Protein AF-A0AAN7PMF0-F1 (afdb_monomer_lite)

Structure (mmCIF, N/CA/C/O backbone):
data_AF-A0AAN7PMF0-F1
#
_entry.id   AF-A0AAN7PMF0-F1
#
loop_
_atom_site.group_PDB
_atom_site.id
_atom_site.type_symbol
_atom_site.label_atom_id
_atom_site.label_alt_id
_atom_site.label_comp_id
_atom_site.label_asym_id
_atom_site.label_entity_id
_atom_site.label_seq_id
_atom_site.pdbx_PDB_ins_code
_atom_site.Cartn_x
_atom_site.Cartn_y
_atom_site.Cartn_z
_atom_site.occupancy
_atom_site.B_iso_or_equiv
_atom_site.auth_seq_id
_atom_site.auth_comp_id
_atom_site.auth_asym_id
_atom_site.auth_atom_id
_atom_site.pdbx_PDB_model_num
ATOM 1 N N . MET A 1 1 ? 3.578 -17.063 -8.893 1.00 78.25 1 MET A N 1
ATOM 2 C CA . MET A 1 1 ? 2.977 -16.288 -10.008 1.00 78.25 1 MET A CA 1
ATOM 3 C C . MET A 1 1 ? 1.799 -17.071 -10.567 1.00 78.25 1 MET A C 1
ATOM 5 O O . MET A 1 1 ? 1.892 -18.291 -10.587 1.00 78.25 1 MET A O 1
ATOM 9 N N . ARG A 1 2 ? 0.732 -16.406 -11.037 1.00 83.25 2 ARG A N 1
ATOM 10 C CA . ARG A 1 2 ? -0.335 -17.070 -11.814 1.00 83.25 2 ARG A CA 1
ATOM 11 C C . ARG A 1 2 ? 0.273 -17.751 -13.046 1.00 83.25 2 ARG A C 1
ATOM 13 O O . ARG A 1 2 ? 1.178 -17.164 -13.641 1.00 83.25 2 ARG A O 1
ATOM 20 N N . ALA A 1 3 ? -0.187 -18.954 -13.379 1.00 88.19 3 ALA A N 1
ATOM 21 C CA . ALA A 1 3 ? 0.237 -19.671 -14.575 1.00 88.19 3 ALA A CA 1
ATOM 22 C C . ALA A 1 3 ? -0.409 -19.025 -15.810 1.00 88.19 3 ALA A C 1
ATOM 24 O O . ALA A 1 3 ? -1.623 -19.075 -15.971 1.00 88.19 3 ALA A O 1
ATOM 25 N N . ASP A 1 4 ? 0.403 -18.346 -16.614 1.00 92.81 4 ASP A N 1
ATOM 26 C CA . ASP A 1 4 ? 0.056 -17.787 -17.922 1.00 92.81 4 ASP A CA 1
ATOM 27 C C . ASP A 1 4 ? 1.338 -17.643 -18.764 1.00 92.81 4 ASP A C 1
ATOM 29 O O . ASP A 1 4 ? 2.450 -17.892 -18.277 1.00 92.81 4 ASP A O 1
ATOM 33 N N . ASP A 1 5 ? 1.197 -17.193 -20.010 1.00 91.69 5 ASP A N 1
ATOM 34 C CA . ASP A 1 5 ? 2.324 -16.985 -20.929 1.00 91.69 5 ASP A CA 1
ATOM 35 C C . ASP A 1 5 ? 3.388 -16.036 -20.371 1.00 91.69 5 ASP A C 1
ATOM 37 O O . ASP A 1 5 ? 4.584 -16.235 -20.578 1.00 91.69 5 ASP A O 1
ATOM 41 N N . ILE A 1 6 ? 2.976 -15.003 -19.631 1.00 93.31 6 ILE A N 1
ATOM 42 C CA . ILE A 1 6 ? 3.898 -14.035 -19.024 1.00 93.31 6 ILE A CA 1
ATOM 43 C C . ILE A 1 6 ? 4.768 -14.730 -17.976 1.00 93.31 6 ILE A C 1
ATOM 45 O O . ILE A 1 6 ? 5.973 -14.488 -17.903 1.00 93.31 6 ILE A O 1
ATOM 49 N N . ALA A 1 7 ? 4.179 -15.621 -17.177 1.00 92.31 7 ALA A N 1
ATOM 50 C CA . ALA A 1 7 ? 4.931 -16.427 -16.231 1.00 92.31 7 ALA A CA 1
ATOM 51 C C . ALA A 1 7 ? 5.876 -17.409 -16.928 1.00 92.31 7 ALA A C 1
ATOM 53 O O . ALA A 1 7 ? 6.972 -17.637 -16.419 1.00 92.31 7 ALA A O 1
ATOM 54 N N . LEU A 1 8 ? 5.498 -17.958 -18.085 1.00 92.81 8 LEU A N 1
ATOM 55 C CA . LEU A 1 8 ? 6.382 -18.820 -18.868 1.00 92.81 8 LEU A CA 1
ATOM 56 C C . LEU A 1 8 ? 7.591 -18.047 -19.413 1.00 92.81 8 LEU A C 1
ATOM 58 O O . LEU A 1 8 ? 8.718 -18.518 -19.278 1.00 92.81 8 LEU A O 1
ATOM 62 N N . ILE A 1 9 ? 7.373 -16.848 -19.964 1.00 92.94 9 ILE A N 1
ATOM 63 C CA . ILE A 1 9 ? 8.447 -15.963 -20.443 1.00 92.94 9 ILE A CA 1
ATOM 64 C C . ILE A 1 9 ? 9.403 -15.627 -19.296 1.00 92.94 9 ILE A C 1
ATOM 66 O O . ILE A 1 9 ? 10.607 -15.829 -19.424 1.00 92.94 9 ILE A O 1
ATOM 70 N N . ALA A 1 10 ? 8.867 -15.205 -18.149 1.00 93.00 10 ALA A N 1
ATOM 71 C CA . ALA A 1 10 ? 9.670 -14.895 -16.970 1.00 93.00 10 ALA A CA 1
ATOM 72 C C . ALA A 1 10 ? 10.483 -16.094 -16.455 1.00 93.00 10 ALA A C 1
ATOM 74 O O . ALA A 1 10 ? 11.604 -15.921 -15.995 1.00 93.00 10 ALA A O 1
ATOM 75 N N . LYS A 1 11 ? 9.919 -17.310 -16.498 1.00 91.50 11 LYS A N 1
ATOM 76 C CA . LYS A 1 11 ? 10.592 -18.537 -16.037 1.00 91.50 11 LYS A CA 1
ATOM 77 C C . LYS A 1 11 ? 11.713 -18.995 -16.968 1.00 91.50 11 LYS A C 1
ATOM 79 O O . LYS A 1 11 ? 12.652 -19.629 -16.490 1.00 91.50 11 LYS A O 1
ATOM 84 N N . LYS A 1 12 ? 11.585 -18.738 -18.271 1.00 92.31 12 LYS A N 1
ATOM 85 C CA . LYS A 1 12 ? 12.595 -19.101 -19.275 1.00 92.31 12 LYS A CA 1
ATOM 86 C C . LYS A 1 12 ? 13.777 -18.130 -19.288 1.00 92.31 12 LYS A C 1
ATOM 88 O O . LYS A 1 12 ? 14.864 -18.527 -19.681 1.00 92.31 12 LYS A O 1
ATOM 93 N N . ASP A 1 13 ? 13.570 -16.889 -18.858 1.00 94.25 13 ASP A N 1
ATOM 94 C CA . ASP A 1 13 ? 14.593 -15.847 -18.887 1.00 94.25 13 ASP A CA 1
ATOM 95 C C . ASP A 1 13 ? 15.477 -15.834 -17.628 1.00 94.25 13 ASP A C 1
ATOM 97 O O . ASP A 1 13 ? 14.989 -15.594 -16.520 1.00 94.25 13 ASP A O 1
ATOM 101 N N . ASP A 1 14 ? 16.783 -16.089 -17.783 1.00 92.00 14 ASP A N 1
ATOM 102 C CA . ASP A 1 14 ? 17.703 -16.159 -16.639 1.00 92.00 14 ASP A CA 1
ATOM 103 C C . ASP A 1 14 ? 17.874 -14.800 -15.947 1.00 92.00 14 ASP A C 1
ATOM 105 O O . ASP A 1 14 ? 17.824 -14.715 -14.721 1.00 92.00 14 ASP A O 1
ATOM 109 N N . LEU A 1 15 ? 17.981 -13.704 -16.701 1.00 93.25 15 LEU A N 1
ATOM 110 C CA . LEU A 1 15 ? 18.220 -12.386 -16.116 1.00 93.25 15 LEU A CA 1
ATOM 111 C C . LEU A 1 15 ? 17.001 -11.881 -15.327 1.00 93.25 15 LEU A C 1
ATOM 113 O O . LEU A 1 15 ? 17.156 -11.346 -14.225 1.00 93.25 15 LEU A O 1
ATOM 117 N N . ILE A 1 16 ? 15.784 -12.121 -15.824 1.00 94.50 16 ILE A N 1
ATOM 118 C CA . ILE A 1 16 ? 14.542 -11.843 -15.086 1.00 94.50 16 ILE A CA 1
ATOM 119 C C . ILE A 1 16 ? 14.478 -12.669 -13.790 1.00 94.50 16 ILE A C 1
ATOM 121 O O . ILE A 1 16 ? 14.082 -12.148 -12.740 1.00 94.50 16 ILE A O 1
ATOM 125 N N . ARG A 1 17 ? 14.888 -13.944 -13.823 1.00 94.00 17 ARG A N 1
ATOM 126 C CA . ARG A 1 17 ? 14.947 -14.790 -12.619 1.00 94.00 17 ARG A CA 1
ATOM 127 C C . ARG A 1 17 ? 15.945 -14.253 -11.601 1.00 94.00 17 ARG A C 1
ATOM 129 O O . ARG A 1 17 ? 15.586 -14.090 -10.434 1.00 94.00 17 ARG A O 1
ATOM 136 N N . ARG A 1 18 ? 17.159 -13.909 -12.038 1.00 92.75 18 ARG A N 1
ATOM 137 C CA . ARG A 1 18 ? 18.205 -13.316 -11.189 1.00 92.75 18 ARG A CA 1
ATOM 138 C C . ARG A 1 18 ? 17.769 -11.983 -10.588 1.00 92.75 18 ARG A C 1
ATOM 140 O O . ARG A 1 18 ? 18.067 -11.714 -9.423 1.00 92.75 18 ARG A O 1
ATOM 147 N N . TYR A 1 19 ? 17.018 -11.176 -11.337 1.00 93.94 19 TYR A N 1
ATOM 148 C CA . TYR A 1 19 ? 16.386 -9.967 -10.814 1.00 93.94 19 TYR A CA 1
ATOM 149 C C . TYR A 1 19 ? 15.425 -10.279 -9.663 1.00 93.94 19 TYR A C 1
ATOM 151 O O . TYR A 1 19 ? 15.526 -9.673 -8.593 1.00 93.94 19 TYR A O 1
ATOM 159 N N . GLY A 1 20 ? 14.550 -11.269 -9.848 1.00 92.81 20 GLY A N 1
ATOM 160 C CA . GLY A 1 20 ? 13.655 -11.762 -8.806 1.00 92.81 20 GLY A CA 1
ATOM 161 C C . GLY A 1 20 ? 14.390 -12.252 -7.557 1.00 92.81 20 GLY A C 1
ATOM 162 O O . GLY A 1 20 ? 14.065 -11.839 -6.444 1.00 92.81 20 GLY A O 1
ATOM 163 N N . GLU A 1 21 ? 15.418 -13.086 -7.734 1.00 91.75 21 GLU A N 1
ATOM 164 C CA . GLU A 1 21 ? 16.264 -13.595 -6.647 1.00 91.75 21 GLU A CA 1
ATOM 165 C C . GLU A 1 21 ? 16.932 -12.459 -5.866 1.00 91.75 21 GLU A C 1
ATOM 167 O O . GLU A 1 21 ? 16.880 -12.437 -4.635 1.00 91.75 21 GLU A O 1
ATOM 172 N N . ASN A 1 22 ? 17.534 -11.488 -6.561 1.00 91.12 22 ASN A N 1
ATOM 173 C CA . ASN A 1 22 ? 18.185 -10.354 -5.911 1.00 91.12 22 ASN A CA 1
ATOM 174 C C . ASN A 1 22 ? 17.171 -9.469 -5.170 1.00 91.12 22 ASN A C 1
ATOM 176 O O . ASN A 1 22 ? 17.424 -9.022 -4.052 1.00 91.12 22 ASN A O 1
ATOM 180 N N . TYR A 1 23 ? 15.988 -9.262 -5.752 1.00 90.81 23 TYR A N 1
ATOM 181 C CA . TYR A 1 23 ? 14.917 -8.523 -5.093 1.00 90.81 23 TYR A CA 1
ATOM 182 C C . TYR A 1 23 ? 14.488 -9.205 -3.786 1.00 90.81 23 TYR A C 1
ATOM 184 O O . TYR A 1 23 ? 14.364 -8.535 -2.763 1.00 90.81 23 TYR A O 1
ATOM 192 N N . LEU A 1 24 ? 14.340 -10.534 -3.773 1.00 90.94 24 LEU A N 1
ATOM 193 C CA . LEU A 1 24 ? 14.019 -11.281 -2.552 1.00 90.94 24 LEU A CA 1
ATOM 194 C C . LEU A 1 24 ? 15.146 -11.218 -1.511 1.00 90.94 24 LEU A C 1
ATOM 196 O O . LEU A 1 24 ? 14.860 -11.006 -0.338 1.00 90.94 24 LEU A O 1
ATOM 200 N N . LYS A 1 25 ? 16.419 -11.312 -1.920 1.00 89.31 25 LYS A N 1
ATOM 201 C CA . LYS A 1 25 ? 17.574 -11.213 -1.003 1.00 89.31 25 LYS A CA 1
ATOM 202 C C . LYS A 1 25 ? 17.629 -9.884 -0.246 1.00 89.31 25 LYS A C 1
ATOM 204 O O . LYS A 1 25 ? 18.036 -9.849 0.910 1.00 89.31 25 LYS A O 1
ATOM 209 N N . ARG A 1 26 ? 17.183 -8.791 -0.871 1.00 85.31 26 ARG A N 1
ATOM 210 C CA . ARG A 1 26 ? 17.144 -7.453 -0.252 1.00 85.31 26 ARG A CA 1
ATOM 211 C C . ARG A 1 26 ? 16.055 -7.298 0.811 1.00 85.31 26 ARG A C 1
ATOM 213 O O . ARG A 1 26 ? 16.032 -6.289 1.516 1.00 85.31 26 ARG A O 1
ATOM 220 N N . HIS A 1 27 ? 15.128 -8.248 0.920 1.00 84.31 27 HIS A N 1
ATOM 221 C CA . HIS A 1 27 ? 13.933 -8.102 1.736 1.00 84.31 27 HIS A CA 1
ATOM 222 C C . HIS A 1 27 ? 13.735 -9.290 2.685 1.00 84.31 27 HIS A C 1
ATOM 224 O O . HIS A 1 27 ? 13.486 -10.411 2.271 1.00 84.31 27 HIS A O 1
ATOM 230 N N . LYS A 1 28 ? 13.731 -9.013 3.996 1.00 78.75 28 LYS A N 1
ATOM 231 C CA . LYS A 1 28 ? 13.556 -10.032 5.051 1.00 78.75 28 LYS A CA 1
ATOM 232 C C . LYS A 1 28 ? 12.144 -10.644 5.121 1.00 78.75 28 LYS A C 1
ATOM 234 O O . LYS A 1 28 ? 11.953 -11.685 5.737 1.00 78.75 28 LYS A O 1
ATOM 239 N N . ARG A 1 29 ? 11.123 -9.972 4.580 1.00 80.56 29 ARG A N 1
ATOM 240 C CA . ARG A 1 29 ? 9.712 -10.265 4.893 1.00 80.56 29 ARG A CA 1
ATOM 241 C C . ARG A 1 29 ? 9.028 -11.108 3.816 1.00 80.56 29 ARG A C 1
ATOM 243 O O . ARG A 1 29 ? 9.040 -10.713 2.655 1.00 80.56 29 ARG A O 1
ATOM 250 N N . ALA A 1 30 ? 8.338 -12.181 4.207 1.00 79.06 30 ALA A N 1
ATOM 251 C CA . ALA A 1 30 ? 7.699 -13.134 3.288 1.00 79.06 30 ALA A CA 1
ATOM 252 C C . ALA A 1 30 ? 6.675 -12.498 2.323 1.00 79.06 30 ALA A C 1
ATOM 254 O O . ALA A 1 30 ? 6.580 -12.884 1.160 1.00 79.06 30 ALA A O 1
ATOM 255 N N . GLN A 1 31 ? 5.950 -11.465 2.755 1.00 81.06 31 GLN A N 1
ATOM 256 C CA . GLN A 1 31 ? 4.945 -10.777 1.936 1.00 81.06 31 GLN A CA 1
ATOM 257 C C . GLN A 1 31 ? 5.512 -10.073 0.693 1.00 81.06 31 GLN A C 1
ATOM 259 O O . GLN A 1 31 ? 4.757 -9.730 -0.218 1.00 81.06 31 GLN A O 1
ATOM 264 N N . ILE A 1 32 ? 6.831 -9.858 0.622 1.00 85.94 32 ILE A N 1
ATOM 265 C CA . ILE A 1 32 ? 7.466 -9.206 -0.527 1.00 85.94 32 ILE A CA 1
ATOM 266 C C . ILE A 1 32 ? 7.353 -10.032 -1.815 1.00 85.94 32 ILE A C 1
ATOM 268 O O . ILE A 1 32 ? 7.456 -9.483 -2.911 1.00 85.94 32 ILE A O 1
ATOM 272 N N . VAL A 1 33 ? 7.091 -11.338 -1.695 1.00 87.50 33 VAL A N 1
ATOM 273 C CA . VAL A 1 33 ? 6.965 -12.270 -2.823 1.00 87.50 33 VAL A CA 1
ATOM 274 C C . VAL A 1 33 ? 5.894 -11.816 -3.820 1.00 87.50 33 VAL A C 1
ATOM 276 O O . VAL A 1 33 ? 6.093 -11.952 -5.026 1.00 87.50 33 VAL A O 1
ATOM 279 N N . VAL A 1 34 ? 4.794 -11.212 -3.355 1.00 87.12 34 VAL A N 1
ATOM 280 C CA . VAL A 1 34 ? 3.733 -10.696 -4.239 1.00 87.12 34 VAL A CA 1
ATOM 281 C C . VAL A 1 34 ? 4.241 -9.519 -5.074 1.00 87.12 34 VAL A C 1
ATOM 283 O O . VAL A 1 34 ? 4.079 -9.506 -6.294 1.00 87.12 34 VAL A O 1
ATOM 286 N N . THR A 1 35 ? 4.916 -8.560 -4.440 1.00 88.12 35 THR A N 1
ATOM 287 C CA . THR A 1 35 ? 5.521 -7.413 -5.132 1.00 88.12 35 THR A CA 1
ATOM 288 C C . THR A 1 35 ? 6.611 -7.863 -6.100 1.00 88.12 35 THR A C 1
ATOM 290 O O . THR A 1 35 ? 6.648 -7.400 -7.236 1.00 88.12 35 THR A O 1
ATOM 293 N N . CYS A 1 36 ? 7.457 -8.808 -5.681 1.00 91.94 36 CYS A N 1
ATOM 294 C CA . CYS A 1 36 ? 8.482 -9.415 -6.526 1.00 91.94 36 CYS A CA 1
ATOM 295 C C . CYS A 1 36 ? 7.862 -10.057 -7.775 1.00 91.94 36 CYS A C 1
ATOM 297 O O . CYS A 1 36 ? 8.252 -9.752 -8.899 1.00 91.94 36 CYS A O 1
ATOM 299 N N . SER A 1 37 ? 6.817 -10.869 -7.582 1.00 92.00 37 SER A N 1
ATOM 300 C CA . SER A 1 37 ? 6.045 -11.492 -8.660 1.00 92.00 37 SER A CA 1
ATOM 301 C C . SER A 1 37 ? 5.495 -10.455 -9.644 1.00 92.00 37 SER A C 1
ATOM 303 O O . SER A 1 37 ? 5.555 -10.681 -10.850 1.00 92.00 37 SER A O 1
ATOM 305 N N . ASN A 1 38 ? 4.977 -9.319 -9.168 1.00 91.50 38 ASN A N 1
ATOM 306 C CA . ASN A 1 38 ? 4.488 -8.257 -10.050 1.00 91.50 38 ASN A CA 1
ATOM 307 C C . ASN A 1 38 ? 5.619 -7.629 -10.871 1.00 91.50 38 ASN A C 1
ATOM 309 O O . ASN A 1 38 ? 5.487 -7.540 -12.086 1.00 91.50 38 ASN A O 1
ATOM 313 N N . LYS A 1 39 ? 6.757 -7.304 -10.251 1.00 92.50 39 LYS A N 1
ATOM 314 C CA . LYS A 1 39 ? 7.912 -6.729 -10.960 1.00 92.50 39 LYS A CA 1
ATOM 315 C C . LYS A 1 39 ? 8.492 -7.674 -12.014 1.00 92.50 39 LYS A C 1
ATOM 317 O O . LYS A 1 39 ? 8.739 -7.268 -13.142 1.00 92.50 39 LYS A O 1
ATOM 322 N N . ILE A 1 40 ? 8.629 -8.958 -11.682 1.00 94.50 40 ILE A N 1
ATOM 323 C CA . ILE A 1 40 ? 9.048 -10.002 -12.632 1.00 94.50 40 ILE A CA 1
ATOM 324 C C . ILE A 1 40 ? 8.085 -10.066 -13.829 1.00 94.50 40 ILE A C 1
ATOM 326 O O . ILE A 1 40 ? 8.511 -10.184 -14.978 1.00 94.50 40 ILE A O 1
ATOM 330 N N . ARG A 1 41 ? 6.773 -9.963 -13.575 1.00 94.19 41 ARG A N 1
ATOM 331 C CA . ARG A 1 41 ? 5.758 -9.932 -14.637 1.00 94.19 41 ARG A CA 1
ATOM 332 C C . ARG A 1 41 ? 5.841 -8.684 -15.501 1.00 94.19 41 ARG A C 1
ATOM 334 O O . ARG A 1 41 ? 5.591 -8.789 -16.695 1.00 94.19 41 ARG A O 1
ATOM 341 N N . GLU A 1 42 ? 6.147 -7.527 -14.926 1.00 94.44 42 GLU A N 1
ATOM 342 C CA . GLU A 1 42 ? 6.345 -6.279 -15.672 1.00 94.44 42 GLU A CA 1
ATOM 343 C C . GLU A 1 42 ? 7.512 -6.421 -16.658 1.00 94.44 42 GLU A C 1
ATOM 345 O O . GLU A 1 42 ? 7.337 -6.124 -17.839 1.00 94.44 42 GLU A O 1
ATOM 350 N N . CYS A 1 43 ? 8.637 -7.003 -16.227 1.00 95.00 43 CYS A N 1
ATOM 351 C CA . CYS A 1 43 ? 9.769 -7.303 -17.112 1.00 95.00 43 CYS A CA 1
ATOM 352 C C . CYS A 1 43 ? 9.390 -8.273 -18.237 1.00 95.00 43 CYS A C 1
ATOM 354 O O . CYS A 1 43 ? 9.726 -8.049 -19.396 1.00 95.00 43 CYS A O 1
ATOM 356 N N . ALA A 1 44 ? 8.654 -9.339 -17.920 1.00 95.06 44 ALA A N 1
ATOM 357 C CA . ALA A 1 44 ? 8.231 -10.310 -18.926 1.00 95.06 44 ALA A CA 1
ATOM 358 C C . ALA A 1 44 ? 7.209 -9.737 -19.923 1.00 95.06 44 ALA A C 1
ATOM 360 O O . ALA A 1 44 ? 7.233 -10.106 -21.096 1.00 95.06 44 ALA A O 1
ATOM 361 N N . LYS A 1 45 ? 6.335 -8.816 -19.491 1.00 95.19 45 LYS A N 1
ATOM 362 C CA . LYS A 1 45 ? 5.445 -8.065 -20.393 1.00 95.19 45 LYS A CA 1
ATOM 363 C C . LYS A 1 45 ? 6.240 -7.168 -21.335 1.00 95.19 45 LYS A C 1
ATOM 365 O O . LYS A 1 45 ? 5.948 -7.165 -22.525 1.00 95.19 45 LYS A O 1
ATOM 370 N N . LEU A 1 46 ? 7.240 -6.458 -20.808 1.00 95.94 46 LEU A N 1
ATOM 371 C CA . LEU A 1 46 ? 8.134 -5.635 -21.617 1.00 95.94 46 LEU A CA 1
ATOM 372 C C . LEU A 1 46 ? 8.843 -6.492 -22.671 1.00 95.94 46 LEU A C 1
ATOM 374 O O . LEU A 1 46 ? 8.745 -6.197 -23.854 1.00 95.94 46 LEU A O 1
ATOM 378 N N . LEU A 1 47 ? 9.444 -7.613 -22.259 1.00 95.38 47 LEU A N 1
ATOM 379 C CA . LEU A 1 47 ? 10.123 -8.534 -23.171 1.00 95.38 47 LEU A CA 1
ATOM 380 C C . LEU A 1 47 ? 9.182 -9.100 -24.242 1.00 95.38 47 LEU A C 1
ATOM 382 O O . LEU A 1 47 ? 9.551 -9.153 -25.411 1.00 95.38 47 LEU A O 1
ATOM 386 N N . LYS A 1 48 ? 7.959 -9.503 -23.869 1.00 95.38 48 LYS A N 1
ATOM 387 C CA . LYS A 1 48 ? 6.952 -9.996 -24.825 1.00 95.38 48 LYS A CA 1
ATOM 388 C C . LYS A 1 48 ? 6.649 -8.952 -25.900 1.00 95.38 48 LYS A C 1
ATOM 390 O O . LYS A 1 48 ? 6.595 -9.292 -27.078 1.00 95.38 48 LYS A O 1
ATOM 395 N N . GLU A 1 49 ? 6.469 -7.699 -25.497 1.00 95.44 49 GLU A N 1
ATOM 396 C CA . GLU A 1 49 ? 6.171 -6.610 -26.423 1.00 95.44 49 GLU A CA 1
ATOM 397 C C . GLU A 1 49 ? 7.381 -6.244 -27.296 1.00 95.44 49 GLU A C 1
ATOM 399 O O . GLU A 1 49 ? 7.237 -6.047 -28.501 1.00 95.44 49 GLU A O 1
ATOM 404 N N . THR A 1 50 ? 8.592 -6.260 -26.739 1.00 94.38 50 THR A N 1
ATOM 405 C CA . THR A 1 50 ? 9.825 -6.049 -27.511 1.00 94.38 50 THR A CA 1
ATOM 406 C C . THR A 1 50 ? 10.040 -7.149 -28.554 1.00 94.38 50 THR A C 1
ATOM 408 O O . THR A 1 50 ? 10.372 -6.846 -29.700 1.00 94.38 50 THR A O 1
ATOM 411 N N . ARG A 1 51 ? 9.774 -8.420 -28.214 1.00 94.94 51 ARG A N 1
ATOM 412 C CA . ARG A 1 51 ? 9.798 -9.547 -29.170 1.00 94.94 51 ARG A CA 1
ATOM 413 C C . ARG A 1 51 ? 8.795 -9.356 -30.307 1.00 94.94 51 ARG A C 1
ATOM 415 O O . ARG A 1 51 ? 9.129 -9.612 -31.459 1.00 94.94 51 ARG A O 1
ATOM 422 N N . ARG A 1 52 ? 7.591 -8.863 -29.993 1.00 94.56 52 ARG A N 1
ATOM 423 C CA . ARG A 1 52 ? 6.552 -8.555 -30.988 1.00 94.56 52 ARG A CA 1
ATOM 424 C C . ARG A 1 52 ? 7.002 -7.462 -31.960 1.00 94.56 52 ARG A C 1
ATOM 426 O O . ARG A 1 52 ? 6.764 -7.583 -33.151 1.00 94.56 52 ARG A O 1
ATOM 433 N N . ARG A 1 53 ? 7.661 -6.409 -31.467 1.00 93.44 53 ARG A N 1
ATOM 434 C CA . ARG A 1 53 ? 8.126 -5.276 -32.291 1.00 93.44 53 ARG A CA 1
ATOM 435 C C . ARG A 1 53 ? 9.347 -5.597 -33.152 1.00 93.44 53 ARG A C 1
ATOM 437 O O . ARG A 1 53 ? 9.519 -4.999 -34.203 1.00 93.44 53 ARG A O 1
ATOM 444 N N . THR A 1 54 ? 10.178 -6.533 -32.710 1.00 91.19 54 THR A N 1
ATOM 445 C CA . THR A 1 54 ? 11.398 -6.967 -33.415 1.00 91.19 54 THR A CA 1
ATOM 446 C C . THR A 1 54 ? 11.185 -8.215 -34.272 1.00 91.19 54 THR A C 1
ATOM 448 O O . THR A 1 54 ? 12.121 -8.667 -34.924 1.00 91.19 54 THR A O 1
ATOM 451 N N . ASN A 1 55 ? 9.984 -8.808 -34.244 1.00 90.31 55 ASN A N 1
ATOM 452 C CA . ASN A 1 55 ? 9.667 -10.110 -34.842 1.00 90.31 55 ASN A CA 1
ATOM 453 C C . ASN A 1 55 ? 10.633 -11.242 -34.435 1.00 90.31 55 ASN A C 1
ATOM 455 O O . ASN A 1 55 ? 10.773 -12.237 -35.146 1.00 90.31 55 ASN A O 1
ATOM 459 N N . ASN A 1 56 ? 11.286 -11.129 -33.274 1.00 90.56 56 ASN A N 1
ATOM 460 C CA . ASN A 1 56 ? 12.265 -12.104 -32.807 1.00 90.56 56 ASN A CA 1
ATOM 461 C C . ASN A 1 56 ? 11.852 -12.705 -31.460 1.00 90.56 56 ASN A C 1
ATOM 463 O O . ASN A 1 56 ? 12.159 -12.188 -30.387 1.00 90.56 56 ASN A O 1
ATOM 467 N N . ASN A 1 57 ? 11.198 -13.866 -31.514 1.00 86.62 57 ASN A N 1
ATOM 468 C CA . ASN A 1 57 ? 10.717 -14.579 -30.327 1.00 86.62 57 ASN A CA 1
ATOM 469 C C . ASN A 1 57 ? 11.828 -15.196 -29.459 1.00 86.62 57 ASN A C 1
ATOM 471 O O . ASN A 1 57 ? 11.544 -15.620 -28.335 1.00 86.62 57 ASN A O 1
ATOM 475 N N . LYS A 1 58 ? 13.071 -15.254 -29.958 1.00 89.06 58 LYS A N 1
ATOM 476 C CA . LYS A 1 58 ? 14.220 -15.831 -29.245 1.00 89.06 58 LYS A CA 1
ATOM 477 C C . LYS A 1 58 ? 14.964 -14.815 -28.374 1.00 89.06 58 LYS A C 1
ATOM 479 O O . LYS A 1 58 ? 15.771 -15.245 -27.560 1.00 89.06 58 LYS A O 1
ATOM 484 N N . LEU A 1 59 ? 14.677 -13.513 -28.502 1.00 90.38 59 LEU A N 1
ATOM 485 C CA . LEU A 1 59 ? 15.348 -12.474 -27.713 1.00 90.38 59 LEU A CA 1
ATOM 486 C C . LEU A 1 59 ? 15.191 -12.714 -26.218 1.00 90.38 59 LEU A C 1
ATOM 488 O O . LEU A 1 59 ? 14.077 -12.908 -25.725 1.00 90.38 59 LEU A O 1
ATOM 492 N N . MET A 1 60 ? 16.292 -12.636 -25.493 1.00 92.31 60 MET A N 1
ATOM 493 C CA . MET A 1 60 ? 16.327 -12.689 -24.040 1.00 92.31 60 MET A CA 1
ATOM 494 C C . MET A 1 60 ? 16.428 -11.276 -23.472 1.00 92.31 60 MET A C 1
ATOM 496 O O . MET A 1 60 ? 16.812 -10.326 -24.154 1.00 92.31 60 MET A O 1
ATOM 500 N N . PHE A 1 61 ? 16.105 -11.122 -22.192 1.00 92.12 61 PHE A N 1
ATOM 501 C CA . PHE A 1 61 ? 16.195 -9.832 -21.520 1.00 92.12 61 PHE A CA 1
ATOM 502 C C . PHE A 1 61 ? 17.641 -9.300 -21.524 1.00 92.12 61 PHE A C 1
ATOM 504 O O . PHE A 1 61 ? 17.863 -8.099 -21.584 1.00 92.12 61 PHE A O 1
ATOM 511 N N . PHE A 1 62 ? 18.635 -10.192 -21.526 1.00 91.50 62 PHE A N 1
ATOM 512 C CA . PHE A 1 62 ? 20.054 -9.847 -21.675 1.00 91.50 62 PHE A CA 1
ATOM 513 C C . PHE A 1 62 ? 20.384 -9.148 -23.009 1.00 91.50 62 PHE A C 1
ATOM 515 O O . PHE A 1 62 ? 21.244 -8.262 -23.051 1.00 91.50 62 PHE A O 1
ATOM 522 N N . ASP A 1 63 ? 19.691 -9.522 -24.086 1.00 90.31 63 ASP A N 1
ATOM 523 C CA . ASP A 1 63 ? 19.939 -8.993 -25.430 1.00 90.31 63 ASP A CA 1
ATOM 524 C C . ASP A 1 63 ? 19.367 -7.582 -25.575 1.00 90.31 63 ASP A C 1
ATOM 526 O O . ASP A 1 63 ? 20.004 -6.710 -26.163 1.00 90.31 63 ASP A O 1
ATOM 530 N N . ILE A 1 64 ? 18.193 -7.341 -24.981 1.00 91.88 64 ILE A N 1
ATOM 531 C CA . ILE A 1 64 ? 17.478 -6.066 -25.112 1.00 91.88 64 ILE A CA 1
ATOM 532 C C . ILE A 1 64 ? 18.056 -4.952 -24.229 1.00 91.88 64 ILE A C 1
ATOM 534 O O . ILE A 1 64 ? 17.811 -3.784 -24.505 1.00 91.88 64 ILE A O 1
ATOM 538 N N . ILE A 1 65 ? 18.816 -5.264 -23.170 1.00 90.69 65 ILE A N 1
ATOM 539 C CA . ILE A 1 65 ? 19.511 -4.236 -22.371 1.00 90.69 65 ILE A CA 1
ATOM 540 C C . ILE A 1 65 ? 20.775 -3.817 -23.125 1.00 90.69 65 ILE A C 1
ATOM 542 O O . ILE A 1 65 ? 21.898 -4.196 -22.785 1.00 90.69 65 ILE A O 1
ATOM 546 N N . SER A 1 66 ? 20.561 -3.074 -24.197 1.00 90.00 66 SER A N 1
ATOM 547 C CA . SER A 1 66 ? 21.592 -2.505 -25.045 1.00 90.00 66 SER A CA 1
ATOM 548 C C . SER A 1 66 ? 21.094 -1.186 -25.608 1.00 90.00 66 SER A C 1
ATOM 550 O O . SER A 1 66 ? 19.888 -0.987 -25.780 1.00 90.00 66 SER A O 1
ATOM 552 N N . THR A 1 67 ? 22.021 -0.277 -25.893 1.00 90.69 67 THR A N 1
ATOM 553 C CA . THR A 1 67 ? 21.700 1.045 -26.445 1.00 90.69 67 THR A CA 1
ATOM 554 C C . THR A 1 67 ? 20.902 0.961 -27.751 1.00 90.69 67 THR A C 1
ATOM 556 O O . THR A 1 67 ? 19.977 1.746 -27.939 1.00 90.69 67 THR A O 1
ATOM 559 N N . CYS A 1 68 ? 21.151 -0.045 -28.596 1.00 90.81 68 CYS A N 1
ATOM 560 C CA . CYS A 1 68 ? 20.444 -0.233 -29.869 1.00 90.81 68 CYS A CA 1
ATOM 561 C C . CYS A 1 68 ? 18.955 -0.597 -29.729 1.00 90.81 68 CYS A C 1
ATOM 563 O O . CYS A 1 68 ? 18.174 -0.360 -30.647 1.00 90.81 68 CYS A O 1
ATOM 565 N N . TYR A 1 69 ? 18.540 -1.149 -28.587 1.00 93.06 69 TYR A N 1
ATOM 566 C CA . TYR A 1 69 ? 17.143 -1.505 -28.324 1.00 93.06 69 TYR A CA 1
ATOM 567 C C . TYR A 1 69 ? 16.401 -0.433 -27.518 1.00 93.06 69 TYR A C 1
ATOM 569 O O . TYR A 1 69 ? 15.225 -0.630 -27.207 1.00 93.06 69 TYR A O 1
ATOM 577 N N . TYR A 1 70 ? 17.045 0.690 -27.177 1.00 94.06 70 TYR A N 1
ATOM 578 C CA . TYR A 1 70 ? 16.461 1.714 -26.308 1.00 94.06 70 TYR A CA 1
ATOM 579 C C . TYR A 1 70 ? 15.122 2.243 -26.839 1.00 94.06 70 TYR A C 1
ATOM 581 O O . TYR A 1 70 ? 14.112 2.152 -26.139 1.00 94.06 70 TYR A O 1
ATOM 589 N N . ASP A 1 71 ? 15.074 2.689 -28.095 1.00 94.06 71 ASP A N 1
ATOM 590 C CA . ASP A 1 71 ? 13.852 3.248 -28.693 1.00 94.06 71 ASP A CA 1
ATOM 591 C C . ASP A 1 71 ? 12.731 2.205 -28.781 1.00 94.06 71 ASP A C 1
ATOM 593 O O . ASP A 1 71 ? 11.553 2.487 -28.537 1.00 94.06 71 ASP A O 1
ATOM 597 N N . ILE A 1 72 ? 13.099 0.949 -29.049 1.00 94.62 72 ILE A N 1
ATOM 598 C CA . ILE A 1 72 ? 12.161 -0.176 -29.082 1.00 94.62 72 ILE A CA 1
ATOM 599 C C . ILE A 1 72 ? 11.614 -0.450 -27.678 1.00 94.62 72 ILE A C 1
ATOM 601 O O . ILE A 1 72 ? 10.420 -0.726 -27.529 1.00 94.62 72 ILE A O 1
ATOM 605 N N . ILE A 1 73 ? 12.446 -0.356 -26.638 1.00 95.25 73 ILE A N 1
ATOM 606 C CA . ILE A 1 73 ? 12.028 -0.490 -25.239 1.00 95.25 73 ILE A CA 1
ATOM 607 C C . ILE A 1 73 ? 11.085 0.644 -24.855 1.00 95.25 73 ILE A C 1
ATOM 609 O O . ILE A 1 73 ? 10.058 0.366 -24.239 1.00 95.25 73 ILE A O 1
ATOM 613 N N . VAL A 1 74 ? 11.377 1.888 -25.237 1.00 94.62 74 VAL A N 1
ATOM 614 C CA . VAL A 1 74 ? 10.500 3.041 -24.989 1.00 94.62 74 VAL A CA 1
ATOM 615 C C . VAL A 1 74 ? 9.141 2.827 -25.658 1.00 94.62 74 VAL A C 1
ATOM 617 O O . VAL A 1 74 ? 8.101 2.925 -25.002 1.00 94.62 74 VAL A O 1
ATOM 620 N N . ALA A 1 75 ? 9.123 2.431 -26.933 1.00 94.38 75 ALA A N 1
ATOM 621 C CA . ALA A 1 75 ? 7.887 2.132 -27.652 1.00 94.38 75 ALA A CA 1
ATOM 622 C C . ALA A 1 75 ? 7.121 0.945 -27.031 1.00 94.38 75 ALA A C 1
ATOM 624 O O . ALA A 1 75 ? 5.895 0.976 -26.911 1.00 94.38 75 ALA A O 1
ATOM 625 N N . SER A 1 76 ? 7.839 -0.086 -26.574 1.00 95.31 76 SER A N 1
ATOM 626 C CA . SER A 1 76 ? 7.256 -1.231 -25.862 1.00 95.31 76 SER A CA 1
ATOM 627 C C . SER A 1 76 ? 6.652 -0.804 -24.521 1.00 95.31 76 SER A C 1
ATOM 629 O O . SER A 1 76 ? 5.540 -1.210 -24.182 1.00 95.31 76 SER A O 1
ATOM 631 N N . ALA A 1 77 ? 7.357 0.048 -23.771 1.00 94.69 77 ALA A N 1
ATOM 632 C CA . ALA A 1 77 ? 6.937 0.589 -22.484 1.00 94.69 77 ALA A CA 1
ATOM 633 C C . ALA A 1 77 ? 5.664 1.438 -22.613 1.00 94.69 77 ALA A C 1
ATOM 635 O O . ALA A 1 77 ? 4.755 1.291 -21.790 1.00 94.69 77 ALA A O 1
ATOM 636 N N . LYS A 1 78 ? 5.557 2.254 -23.672 1.00 94.75 78 LYS A N 1
ATOM 637 C CA . LYS A 1 78 ? 4.337 3.003 -24.014 1.00 94.75 78 LYS A CA 1
ATOM 638 C C . LYS A 1 78 ? 3.151 2.072 -24.253 1.00 94.75 78 LYS A C 1
ATOM 640 O O . LYS A 1 78 ? 2.102 2.252 -23.637 1.00 94.75 78 LYS A O 1
ATOM 645 N N . THR A 1 79 ? 3.331 1.011 -25.040 1.00 94.56 79 THR A N 1
ATOM 646 C CA . THR A 1 79 ? 2.261 0.035 -25.305 1.00 94.56 79 THR A CA 1
ATOM 647 C C . THR A 1 79 ? 1.812 -0.709 -24.046 1.00 94.56 79 THR A C 1
ATOM 649 O O . THR A 1 79 ? 0.614 -0.778 -23.772 1.00 94.56 79 THR A O 1
ATOM 652 N N . ILE A 1 80 ? 2.734 -1.227 -23.224 1.00 94.44 80 ILE A N 1
ATOM 653 C CA . ILE A 1 80 ? 2.345 -1.958 -21.999 1.00 94.44 80 ILE A CA 1
ATOM 654 C C . ILE A 1 80 ? 1.740 -1.048 -20.926 1.00 94.44 80 ILE A C 1
ATOM 656 O O . ILE A 1 80 ? 0.932 -1.513 -20.120 1.00 94.44 80 ILE A O 1
ATOM 660 N N . SER A 1 81 ? 2.107 0.236 -20.930 1.00 92.81 81 SER A N 1
ATOM 661 C CA . SER A 1 81 ? 1.532 1.262 -20.052 1.00 92.81 81 SER A CA 1
ATOM 662 C C . SER A 1 81 ? 0.244 1.868 -20.621 1.00 92.81 81 SER A C 1
ATOM 664 O O . SER A 1 81 ? -0.369 2.705 -19.956 1.00 92.81 81 SER A O 1
ATOM 666 N N . ARG A 1 82 ? -0.184 1.403 -21.809 1.00 92.88 82 ARG A N 1
ATOM 667 C CA . ARG A 1 82 ? -1.385 1.837 -22.534 1.00 92.88 82 ARG A CA 1
ATOM 668 C C . ARG A 1 82 ? -1.402 3.352 -22.732 1.00 92.88 82 ARG A C 1
ATOM 670 O O . ARG A 1 82 ? -2.298 4.036 -22.244 1.00 92.88 82 ARG A O 1
ATOM 677 N N . TYR A 1 83 ? -0.349 3.845 -23.372 1.00 92.56 83 TYR A N 1
ATOM 678 C CA . TYR A 1 83 ? -0.273 5.216 -23.851 1.00 92.56 83 TYR A CA 1
ATOM 679 C C . TYR A 1 83 ? -1.218 5.415 -25.035 1.00 92.56 83 TYR A C 1
ATOM 681 O O . TYR A 1 83 ? -1.228 4.594 -25.952 1.00 92.56 83 TYR A O 1
ATOM 689 N N . ASP A 1 84 ? -1.983 6.495 -24.995 1.00 91.25 84 ASP A N 1
ATOM 690 C CA . ASP A 1 84 ? -2.804 6.975 -26.095 1.00 91.25 84 ASP A CA 1
ATOM 691 C C . ASP A 1 84 ? -2.084 8.145 -26.776 1.00 91.25 84 ASP A C 1
ATOM 693 O O . ASP A 1 84 ? -1.885 9.197 -26.163 1.00 91.25 84 ASP A O 1
ATOM 697 N N . ASP A 1 85 ? -1.680 7.959 -28.035 1.00 88.94 85 ASP A N 1
ATOM 698 C CA . ASP A 1 85 ? -0.982 8.984 -28.818 1.00 88.94 85 ASP A CA 1
ATOM 699 C C . ASP A 1 85 ? -1.876 10.193 -29.144 1.00 88.94 85 ASP A C 1
ATOM 701 O O . ASP A 1 85 ? -1.363 11.304 -29.288 1.00 88.94 85 ASP A O 1
ATOM 705 N N . THR A 1 86 ? -3.200 10.008 -29.216 1.00 89.69 86 THR A N 1
ATOM 706 C CA . THR A 1 86 ? -4.152 11.084 -29.538 1.00 89.69 86 THR A CA 1
ATOM 707 C C . THR A 1 86 ? -4.384 11.994 -28.339 1.00 89.69 86 THR A C 1
ATOM 709 O O . THR A 1 86 ? -4.271 13.214 -28.446 1.00 89.69 86 THR A O 1
ATOM 712 N N . LEU A 1 87 ? -4.633 11.397 -27.172 1.00 87.69 87 LEU A N 1
ATOM 713 C CA . LEU A 1 87 ? -4.884 12.129 -25.931 1.00 87.69 87 LEU A CA 1
ATOM 714 C C . LEU A 1 87 ? -3.594 12.519 -25.203 1.00 87.69 87 LEU A C 1
ATOM 716 O O . LEU A 1 87 ? -3.642 13.345 -24.294 1.00 87.69 87 LEU A O 1
ATOM 720 N N . LYS A 1 88 ? -2.451 11.932 -25.586 1.00 89.38 88 LYS A N 1
ATOM 721 C CA . LYS A 1 88 ? -1.161 12.023 -24.884 1.00 89.38 88 LYS A CA 1
ATOM 722 C C . LYS A 1 88 ? -1.268 11.635 -23.408 1.00 89.38 88 LYS A C 1
ATOM 724 O O . LYS A 1 88 ? -0.688 12.292 -22.548 1.00 89.38 88 LYS A O 1
ATOM 729 N N . LYS A 1 89 ? -2.008 10.560 -23.124 1.00 90.06 89 LYS A N 1
ATOM 730 C CA . LYS A 1 89 ? -2.293 10.089 -21.759 1.00 90.06 89 LYS A CA 1
ATOM 731 C C . LYS A 1 89 ? -1.956 8.620 -21.580 1.00 90.06 89 LYS A C 1
ATOM 733 O O . LYS A 1 89 ? -2.152 7.800 -22.472 1.00 90.06 89 LYS A O 1
ATOM 738 N N . TYR A 1 90 ? -1.485 8.269 -20.394 1.00 90.31 90 TYR A N 1
ATOM 739 C CA . TYR A 1 90 ? -1.275 6.898 -19.956 1.00 90.31 90 TYR A CA 1
ATOM 740 C C . TYR A 1 90 ? -2.457 6.419 -19.116 1.00 90.31 90 TYR A C 1
ATOM 742 O O . TYR A 1 90 ? -2.820 7.041 -18.118 1.00 90.31 90 TYR A O 1
ATOM 750 N N . LEU A 1 91 ? -2.984 5.231 -19.426 1.00 88.62 91 LEU A N 1
ATOM 751 C CA . LEU A 1 91 ? -3.934 4.565 -18.526 1.00 88.62 91 LEU A CA 1
ATOM 752 C C . LEU A 1 91 ? -3.233 3.961 -17.295 1.00 88.62 91 LEU A C 1
ATOM 754 O O . LEU A 1 91 ? -3.820 3.866 -16.218 1.00 88.62 91 LEU A O 1
ATOM 758 N N . ALA A 1 92 ? -1.975 3.529 -17.442 1.00 90.00 92 ALA A N 1
ATOM 759 C CA . ALA A 1 92 ? -1.171 2.958 -16.360 1.00 90.00 92 ALA A CA 1
ATOM 760 C C . ALA A 1 92 ? 0.140 3.742 -16.133 1.00 90.00 92 ALA A C 1
ATOM 762 O O . ALA A 1 92 ? 1.230 3.178 -16.278 1.00 90.00 92 ALA A O 1
ATOM 763 N N . PRO A 1 93 ? 0.073 5.023 -15.725 1.00 89.19 93 PRO A N 1
ATOM 764 C CA . PRO A 1 93 ? 1.249 5.891 -15.625 1.00 89.19 93 PRO A CA 1
ATOM 765 C C . PRO A 1 93 ? 2.275 5.413 -14.584 1.00 89.19 93 PRO A C 1
ATOM 767 O O . PRO A 1 93 ? 3.483 5.521 -14.793 1.00 89.19 93 PRO A O 1
ATOM 770 N N . SER A 1 94 ? 1.832 4.797 -13.480 1.00 90.00 94 SER A N 1
ATOM 771 C CA . SER A 1 94 ? 2.750 4.252 -12.466 1.00 90.00 94 SER A CA 1
ATOM 772 C C . SER A 1 94 ? 3.649 3.138 -13.007 1.00 90.00 94 SER A C 1
ATOM 774 O O . SER A 1 94 ? 4.803 3.034 -12.595 1.00 90.00 94 SER A O 1
ATOM 776 N N . LEU A 1 95 ? 3.141 2.304 -13.924 1.00 92.00 95 LEU A N 1
ATOM 777 C CA . LEU A 1 95 ? 3.942 1.258 -14.561 1.00 92.00 95 LEU A CA 1
ATOM 778 C C . LEU A 1 95 ? 5.063 1.892 -15.392 1.00 92.00 95 LEU A C 1
ATOM 780 O O . LEU A 1 95 ? 6.224 1.518 -15.234 1.00 92.00 95 LEU A O 1
ATOM 784 N N . ALA A 1 96 ? 4.719 2.897 -16.197 1.00 90.81 96 ALA A N 1
ATOM 785 C CA . ALA A 1 96 ? 5.641 3.614 -17.070 1.00 90.81 96 ALA A CA 1
ATOM 786 C C . ALA A 1 96 ? 6.844 4.202 -16.301 1.00 90.81 96 ALA A C 1
ATOM 788 O O . ALA A 1 96 ? 7.996 4.060 -16.716 1.00 90.81 96 ALA A O 1
ATOM 789 N N . ILE A 1 97 ? 6.586 4.781 -15.123 1.00 89.56 97 ILE A N 1
ATOM 790 C CA . ILE A 1 97 ? 7.618 5.352 -14.241 1.00 89.56 97 ILE A CA 1
ATOM 791 C C . ILE A 1 97 ? 8.465 4.252 -13.579 1.00 89.56 97 ILE A C 1
ATOM 793 O O . ILE A 1 97 ? 9.695 4.340 -13.510 1.00 89.56 97 ILE A O 1
ATOM 797 N N . HIS A 1 98 ? 7.831 3.189 -13.075 1.00 90.38 98 HIS A N 1
ATOM 798 C CA . HIS A 1 98 ? 8.536 2.121 -12.358 1.00 90.38 98 HIS A CA 1
ATOM 799 C C . HIS A 1 98 ? 9.440 1.268 -13.261 1.00 90.38 98 HIS A C 1
ATOM 801 O O . HIS A 1 98 ? 10.415 0.684 -12.766 1.00 90.38 98 HIS A O 1
ATOM 807 N N . LEU A 1 99 ? 9.152 1.200 -14.564 1.00 93.19 99 LEU A N 1
ATOM 808 C CA . LEU A 1 99 ? 9.979 0.488 -15.539 1.00 93.19 99 LEU A CA 1
ATOM 809 C C . LEU A 1 99 ? 11.390 1.070 -15.624 1.00 93.19 99 LEU A C 1
ATOM 811 O O . LEU A 1 99 ? 12.338 0.293 -15.578 1.00 93.19 99 LEU A O 1
ATOM 815 N N . ALA A 1 100 ? 11.551 2.398 -15.609 1.00 92.69 100 ALA A N 1
ATOM 816 C CA . ALA A 1 100 ? 12.873 3.034 -15.615 1.00 92.69 100 ALA A CA 1
ATOM 817 C C . ALA A 1 100 ? 13.731 2.547 -14.438 1.00 92.69 100 ALA A C 1
ATOM 819 O O . ALA A 1 100 ? 14.874 2.126 -14.589 1.00 92.69 100 ALA A O 1
ATOM 820 N N . THR A 1 101 ? 13.147 2.537 -13.236 1.00 91.81 101 THR A N 1
ATOM 821 C CA . THR A 1 101 ? 13.840 2.080 -12.021 1.00 91.81 101 THR A CA 1
ATOM 822 C C . THR A 1 101 ? 14.206 0.601 -12.112 1.00 91.81 101 THR A C 1
ATOM 824 O O . THR A 1 101 ? 15.276 0.192 -11.666 1.00 91.81 101 THR A O 1
ATOM 827 N N . THR A 1 102 ? 13.319 -0.201 -12.695 1.00 93.38 102 THR A N 1
ATOM 828 C CA . THR A 1 102 ? 13.516 -1.640 -12.860 1.00 93.38 102 THR A CA 1
ATOM 829 C C . THR A 1 102 ? 14.623 -1.929 -13.875 1.00 93.38 102 THR A C 1
ATOM 831 O O . THR A 1 102 ? 15.519 -2.706 -13.566 1.00 93.38 102 THR A O 1
ATOM 834 N N . LEU A 1 103 ? 14.639 -1.241 -15.020 1.00 94.69 103 LEU A N 1
ATOM 835 C CA . LEU A 1 103 ? 15.689 -1.357 -16.036 1.00 94.69 103 LEU A CA 1
ATOM 836 C C . LEU A 1 103 ? 17.067 -1.027 -15.462 1.00 94.69 103 LEU A C 1
ATOM 838 O O . LEU A 1 103 ? 17.979 -1.833 -15.597 1.00 94.69 103 LEU A O 1
ATOM 842 N N . LYS A 1 104 ? 17.201 0.081 -14.722 1.00 93.88 104 LYS A N 1
ATOM 843 C CA . LYS A 1 104 ? 18.469 0.454 -14.069 1.00 93.88 104 LYS A CA 1
ATOM 844 C C . LYS A 1 104 ? 18.976 -0.624 -13.113 1.00 93.88 104 LYS A C 1
ATOM 846 O O . LYS A 1 104 ? 20.147 -0.987 -13.155 1.00 93.88 104 LYS A O 1
ATOM 851 N N . GLN A 1 105 ? 18.083 -1.177 -12.289 1.00 93.12 105 GLN A N 1
ATOM 852 C CA . GLN A 1 105 ? 18.430 -2.267 -11.374 1.00 93.12 105 GLN A CA 1
ATOM 853 C C . GLN A 1 105 ? 18.872 -3.526 -12.121 1.00 93.12 105 GLN A C 1
ATOM 855 O O . GLN A 1 105 ? 19.806 -4.194 -11.682 1.00 93.12 105 GLN A O 1
ATOM 860 N N . ILE A 1 106 ? 18.207 -3.865 -13.228 1.00 94.19 106 ILE A N 1
ATOM 861 C CA . ILE A 1 106 ? 18.576 -5.033 -14.026 1.00 94.19 106 ILE A CA 1
ATOM 862 C C . ILE A 1 106 ? 19.916 -4.801 -14.734 1.00 94.19 106 ILE A C 1
ATOM 864 O O . ILE A 1 106 ? 20.727 -5.722 -14.750 1.00 94.19 106 ILE A O 1
ATOM 868 N N . SER A 1 107 ? 20.205 -3.595 -15.233 1.00 93.25 107 SER A N 1
ATOM 869 C CA . SER A 1 107 ? 21.515 -3.251 -15.806 1.00 93.25 107 SER A CA 1
ATOM 870 C C . SER A 1 107 ? 22.654 -3.422 -14.795 1.00 93.25 107 SER A C 1
ATOM 872 O O . SER A 1 107 ? 23.692 -3.998 -15.128 1.00 93.25 107 SER A O 1
ATOM 874 N N . ASP A 1 108 ? 22.446 -2.996 -13.544 1.00 92.88 108 ASP A N 1
ATOM 875 C CA . ASP A 1 108 ? 23.422 -3.183 -12.459 1.00 92.88 108 ASP A CA 1
ATOM 876 C C . ASP A 1 108 ? 23.626 -4.672 -12.139 1.00 92.88 108 ASP A C 1
ATOM 878 O O . ASP A 1 108 ? 24.753 -5.150 -12.012 1.00 92.88 108 ASP A O 1
ATOM 882 N N . ILE A 1 109 ? 22.532 -5.438 -12.070 1.00 92.25 109 ILE A N 1
ATOM 883 C CA . ILE A 1 109 ? 22.579 -6.889 -11.850 1.00 92.25 109 ILE A CA 1
ATOM 884 C C . ILE A 1 109 ? 23.307 -7.595 -12.993 1.00 92.25 109 ILE A C 1
ATOM 886 O O . ILE A 1 109 ? 24.168 -8.428 -12.733 1.00 92.25 109 ILE A O 1
ATOM 890 N N . CYS A 1 110 ? 22.992 -7.252 -14.240 1.00 91.81 110 CYS A N 1
ATOM 891 C CA . CYS A 1 110 ? 23.633 -7.805 -15.426 1.00 91.81 110 CYS A CA 1
ATOM 892 C C . CYS A 1 110 ? 25.145 -7.550 -15.390 1.00 91.81 110 CYS A C 1
ATOM 894 O O . CYS A 1 110 ? 25.932 -8.488 -15.500 1.00 91.81 110 CYS A O 1
ATOM 896 N N . SER A 1 111 ? 25.549 -6.308 -15.099 1.00 90.94 111 SER A N 1
ATOM 897 C CA . SER A 1 111 ? 26.958 -5.930 -14.947 1.00 90.94 111 SER A CA 1
ATOM 898 C C . SER A 1 111 ? 27.658 -6.765 -13.868 1.00 90.94 111 SER A C 1
ATOM 900 O O . SER A 1 111 ? 28.729 -7.318 -14.105 1.00 90.94 111 SER A O 1
ATOM 902 N N . HIS A 1 112 ? 27.034 -6.932 -12.697 1.00 89.62 112 HIS A N 1
ATOM 903 C CA . HIS A 1 112 ? 27.585 -7.757 -11.616 1.00 89.62 112 HIS A CA 1
ATOM 904 C C . HIS A 1 112 ? 27.697 -9.240 -11.987 1.00 89.62 112 HIS A C 1
ATOM 906 O O . HIS A 1 112 ? 28.631 -9.912 -11.552 1.00 89.62 112 HIS A O 1
ATOM 912 N N . LEU A 1 113 ? 26.747 -9.775 -12.755 1.00 89.44 113 LEU A N 1
ATOM 913 C CA . LEU A 1 113 ? 26.758 -11.181 -13.155 1.00 89.44 113 LEU A CA 1
ATOM 914 C C . LEU A 1 113 ? 27.812 -11.461 -14.235 1.00 89.44 113 LEU A C 1
ATOM 916 O O . LEU A 1 113 ? 28.443 -12.516 -14.185 1.00 89.44 113 LEU A O 1
ATOM 920 N N . ILE A 1 114 ? 28.053 -10.514 -15.147 1.00 88.56 114 ILE A N 1
ATOM 921 C CA . ILE A 1 114 ? 29.167 -10.574 -16.104 1.00 88.56 114 ILE A CA 1
ATOM 922 C C . ILE A 1 114 ? 30.506 -10.557 -15.352 1.00 88.56 114 ILE A C 1
ATOM 924 O O . ILE A 1 114 ? 31.337 -11.433 -15.571 1.00 88.56 114 ILE A O 1
ATOM 928 N N . LEU A 1 115 ? 30.693 -9.629 -14.404 1.00 88.50 115 LEU A N 1
ATOM 929 C CA . LEU A 1 115 ? 31.932 -9.523 -13.614 1.00 88.50 115 LEU A CA 1
ATOM 930 C C . LEU A 1 115 ? 32.218 -10.766 -12.756 1.00 88.50 115 LEU A C 1
ATOM 932 O O . LEU A 1 115 ? 33.372 -11.096 -12.511 1.00 88.50 115 LEU A O 1
ATOM 936 N N . LYS A 1 116 ? 31.176 -11.478 -12.313 1.00 87.50 116 LYS A N 1
ATOM 937 C CA . LYS A 1 116 ? 31.302 -12.756 -11.593 1.00 87.50 116 LYS A CA 1
ATOM 938 C C . LYS A 1 116 ? 31.529 -13.967 -12.506 1.00 87.50 116 LYS A C 1
ATOM 940 O O . LYS A 1 116 ? 31.588 -15.084 -12.002 1.00 87.50 116 LYS A O 1
ATOM 945 N N . GLY A 1 117 ? 31.586 -13.778 -13.826 1.00 81.38 117 GLY A N 1
ATOM 946 C CA . GLY A 1 117 ? 31.720 -14.862 -14.803 1.00 81.38 117 GLY A CA 1
ATOM 947 C C . GLY A 1 117 ? 30.466 -15.731 -14.968 1.00 81.38 117 GLY A C 1
ATOM 948 O O . GLY A 1 117 ? 30.534 -16.785 -15.595 1.00 81.38 117 GLY A O 1
ATOM 949 N N . ALA A 1 118 ? 29.317 -15.312 -14.422 1.00 80.00 118 ALA A N 1
ATOM 950 C CA . ALA A 1 118 ? 28.059 -16.055 -14.526 1.00 80.00 118 ALA A CA 1
ATOM 951 C C . ALA A 1 118 ? 27.395 -15.907 -15.907 1.00 80.00 118 ALA A C 1
ATOM 953 O O . ALA A 1 118 ? 26.682 -16.809 -16.336 1.00 80.00 118 ALA A O 1
ATOM 954 N N . PHE A 1 119 ? 27.652 -14.797 -16.609 1.00 78.69 119 PHE A N 1
ATOM 955 C CA . PHE A 1 119 ? 27.294 -14.617 -18.018 1.00 78.69 119 PHE A CA 1
ATOM 956 C C . PHE A 1 119 ? 28.560 -14.547 -18.859 1.00 78.69 119 PHE A C 1
ATOM 958 O O . PHE A 1 119 ? 29.396 -13.665 -18.662 1.00 78.69 119 PHE A O 1
ATOM 965 N N . LYS A 1 120 ? 28.681 -15.464 -19.820 1.00 74.31 120 LYS A N 1
ATOM 966 C CA . LYS A 1 120 ? 29.741 -15.422 -20.825 1.00 74.31 120 LYS A CA 1
ATOM 967 C C . LYS A 1 120 ? 29.279 -14.558 -21.990 1.00 74.31 120 LYS A C 1
ATOM 969 O O . LYS A 1 120 ? 28.186 -14.751 -22.513 1.00 74.31 120 LYS A O 1
ATOM 974 N N . CYS A 1 121 ? 30.116 -13.614 -22.387 1.00 75.69 121 CYS A N 1
ATOM 975 C CA . CYS A 1 121 ? 29.941 -12.839 -23.605 1.00 75.69 121 CYS A CA 1
ATOM 976 C C . CYS A 1 121 ? 31.291 -12.723 -24.310 1.00 75.69 121 CYS A C 1
ATOM 978 O O . CYS A 1 121 ? 32.333 -12.764 -23.659 1.00 75.69 121 CYS A O 1
ATOM 980 N N . ASN A 1 122 ? 31.257 -12.614 -25.639 1.00 72.88 122 ASN A N 1
ATOM 981 C CA . ASN A 1 122 ? 32.465 -12.626 -26.466 1.00 72.88 122 ASN A CA 1
ATOM 982 C C . ASN A 1 122 ? 33.386 -11.440 -26.143 1.00 72.88 122 ASN A C 1
ATOM 984 O O . ASN A 1 122 ? 34.600 -11.595 -26.144 1.00 72.88 122 ASN A O 1
ATOM 988 N N . ASN A 1 123 ? 32.801 -10.280 -25.819 1.00 83.50 123 ASN A N 1
ATOM 989 C CA . ASN A 1 123 ? 33.525 -9.084 -25.405 1.00 83.50 123 ASN A CA 1
ATOM 990 C C . ASN A 1 123 ? 32.912 -8.492 -24.125 1.00 83.50 123 ASN A C 1
ATOM 992 O O . ASN A 1 123 ? 31.933 -7.741 -24.160 1.00 83.50 123 ASN A O 1
ATOM 996 N N . ILE A 1 124 ? 33.487 -8.866 -22.979 1.00 84.62 124 ILE A N 1
ATOM 997 C CA . ILE A 1 124 ? 33.024 -8.442 -21.650 1.00 84.62 124 ILE A CA 1
ATOM 998 C C . ILE A 1 124 ? 33.112 -6.924 -21.491 1.00 84.62 124 ILE A C 1
ATOM 1000 O O . ILE A 1 124 ? 32.160 -6.298 -21.025 1.00 84.62 124 ILE A O 1
ATOM 1004 N N . GLU A 1 125 ? 34.228 -6.315 -21.891 1.00 85.25 125 GLU A N 1
ATOM 1005 C CA . GLU A 1 125 ? 34.444 -4.881 -21.701 1.00 85.25 125 GLU A CA 1
ATOM 1006 C C . GLU A 1 125 ? 33.475 -4.037 -22.522 1.00 85.25 125 GLU A C 1
ATOM 1008 O O . GLU A 1 125 ? 32.916 -3.060 -22.019 1.00 85.25 125 GLU A O 1
ATOM 1013 N N . GLU A 1 126 ? 33.249 -4.420 -23.777 1.00 87.75 126 GLU A N 1
ATOM 1014 C CA . GLU A 1 126 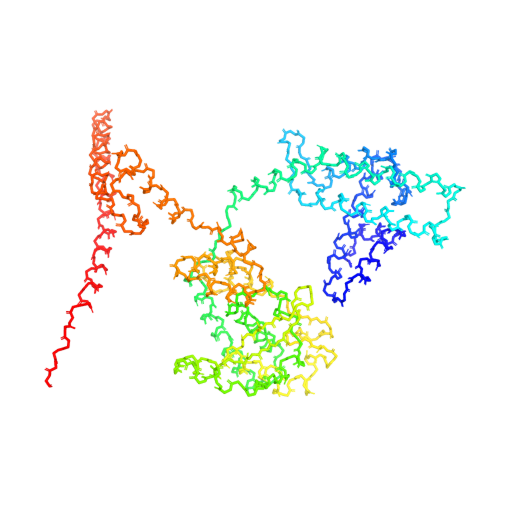? 32.311 -3.732 -24.658 1.00 87.75 126 GLU A CA 1
ATOM 1015 C C . GLU A 1 126 ? 30.878 -3.848 -24.144 1.00 87.75 126 GLU A C 1
ATOM 1017 O O . GLU A 1 126 ? 30.191 -2.833 -24.024 1.00 87.75 126 GLU A O 1
ATOM 1022 N N . LYS A 1 127 ? 30.447 -5.049 -23.733 1.00 88.25 127 LYS A N 1
ATOM 1023 C CA . LYS A 1 127 ? 29.105 -5.236 -23.169 1.00 88.25 127 LYS A CA 1
ATOM 1024 C C . LYS A 1 127 ? 28.923 -4.440 -21.875 1.00 88.25 127 LYS A C 1
ATOM 1026 O O . LYS A 1 127 ? 27.871 -3.842 -21.675 1.00 88.25 127 LYS A O 1
ATOM 1031 N N . LEU A 1 128 ? 29.938 -4.367 -21.011 1.00 89.00 128 LEU A N 1
ATOM 1032 C CA . LEU A 1 128 ? 29.892 -3.534 -19.803 1.00 89.00 128 LEU A CA 1
ATOM 1033 C C . LEU A 1 128 ? 29.831 -2.034 -20.130 1.00 89.00 128 LEU A C 1
ATOM 1035 O O . LEU A 1 128 ? 29.112 -1.294 -19.453 1.00 89.00 128 LEU A O 1
ATOM 1039 N N . LYS A 1 129 ? 30.554 -1.569 -21.158 1.00 91.31 129 LYS A N 1
ATOM 1040 C CA . LYS A 1 129 ? 30.471 -0.178 -21.639 1.00 91.31 129 LYS A CA 1
ATOM 1041 C C . LYS A 1 129 ? 29.079 0.131 -22.195 1.00 91.31 129 LYS A C 1
ATOM 1043 O O . LYS A 1 129 ? 28.511 1.162 -21.839 1.00 91.31 129 LYS A O 1
ATOM 1048 N N . ASP A 1 130 ? 28.512 -0.763 -22.999 1.00 91.75 130 ASP A N 1
ATOM 1049 C CA . ASP A 1 130 ? 27.157 -0.633 -23.540 1.00 91.75 130 ASP A CA 1
ATOM 1050 C C . ASP A 1 130 ? 26.094 -0.620 -22.429 1.00 91.75 130 ASP A C 1
ATOM 1052 O O . ASP A 1 130 ? 25.255 0.275 -22.398 1.00 91.75 130 ASP A O 1
ATOM 1056 N N . LEU A 1 131 ? 26.185 -1.510 -21.432 1.00 92.69 131 LEU A N 1
ATOM 1057 C CA . LEU A 1 131 ? 25.282 -1.516 -20.272 1.00 92.69 131 LEU A CA 1
ATOM 1058 C C . LEU A 1 131 ? 25.326 -0.201 -19.481 1.00 92.69 131 LEU A C 1
ATOM 1060 O O . LEU A 1 131 ? 24.280 0.299 -19.057 1.00 92.69 131 LEU A O 1
ATOM 1064 N N . LYS A 1 132 ? 26.522 0.376 -19.293 1.00 92.75 132 LYS A N 1
ATOM 1065 C CA . LYS A 1 132 ? 26.687 1.687 -18.644 1.00 92.75 132 LYS A CA 1
ATOM 1066 C C . LYS A 1 132 ? 26.031 2.800 -19.461 1.00 92.75 132 LYS A C 1
ATOM 1068 O O . LYS A 1 132 ? 25.284 3.594 -18.894 1.00 92.75 132 LYS A O 1
ATOM 1073 N N . ARG A 1 133 ? 26.258 2.828 -20.779 1.00 93.38 133 ARG A N 1
ATOM 1074 C CA . ARG A 1 133 ? 25.636 3.803 -21.691 1.00 93.38 133 ARG A CA 1
ATOM 1075 C C . ARG A 1 133 ? 24.114 3.663 -21.711 1.00 93.38 133 ARG A C 1
ATOM 1077 O O . ARG A 1 133 ? 23.414 4.656 -21.554 1.00 93.38 133 ARG A O 1
ATOM 1084 N N . PHE A 1 134 ? 23.596 2.439 -21.801 1.00 94.69 134 PHE A N 1
ATOM 1085 C CA . PHE A 1 134 ? 22.162 2.162 -21.738 1.00 94.69 134 PHE A CA 1
ATOM 1086 C C . PHE A 1 134 ? 21.552 2.646 -20.417 1.00 94.69 134 PHE A C 1
ATOM 1088 O O . PHE A 1 134 ? 20.526 3.321 -20.417 1.00 94.69 134 PHE A O 1
ATOM 1095 N N . LYS A 1 135 ? 22.194 2.352 -19.277 1.00 94.38 135 LYS A N 1
ATOM 1096 C CA . LYS A 1 135 ? 21.742 2.848 -17.969 1.00 94.38 135 LYS A CA 1
ATOM 1097 C C . LYS A 1 135 ? 21.693 4.378 -17.942 1.00 94.38 135 LYS A C 1
ATOM 1099 O O . LYS A 1 135 ? 20.696 4.927 -17.482 1.00 94.38 135 LYS A O 1
ATOM 1104 N N . GLN A 1 136 ? 22.723 5.043 -18.465 1.00 93.75 136 GLN A N 1
ATOM 1105 C CA . GLN A 1 136 ? 22.771 6.501 -18.557 1.00 93.75 136 GLN A CA 1
ATOM 1106 C C . GLN A 1 136 ? 21.630 7.049 -19.426 1.00 93.75 136 GLN A C 1
ATOM 1108 O O . GLN A 1 136 ? 20.949 7.971 -18.993 1.00 93.75 136 GLN A O 1
ATOM 1113 N N . MET A 1 137 ? 21.340 6.437 -20.580 1.00 93.06 137 MET A N 1
ATOM 1114 C CA . MET A 1 137 ? 20.192 6.814 -21.422 1.00 93.06 137 MET A CA 1
ATOM 1115 C C . MET A 1 137 ? 18.850 6.648 -20.695 1.00 93.06 137 MET A C 1
ATOM 1117 O O . MET A 1 137 ? 17.971 7.501 -20.793 1.00 93.06 137 MET A O 1
ATOM 1121 N N . VAL A 1 138 ? 18.671 5.574 -19.918 1.00 93.75 138 VAL A N 1
ATOM 1122 C CA . VAL A 1 138 ? 17.465 5.396 -19.088 1.00 93.75 138 VAL A CA 1
ATOM 1123 C C . VAL A 1 138 ? 17.382 6.459 -17.983 1.00 93.75 138 VAL A C 1
ATOM 1125 O O . VAL A 1 138 ? 16.286 6.838 -17.582 1.00 93.75 138 VAL A O 1
ATOM 1128 N N . GLU A 1 139 ? 18.505 6.955 -17.468 1.00 91.88 139 GLU A N 1
ATOM 1129 C CA . GLU A 1 139 ? 18.515 8.012 -16.449 1.00 91.88 139 GLU A CA 1
ATOM 1130 C C . GLU A 1 139 ? 18.215 9.397 -17.021 1.00 91.88 139 GLU A C 1
ATOM 1132 O O . GLU A 1 139 ? 17.450 10.140 -16.407 1.00 91.88 139 GLU A O 1
ATOM 1137 N N . THR A 1 140 ? 18.780 9.734 -18.180 1.00 91.31 140 THR A N 1
ATOM 1138 C CA . THR A 1 140 ? 18.664 11.071 -18.772 1.00 91.31 140 THR A CA 1
ATOM 1139 C C . THR A 1 140 ? 17.416 11.221 -19.634 1.00 91.31 140 THR A C 1
ATOM 1141 O O . THR A 1 140 ? 16.665 12.180 -19.465 1.00 91.31 140 THR A O 1
ATOM 1144 N N . GLN A 1 141 ? 17.159 10.265 -20.528 1.00 93.12 141 GLN A N 1
ATOM 1145 C CA . GLN A 1 141 ? 16.197 10.436 -21.615 1.00 93.12 141 GLN A CA 1
ATOM 1146 C C . GLN A 1 141 ? 14.799 9.891 -21.283 1.00 93.12 141 GLN A C 1
ATOM 1148 O O . GLN A 1 141 ? 13.792 10.430 -21.741 1.00 93.12 141 GLN A O 1
ATOM 1153 N N . TRP A 1 142 ? 14.697 8.908 -20.379 1.00 93.56 142 TRP A N 1
ATOM 1154 C CA . TRP A 1 142 ? 13.405 8.295 -20.026 1.00 93.56 142 TRP A CA 1
ATOM 1155 C C . TRP A 1 142 ? 12.402 9.301 -19.446 1.00 93.56 142 TRP A C 1
ATOM 1157 O O . TRP A 1 142 ? 11.186 9.118 -19.551 1.00 93.56 142 TRP A O 1
ATOM 1167 N N . ASN A 1 143 ? 12.896 10.371 -18.813 1.00 90.81 143 ASN A N 1
ATOM 1168 C CA . ASN A 1 143 ? 12.036 11.433 -18.310 1.00 90.81 143 ASN A CA 1
ATOM 1169 C C . ASN A 1 143 ? 11.307 12.160 -19.446 1.00 90.81 143 ASN A C 1
ATOM 1171 O O . ASN A 1 143 ? 10.085 12.303 -19.396 1.00 90.81 143 ASN A O 1
ATOM 1175 N N . CYS A 1 144 ? 12.049 12.553 -20.479 1.00 89.88 144 CYS A N 1
ATOM 1176 C CA . CYS A 1 144 ? 11.511 13.221 -21.657 1.00 89.88 144 CYS A CA 1
ATOM 1177 C C . CYS A 1 144 ? 10.543 12.310 -22.422 1.00 89.88 144 CYS A C 1
ATOM 1179 O O . CYS A 1 144 ? 9.457 12.745 -22.796 1.00 89.88 144 CYS A O 1
ATOM 1181 N N . ASP A 1 145 ? 10.900 11.037 -22.589 1.00 89.56 145 ASP A N 1
ATOM 1182 C CA . ASP A 1 145 ? 10.142 10.126 -23.448 1.00 89.56 145 ASP A CA 1
ATOM 1183 C C . ASP A 1 145 ? 8.862 9.586 -22.796 1.00 89.56 145 ASP A C 1
ATOM 1185 O O . ASP A 1 145 ? 7.885 9.279 -23.492 1.00 89.56 145 ASP A O 1
ATOM 1189 N N . ILE A 1 146 ? 8.884 9.400 -21.468 1.00 92.25 146 ILE A N 1
ATOM 1190 C CA . ILE A 1 146 ? 7.839 8.684 -20.726 1.00 92.25 146 ILE A CA 1
ATOM 1191 C C . ILE A 1 146 ? 7.469 9.388 -19.413 1.00 92.25 146 ILE A C 1
ATOM 1193 O O . ILE A 1 146 ? 6.298 9.732 -19.223 1.00 92.25 146 ILE A O 1
ATOM 1197 N N . SER A 1 147 ? 8.413 9.565 -18.477 1.00 90.56 147 SER A N 1
ATOM 1198 C CA . SER A 1 147 ? 8.042 9.889 -17.085 1.00 90.56 147 SER A CA 1
ATOM 1199 C C . SER A 1 147 ? 7.378 11.250 -16.922 1.00 90.56 147 SER A C 1
ATOM 1201 O O . SER A 1 147 ? 6.504 11.361 -16.071 1.00 90.56 147 SER A O 1
ATOM 1203 N N . SER A 1 148 ? 7.752 12.269 -17.700 1.00 91.06 148 SER A N 1
ATOM 1204 C CA . SER A 1 148 ? 7.197 13.622 -17.563 1.00 91.06 148 SER A CA 1
ATOM 1205 C C . SER A 1 148 ? 5.679 13.632 -17.767 1.00 91.06 148 SER A C 1
ATOM 1207 O O . SER A 1 148 ? 4.938 14.110 -16.908 1.00 91.06 148 SER A O 1
ATOM 1209 N N . ILE A 1 149 ? 5.199 13.011 -18.850 1.00 90.88 149 ILE A N 1
ATOM 1210 C CA . ILE A 1 149 ? 3.762 12.892 -19.135 1.00 90.88 149 ILE A CA 1
ATOM 1211 C C . ILE A 1 149 ? 3.092 11.966 -18.114 1.00 90.88 149 ILE A C 1
ATOM 1213 O O . ILE A 1 149 ? 2.074 12.330 -17.539 1.00 90.88 149 ILE A O 1
ATOM 1217 N N . ALA A 1 150 ? 3.695 10.816 -17.796 1.00 91.00 150 ALA A N 1
ATOM 1218 C CA . ALA A 1 150 ? 3.126 9.889 -16.815 1.00 91.00 150 ALA A CA 1
ATOM 1219 C C . ALA A 1 150 ? 2.990 10.507 -15.404 1.00 91.00 150 ALA A C 1
ATOM 1221 O O . ALA A 1 150 ? 2.057 10.189 -14.666 1.00 91.00 150 ALA A O 1
ATOM 1222 N N . LEU A 1 151 ? 3.909 11.393 -15.008 1.00 90.12 151 LEU A N 1
ATOM 1223 C CA . LEU A 1 151 ? 3.834 12.132 -13.745 1.00 90.12 151 LEU A CA 1
ATOM 1224 C C . LEU A 1 151 ? 2.717 13.178 -13.770 1.00 90.12 151 LEU A C 1
ATOM 1226 O O . LEU A 1 151 ? 1.990 13.289 -12.780 1.00 90.12 151 LEU A O 1
ATOM 1230 N N . LYS A 1 152 ? 2.552 13.892 -14.891 1.00 89.94 152 LYS A N 1
ATOM 1231 C CA . LYS A 1 152 ? 1.420 14.805 -15.096 1.00 89.94 152 LYS A CA 1
ATOM 1232 C C . LYS A 1 152 ? 0.104 14.049 -15.024 1.00 89.94 152 LYS A C 1
ATOM 1234 O O . LYS A 1 152 ? -0.711 14.401 -14.190 1.00 89.94 152 LYS A O 1
ATOM 1239 N N . ASP A 1 153 ? -0.041 12.932 -15.734 1.00 89.44 153 ASP A N 1
ATOM 1240 C CA . ASP A 1 153 ? -1.234 12.081 -15.655 1.00 89.44 153 ASP A CA 1
ATOM 1241 C C . ASP A 1 153 ? -1.524 11.601 -14.230 1.00 89.44 153 ASP A C 1
ATOM 1243 O O . ASP A 1 153 ? -2.676 11.486 -13.829 1.00 89.44 153 ASP A O 1
ATOM 1247 N N . LEU A 1 154 ? -0.505 11.293 -13.422 1.00 86.31 154 LEU A N 1
ATOM 1248 C CA . LEU A 1 154 ? -0.728 10.916 -12.023 1.00 86.31 154 LEU A CA 1
ATOM 1249 C C . LEU A 1 154 ? -1.252 12.079 -11.181 1.00 86.31 154 LEU A C 1
ATOM 1251 O O . LEU A 1 154 ? -2.157 11.870 -10.368 1.00 86.31 154 LEU A O 1
ATOM 1255 N N . ALA A 1 155 ? -0.706 13.280 -11.365 1.00 85.12 155 ALA A N 1
ATOM 1256 C CA . ALA A 1 155 ? -1.221 14.486 -10.724 1.00 85.12 155 ALA A CA 1
ATOM 1257 C C . ALA A 1 155 ? -2.644 14.797 -11.224 1.00 85.12 155 ALA A C 1
ATOM 1259 O O . ALA A 1 155 ? -3.551 15.023 -10.420 1.00 85.12 155 ALA A O 1
ATOM 1260 N N . GLU A 1 156 ? -2.864 14.659 -12.531 1.00 86.38 156 GLU A N 1
ATOM 1261 C CA . GLU A 1 156 ? -4.138 14.867 -13.205 1.00 86.38 156 GLU A CA 1
ATOM 1262 C C . GLU A 1 156 ? -5.173 13.742 -12.968 1.00 86.38 156 GLU A C 1
ATOM 1264 O O . GLU A 1 156 ? -6.360 13.849 -13.261 1.00 86.38 156 GLU A O 1
ATOM 1269 N N . ASN A 1 157 ? -4.788 12.602 -12.427 1.00 82.62 157 ASN A N 1
ATOM 1270 C CA . ASN A 1 157 ? -5.771 11.623 -11.964 1.00 82.62 157 ASN A CA 1
ATOM 1271 C C . ASN A 1 157 ? -6.134 11.882 -10.500 1.00 82.62 157 ASN A C 1
ATOM 1273 O O . ASN A 1 157 ? -7.218 11.511 -10.050 1.00 82.62 157 ASN A O 1
ATOM 1277 N N . LYS A 1 158 ? -5.248 12.556 -9.757 1.00 76.56 158 LYS A N 1
ATOM 1278 C CA . LYS A 1 158 ? -5.450 12.899 -8.349 1.00 76.56 158 LYS A CA 1
ATOM 1279 C C . LYS A 1 158 ? -6.440 14.058 -8.168 1.00 76.56 158 LYS A C 1
ATOM 1281 O O . LYS A 1 158 ? -7.260 13.967 -7.261 1.00 76.56 158 LYS A O 1
ATOM 1286 N N . TRP A 1 159 ? -6.384 15.093 -9.014 1.00 71.69 159 TRP A N 1
ATOM 1287 C CA . TRP A 1 159 ? -7.313 16.246 -8.986 1.00 71.69 159 TRP A CA 1
ATOM 1288 C C . TRP A 1 159 ? -8.750 15.903 -9.466 1.00 71.69 159 TRP A C 1
ATOM 1290 O O . TRP A 1 159 ? -9.710 16.270 -8.805 1.00 71.69 159 TRP A O 1
ATOM 1300 N N . ASN A 1 160 ? -8.918 15.110 -10.535 1.00 76.44 160 ASN A N 1
ATOM 1301 C CA . ASN A 1 160 ? -10.190 14.788 -11.191 1.00 76.44 160 ASN A CA 1
ATOM 1302 C C . ASN A 1 160 ? -11.033 13.809 -10.373 1.00 76.44 160 ASN A C 1
ATOM 1304 O O . ASN A 1 160 ? -12.249 13.734 -10.522 1.00 76.44 160 ASN A O 1
ATOM 1308 N N . LYS A 1 161 ? -10.380 13.004 -9.531 1.00 73.50 161 LYS A N 1
ATOM 1309 C CA . LYS A 1 161 ? -11.044 12.032 -8.668 1.00 73.50 161 LYS A CA 1
ATOM 1310 C C . LYS A 1 161 ? -10.560 12.218 -7.232 1.00 73.50 161 LYS A C 1
ATOM 1312 O O . LYS A 1 161 ? -9.748 11.409 -6.758 1.00 73.50 161 LYS A O 1
ATOM 1317 N N . PRO A 1 162 ? -11.046 13.263 -6.530 1.00 70.19 162 PRO A N 1
ATOM 1318 C CA . PRO A 1 162 ? -10.662 13.500 -5.152 1.00 70.19 162 PRO A CA 1
ATOM 1319 C C . PRO A 1 162 ? -10.989 12.272 -4.301 1.00 70.19 162 PRO A C 1
ATOM 1321 O O . PRO A 1 162 ? -11.946 11.519 -4.527 1.00 70.19 162 PRO A O 1
ATOM 1324 N N . VAL A 1 163 ? -10.122 12.009 -3.327 1.00 72.56 163 VAL A N 1
ATOM 1325 C CA . VAL A 1 163 ? -10.246 10.822 -2.488 1.00 72.56 163 VAL A CA 1
ATOM 1326 C C . VAL A 1 163 ? -11.413 11.025 -1.530 1.00 72.56 163 VAL A C 1
ATOM 1328 O O . VAL A 1 163 ? -11.248 11.678 -0.508 1.00 72.56 163 VAL A O 1
ATOM 1331 N N . LYS A 1 164 ? -12.557 10.395 -1.819 1.00 80.31 164 LYS A N 1
ATOM 1332 C CA . LYS A 1 164 ? -13.681 10.311 -0.876 1.00 80.31 164 LYS A CA 1
ATOM 1333 C C . LYS A 1 164 ? -13.200 9.723 0.455 1.00 80.31 164 LYS A C 1
ATOM 1335 O O . LYS A 1 164 ? -12.702 8.590 0.488 1.00 80.31 164 LYS A O 1
ATOM 1340 N N . LEU A 1 165 ? -13.300 10.504 1.527 1.00 83.12 165 LEU A N 1
ATOM 1341 C CA . LEU A 1 165 ? -12.978 10.066 2.882 1.00 83.12 165 LEU A CA 1
ATOM 1342 C C . LEU A 1 165 ? -14.200 9.376 3.514 1.00 83.12 165 LEU A C 1
ATOM 1344 O O . LEU A 1 165 ? -15.327 9.759 3.211 1.00 83.12 165 LEU A O 1
ATOM 1348 N N . PRO A 1 166 ? -13.997 8.360 4.372 1.00 85.94 166 PRO A N 1
ATOM 1349 C CA . PRO A 1 166 ? -15.056 7.767 5.171 1.00 85.94 166 PRO A CA 1
ATOM 1350 C C . PRO A 1 166 ? -15.813 8.822 5.967 1.00 85.94 166 PRO A C 1
ATOM 1352 O O . PRO A 1 166 ? -15.192 9.676 6.603 1.00 85.94 166 PRO A O 1
ATOM 1355 N N . LEU A 1 167 ? -17.137 8.714 5.990 1.00 86.19 167 LEU A N 1
ATOM 1356 C CA . LEU A 1 167 ? -17.959 9.478 6.917 1.00 86.19 167 LEU A CA 1
ATOM 1357 C C . LEU A 1 167 ? -17.806 8.898 8.324 1.00 86.19 167 LEU A C 1
ATOM 1359 O O . LEU A 1 167 ? -17.704 7.684 8.506 1.00 86.19 167 LEU A O 1
ATOM 1363 N N . THR A 1 168 ? -17.803 9.753 9.346 1.00 87.88 168 THR A N 1
ATOM 1364 C CA . THR A 1 168 ? -17.740 9.290 10.742 1.00 87.88 168 THR A CA 1
ATOM 1365 C C . THR A 1 168 ? -18.936 8.396 11.077 1.00 87.88 168 THR A C 1
ATOM 1367 O O . THR A 1 168 ? -18.750 7.362 11.717 1.00 87.88 168 THR A O 1
ATOM 1370 N N . LYS A 1 169 ? -20.128 8.734 10.561 1.00 90.44 169 LYS A N 1
ATOM 1371 C CA . LYS A 1 169 ? -21.356 7.932 10.674 1.00 90.44 169 LYS A CA 1
ATOM 1372 C C . LYS A 1 169 ? -21.160 6.509 10.134 1.00 90.44 169 LYS A C 1
ATOM 1374 O O . LYS A 1 169 ? -21.364 5.555 10.879 1.00 90.44 169 LYS A O 1
ATOM 1379 N N . ASP A 1 170 ? -20.653 6.372 8.906 1.00 92.12 170 ASP A N 1
ATOM 1380 C CA . ASP A 1 170 ? -20.379 5.068 8.281 1.00 92.12 170 ASP A CA 1
ATOM 1381 C C . ASP A 1 170 ? -19.386 4.232 9.099 1.00 92.12 170 ASP A C 1
ATOM 1383 O O . ASP A 1 170 ? -19.556 3.026 9.270 1.00 92.12 170 ASP A O 1
ATOM 1387 N N . VAL A 1 171 ? -18.336 4.860 9.638 1.00 92.12 171 VAL A N 1
ATOM 1388 C CA . VAL A 1 171 ? -17.327 4.150 10.438 1.00 92.12 171 VAL A CA 1
ATOM 1389 C C . VAL A 1 171 ? -17.904 3.648 11.763 1.00 92.12 171 VAL A C 1
ATOM 1391 O O . VAL A 1 171 ? -17.550 2.551 12.203 1.00 92.12 171 VAL A O 1
ATOM 1394 N N . VAL A 1 172 ? -18.779 4.429 12.399 1.00 92.69 172 VAL A N 1
ATOM 1395 C CA . VAL A 1 172 ? -19.479 4.038 13.631 1.00 92.69 172 VAL A CA 1
ATOM 1396 C C . VAL A 1 172 ? -20.471 2.909 13.348 1.00 92.69 172 VAL A C 1
ATOM 1398 O O . VAL A 1 172 ? -20.436 1.893 14.038 1.00 92.69 172 VAL A O 1
ATOM 1401 N N . GLN A 1 173 ? -21.278 3.022 12.292 1.00 94.38 173 GLN A N 1
ATOM 1402 C CA . GLN A 1 173 ? -22.221 1.979 11.883 1.00 94.38 173 GLN A CA 1
ATOM 1403 C C . GLN A 1 173 ? -21.509 0.662 11.548 1.00 94.38 173 GLN A C 1
ATOM 1405 O O . GLN A 1 173 ? -21.898 -0.396 12.042 1.00 94.38 173 GLN A O 1
ATOM 1410 N N . LEU A 1 174 ? -20.413 0.718 10.784 1.00 94.75 174 LEU A N 1
ATOM 1411 C CA . LEU A 1 174 ? -19.593 -0.458 10.495 1.00 94.75 174 LEU A CA 1
ATOM 1412 C C . LEU A 1 174 ? -19.035 -1.088 11.776 1.00 94.75 174 LEU A C 1
ATOM 1414 O O . LEU A 1 174 ? -19.006 -2.311 11.892 1.00 94.75 174 LEU A O 1
ATOM 1418 N N . ARG A 1 175 ? -18.589 -0.277 12.744 1.00 94.19 175 ARG A N 1
ATOM 1419 C CA . ARG A 1 175 ? -18.111 -0.787 14.034 1.00 94.19 175 ARG A CA 1
ATOM 1420 C C . ARG A 1 175 ? -19.222 -1.522 14.787 1.00 94.19 175 ARG A C 1
ATOM 1422 O O . ARG A 1 175 ? -18.977 -2.639 15.224 1.00 94.19 175 ARG A O 1
ATOM 1429 N N . HIS A 1 176 ? -20.417 -0.940 14.893 1.00 94.12 176 HIS A N 1
ATOM 1430 C CA . HIS A 1 176 ? -21.551 -1.588 15.560 1.00 94.12 176 HIS A CA 1
ATOM 1431 C C . HIS A 1 176 ? -21.925 -2.916 14.902 1.00 94.12 176 HIS A C 1
ATOM 1433 O O . HIS A 1 176 ? -22.076 -3.919 15.595 1.00 94.12 176 HIS A O 1
ATOM 1439 N N . TYR A 1 177 ? -21.988 -2.942 13.570 1.00 95.50 177 TYR A N 1
ATOM 1440 C CA . TYR A 1 177 ? -22.233 -4.168 12.818 1.00 95.50 177 TYR A CA 1
ATOM 1441 C C . TYR A 1 177 ? -21.161 -5.237 13.092 1.00 95.50 177 TYR A C 1
ATOM 1443 O O . TYR A 1 177 ? -21.476 -6.397 13.344 1.00 95.50 177 TYR A O 1
ATOM 1451 N N . LEU A 1 178 ? -19.880 -4.854 13.106 1.00 94.75 178 LEU A N 1
ATOM 1452 C CA . LEU A 1 178 ? -18.786 -5.770 13.434 1.00 94.75 178 LEU A CA 1
ATOM 1453 C C . LEU A 1 178 ? -18.871 -6.288 14.875 1.00 94.75 178 LEU A C 1
ATOM 1455 O O . LEU A 1 178 ? -18.624 -7.469 15.092 1.00 94.75 178 LEU A O 1
ATOM 1459 N N . ASP A 1 179 ? -19.230 -5.444 15.844 1.00 93.31 179 ASP A N 1
ATOM 1460 C CA . ASP A 1 179 ? -19.407 -5.861 17.239 1.00 93.31 179 ASP A CA 1
ATOM 1461 C C . ASP A 1 179 ? -20.566 -6.875 17.376 1.00 93.31 179 ASP A C 1
ATOM 1463 O O . ASP A 1 179 ? -20.429 -7.870 18.089 1.00 93.31 179 ASP A O 1
ATOM 1467 N N . GLN A 1 180 ? -21.670 -6.699 16.637 1.00 93.75 180 GLN A N 1
ATOM 1468 C CA . GLN A 1 180 ? -22.768 -7.679 16.578 1.00 93.75 180 GLN A CA 1
ATOM 1469 C C . GLN A 1 180 ? -22.296 -9.023 16.008 1.00 93.75 180 GLN A C 1
ATOM 1471 O O . GLN A 1 180 ? -22.426 -10.055 16.669 1.00 93.75 180 GLN A O 1
ATOM 1476 N N . VAL A 1 181 ? -21.652 -9.003 14.835 1.00 94.00 181 VAL A N 1
ATOM 1477 C CA . VAL A 1 181 ? -21.115 -10.215 14.194 1.00 94.00 181 VAL A CA 1
ATOM 1478 C C . VAL A 1 181 ? -20.082 -10.904 15.095 1.00 94.00 181 VAL A C 1
ATOM 1480 O O . VAL A 1 181 ? -20.055 -12.135 15.173 1.00 94.00 181 VAL A O 1
ATOM 1483 N N . ALA A 1 182 ? -19.236 -10.147 15.801 1.00 91.56 182 ALA A N 1
ATOM 1484 C CA . ALA A 1 182 ? -18.279 -10.708 16.752 1.00 91.56 182 ALA A CA 1
ATOM 1485 C C . ALA A 1 182 ? -18.988 -11.465 17.880 1.00 91.56 182 ALA A C 1
ATOM 1487 O O . ALA A 1 182 ? -18.635 -12.611 18.150 1.00 91.56 182 ALA A O 1
ATOM 1488 N N . ASN A 1 183 ? -19.997 -10.853 18.504 1.00 91.12 183 ASN A N 1
ATOM 1489 C CA . ASN A 1 183 ? -20.722 -11.441 19.631 1.00 91.12 183 ASN A CA 1
ATOM 1490 C C . ASN A 1 183 ? -21.506 -12.702 19.234 1.00 91.12 183 ASN A C 1
ATOM 1492 O O . ASN A 1 183 ? -21.471 -13.694 19.961 1.00 91.12 183 ASN A O 1
ATOM 1496 N N . GLU A 1 184 ? -22.145 -12.706 18.063 1.00 91.94 184 GLU A N 1
ATOM 1497 C CA . GLU A 1 184 ? -22.840 -13.886 17.529 1.00 91.94 184 GLU A CA 1
ATOM 1498 C C . GLU A 1 184 ? -21.881 -15.065 17.327 1.00 91.94 184 GLU A C 1
ATOM 1500 O O . GLU A 1 184 ? -22.112 -16.169 17.822 1.00 91.94 184 GLU A O 1
ATOM 1505 N N . ASN A 1 185 ? -20.758 -14.828 16.641 1.00 89.44 185 ASN A N 1
ATOM 1506 C CA . ASN A 1 185 ? -19.777 -15.878 16.353 1.00 89.44 185 ASN A CA 1
ATOM 1507 C C . ASN A 1 185 ? -19.040 -16.333 17.618 1.00 89.44 185 ASN A C 1
ATOM 1509 O O . ASN A 1 185 ? -18.691 -17.506 17.744 1.00 89.44 185 ASN A O 1
ATOM 1513 N N . PHE A 1 186 ? -18.842 -15.431 18.576 1.00 86.62 186 PHE A N 1
ATOM 1514 C CA . PHE A 1 186 ? -18.314 -15.756 19.894 1.00 86.62 186 PHE A CA 1
ATOM 1515 C C . PHE A 1 186 ? -19.243 -16.706 20.662 1.00 86.62 186 PHE A C 1
ATOM 1517 O O . PHE A 1 186 ? -18.777 -17.711 21.195 1.00 86.62 186 PHE A O 1
ATOM 1524 N N . TYR A 1 187 ? -20.555 -16.451 20.664 1.00 86.50 187 TYR A N 1
ATOM 1525 C CA . TYR A 1 187 ? -21.534 -17.333 21.304 1.00 86.50 187 TYR A CA 1
ATOM 1526 C C . TYR A 1 187 ? -21.629 -18.705 20.616 1.00 86.50 187 TYR A C 1
ATOM 1528 O O . TYR A 1 187 ? -21.722 -19.732 21.290 1.00 86.50 187 TYR A O 1
ATOM 1536 N N . ILE A 1 188 ? -21.534 -18.746 19.281 1.00 86.31 188 ILE A N 1
ATOM 1537 C CA . ILE A 1 188 ? -21.462 -20.007 18.525 1.00 86.31 188 ILE A CA 1
ATOM 1538 C C . ILE A 1 188 ? -20.239 -20.818 18.958 1.00 86.31 188 ILE A C 1
ATOM 1540 O O . ILE A 1 188 ? -20.377 -22.002 19.246 1.00 86.31 188 ILE A O 1
ATOM 1544 N N . LEU A 1 189 ? -19.067 -20.189 19.077 1.00 82.06 189 LEU A N 1
ATOM 1545 C CA . LEU A 1 189 ? -17.838 -20.873 19.491 1.00 82.06 189 LEU A CA 1
ATOM 1546 C C . LEU A 1 189 ? -17.855 -21.335 20.951 1.00 82.06 189 LEU A C 1
ATOM 1548 O O . LEU A 1 189 ? -17.224 -22.341 21.266 1.00 82.06 189 LEU A O 1
ATOM 1552 N N . GLN A 1 190 ? -18.589 -20.653 21.837 1.00 80.44 190 GLN A N 1
ATOM 1553 C CA . GLN A 1 190 ? -18.807 -21.151 23.199 1.00 80.44 190 GLN A CA 1
ATOM 1554 C C . GLN A 1 190 ? -19.615 -22.454 23.214 1.00 80.44 190 GLN A C 1
ATOM 1556 O O . GLN A 1 190 ? -19.336 -23.333 24.024 1.00 80.44 190 GLN A O 1
ATOM 1561 N N . LYS A 1 191 ? -20.603 -22.593 22.319 1.00 82.62 191 LYS A N 1
ATOM 1562 C CA . LYS A 1 191 ? -21.418 -23.813 22.199 1.00 82.62 191 LYS A CA 1
ATOM 1563 C C . LYS A 1 191 ? -20.724 -24.916 21.403 1.00 82.62 191 LYS A C 1
ATOM 1565 O O . LYS A 1 191 ? -20.833 -26.088 21.745 1.00 82.62 191 LYS A O 1
ATOM 1570 N N . GLN A 1 192 ? -20.060 -24.542 20.314 1.00 78.62 192 GLN A N 1
ATOM 1571 C CA . GLN A 1 192 ? -19.412 -25.426 19.353 1.00 78.62 192 GLN A CA 1
ATOM 1572 C C . GLN A 1 192 ? -17.974 -24.962 19.133 1.00 78.62 192 GLN A C 1
ATOM 1574 O O . GLN A 1 192 ? -17.666 -24.176 18.236 1.00 78.62 192 GLN A O 1
ATOM 1579 N N . THR A 1 193 ? -17.071 -25.496 19.947 1.00 70.19 193 THR A N 1
ATOM 1580 C CA . THR A 1 193 ? -15.665 -25.076 20.012 1.00 70.19 193 THR A CA 1
ATOM 1581 C C . THR A 1 193 ? -14.880 -25.282 18.714 1.00 70.19 193 THR A C 1
ATOM 1583 O O . THR A 1 193 ? -13.870 -24.617 18.509 1.00 70.19 193 THR A O 1
ATOM 1586 N N . PHE A 1 194 ? -15.330 -26.156 17.808 1.00 73.50 194 PHE A N 1
ATOM 1587 C CA . PHE A 1 194 ? -14.603 -26.512 16.580 1.00 73.50 194 PHE A CA 1
ATOM 1588 C C . PHE A 1 194 ? -15.263 -26.028 15.275 1.00 73.50 194 PHE A C 1
ATOM 1590 O O . PHE A 1 194 ? -14.900 -26.500 14.193 1.00 73.50 194 PHE A O 1
ATOM 1597 N N . ASP A 1 195 ? -16.204 -25.076 15.326 1.00 82.62 195 ASP A N 1
ATOM 1598 C CA . ASP A 1 195 ? -16.765 -24.499 14.098 1.00 82.62 195 ASP A CA 1
ATOM 1599 C C . ASP A 1 195 ? -15.723 -23.631 13.362 1.00 82.62 195 ASP A C 1
ATOM 1601 O O . ASP A 1 195 ? -15.390 -22.504 13.745 1.00 82.62 195 ASP A O 1
ATOM 1605 N N . ARG A 1 196 ? -15.237 -24.156 12.230 1.00 82.56 196 ARG A N 1
ATOM 1606 C CA . ARG A 1 196 ? -14.264 -23.488 11.353 1.00 82.56 196 ARG A CA 1
ATOM 1607 C C . ARG A 1 196 ? -14.770 -22.159 10.790 1.00 82.56 196 ARG A C 1
ATOM 1609 O O . ARG A 1 196 ? -13.961 -21.254 10.577 1.00 82.56 196 ARG A O 1
ATOM 1616 N N . LYS A 1 197 ? -16.066 -22.036 10.491 1.00 87.56 197 LYS A N 1
ATOM 1617 C CA . LYS A 1 197 ? -16.652 -20.811 9.926 1.00 87.56 197 LYS A CA 1
ATOM 1618 C C . LYS A 1 197 ? -16.750 -19.736 10.997 1.00 87.56 197 LYS A C 1
ATOM 1620 O O . LYS A 1 197 ? -16.276 -18.627 10.755 1.00 87.56 197 LYS A O 1
ATOM 1625 N N . ALA A 1 198 ? -17.277 -20.077 12.171 1.00 87.19 198 ALA A N 1
ATOM 1626 C CA . ALA A 1 198 ? -17.385 -19.136 13.281 1.00 87.19 198 ALA A CA 1
ATOM 1627 C C . ALA A 1 198 ? -16.000 -18.638 13.727 1.00 87.19 198 ALA A C 1
ATOM 1629 O O . ALA A 1 198 ? -15.778 -17.433 13.856 1.00 87.19 198 ALA A O 1
ATOM 1630 N N . PHE A 1 199 ? -15.021 -19.547 13.821 1.00 85.81 199 PHE A N 1
ATOM 1631 C CA . PHE A 1 199 ? -13.625 -19.211 14.108 1.00 85.81 199 PHE A CA 1
ATOM 1632 C C . PHE A 1 199 ? -13.035 -18.238 13.084 1.00 85.81 199 PHE A C 1
ATOM 1634 O O . PHE A 1 199 ? -12.406 -17.233 13.438 1.00 85.81 199 PHE A O 1
ATOM 1641 N N . ARG A 1 200 ? -13.248 -18.519 11.793 1.00 87.69 200 ARG A N 1
ATOM 1642 C CA . ARG A 1 200 ? -12.754 -17.666 10.715 1.00 87.69 200 ARG A CA 1
ATOM 1643 C C . ARG A 1 200 ? -13.358 -16.271 10.811 1.00 87.69 200 ARG A C 1
ATOM 1645 O O . ARG A 1 200 ? -12.614 -15.298 10.751 1.00 87.69 200 ARG A O 1
ATOM 1652 N N . THR A 1 201 ? -14.676 -16.182 10.964 1.00 91.00 201 THR A N 1
ATOM 1653 C CA . THR A 1 201 ? -15.399 -14.910 11.045 1.00 91.00 201 THR A CA 1
ATOM 1654 C C . THR A 1 201 ? -14.955 -14.107 12.263 1.00 91.00 201 THR A C 1
ATOM 1656 O O . THR A 1 201 ? -14.634 -12.932 12.114 1.00 91.00 201 THR A O 1
ATOM 1659 N N . LEU A 1 202 ? -14.829 -14.726 13.441 1.00 89.75 202 LEU A N 1
ATOM 1660 C CA . LEU A 1 202 ? -14.360 -14.039 14.646 1.00 89.75 202 LEU A CA 1
ATOM 1661 C C . LEU A 1 202 ? -12.925 -13.508 14.488 1.00 89.75 202 LEU A C 1
ATOM 1663 O O . LEU A 1 202 ? -12.630 -12.380 14.888 1.00 89.75 202 LEU A O 1
ATOM 1667 N N . THR A 1 203 ? -12.044 -14.274 13.838 1.00 89.06 203 THR A N 1
ATOM 1668 C CA . THR A 1 203 ? -10.676 -13.833 13.517 1.00 89.06 203 THR A CA 1
ATOM 1669 C C . THR A 1 203 ? -10.671 -12.686 12.496 1.00 89.06 203 THR A C 1
ATOM 1671 O O . THR A 1 203 ? -9.931 -11.712 12.658 1.00 89.06 203 THR A O 1
ATOM 1674 N N . GLU A 1 204 ? -11.509 -12.775 11.456 1.00 92.12 204 GLU A N 1
ATOM 1675 C CA . GLU A 1 204 ? -11.701 -11.731 10.442 1.00 92.12 204 GLU A CA 1
ATOM 1676 C C . GLU A 1 204 ? -12.174 -10.420 11.092 1.00 92.12 204 GLU A C 1
ATOM 1678 O O . GLU A 1 204 ? -11.574 -9.369 10.864 1.00 92.12 204 GLU A O 1
ATOM 1683 N N . VAL A 1 205 ? -13.198 -10.481 11.944 1.00 93.12 205 VAL A N 1
ATOM 1684 C CA . VAL A 1 205 ? -13.766 -9.318 12.640 1.00 93.12 205 VAL A CA 1
ATOM 1685 C C . VAL A 1 205 ? -12.778 -8.720 13.637 1.00 93.12 205 VAL A C 1
ATOM 1687 O O . VAL A 1 205 ? -12.570 -7.508 13.625 1.00 93.12 205 VAL A O 1
ATOM 1690 N N . SER A 1 206 ? -12.095 -9.548 14.434 1.00 91.88 206 SER A N 1
ATOM 1691 C CA . SER A 1 206 ? -11.080 -9.081 15.392 1.00 91.88 206 SER A CA 1
ATOM 1692 C C . SER A 1 206 ? -9.965 -8.289 14.697 1.00 91.88 206 SER A C 1
ATOM 1694 O O . SER A 1 206 ? -9.549 -7.228 15.175 1.00 91.88 206 SER A O 1
ATOM 1696 N N . LEU A 1 207 ? -9.515 -8.751 13.522 1.00 92.19 207 LEU A N 1
ATOM 1697 C CA . LEU A 1 207 ? -8.538 -8.039 12.693 1.00 92.19 207 LEU A CA 1
ATOM 1698 C C . LEU A 1 207 ? -9.065 -6.670 12.244 1.00 92.19 207 LEU A C 1
ATOM 1700 O O . LEU A 1 207 ? -8.344 -5.673 12.347 1.00 92.19 207 LEU A O 1
ATOM 1704 N N . ILE A 1 208 ? -10.308 -6.600 11.756 1.00 93.38 208 ILE A N 1
ATOM 1705 C CA . ILE A 1 208 ? -10.882 -5.338 11.273 1.00 93.38 208 ILE A CA 1
ATOM 1706 C C . ILE A 1 208 ? -11.125 -4.363 12.421 1.00 93.38 208 ILE A C 1
ATOM 1708 O O . ILE A 1 208 ? -10.735 -3.206 12.291 1.00 93.38 208 ILE A O 1
ATOM 1712 N N . LEU A 1 209 ? -11.672 -4.811 13.552 1.00 93.19 209 LEU A N 1
ATOM 1713 C CA . LEU A 1 209 ? -11.841 -3.978 14.746 1.00 93.19 209 LEU A CA 1
ATOM 1714 C C . LEU A 1 209 ? -10.497 -3.410 15.225 1.00 93.19 209 LEU A C 1
ATOM 1716 O O . LEU A 1 209 ? -10.404 -2.216 15.509 1.00 93.19 209 LEU A O 1
ATOM 1720 N N . THR A 1 210 ? -9.426 -4.213 15.205 1.00 92.50 210 THR A N 1
ATOM 1721 C CA . THR A 1 210 ? -8.070 -3.737 15.538 1.00 92.50 210 THR A CA 1
ATOM 1722 C C . THR A 1 210 ? -7.581 -2.662 14.557 1.00 92.50 210 THR A C 1
ATOM 1724 O O . THR A 1 210 ? -7.022 -1.643 14.975 1.00 92.50 210 THR A O 1
ATOM 1727 N N . ILE A 1 211 ? -7.789 -2.855 13.247 1.00 92.38 211 ILE A N 1
ATOM 1728 C CA . ILE A 1 211 ? -7.397 -1.886 12.206 1.00 92.38 211 ILE A CA 1
ATOM 1729 C C . ILE A 1 211 ? -8.213 -0.599 12.310 1.00 92.38 211 ILE A C 1
ATOM 1731 O O . ILE A 1 211 ? -7.644 0.487 12.186 1.00 92.38 211 ILE A O 1
ATOM 1735 N N . LEU A 1 212 ? -9.525 -0.715 12.532 1.00 91.56 212 LEU A N 1
ATOM 1736 C CA . LEU A 1 212 ? -10.410 0.418 12.739 1.00 91.56 212 LEU A CA 1
ATOM 1737 C C . LEU A 1 212 ? -9.912 1.202 13.949 1.00 91.56 212 LEU A C 1
ATOM 1739 O O . LEU A 1 212 ? -9.520 2.349 13.771 1.00 91.56 212 LEU A O 1
ATOM 1743 N N . PHE A 1 213 ? -9.826 0.597 15.129 1.00 90.69 213 PHE A N 1
ATOM 1744 C CA . PHE A 1 213 ? -9.439 1.313 16.344 1.00 90.69 213 PHE A CA 1
ATOM 1745 C C . PHE A 1 213 ? -8.101 2.058 16.203 1.00 90.69 213 PHE A C 1
ATOM 1747 O O . PHE A 1 213 ? -8.024 3.255 16.455 1.00 90.69 213 PHE A O 1
ATOM 1754 N N . ASN A 1 214 ? -7.060 1.384 15.705 1.00 89.81 214 ASN A N 1
ATOM 1755 C CA . ASN A 1 214 ? -5.724 1.978 15.621 1.00 89.81 214 ASN A CA 1
ATOM 1756 C C . ASN A 1 214 ? -5.512 2.898 14.404 1.00 89.81 214 ASN A C 1
ATOM 1758 O O . ASN A 1 214 ? -4.473 3.550 14.313 1.00 89.81 214 ASN A O 1
ATOM 1762 N N . ARG A 1 215 ? -6.409 2.879 13.404 1.00 87.56 215 ARG A N 1
ATOM 1763 C CA . ARG A 1 215 ? -6.251 3.562 12.095 1.00 87.56 215 ARG A CA 1
ATOM 1764 C C . ARG A 1 215 ? -4.877 3.306 11.429 1.00 87.56 215 ARG A C 1
ATOM 1766 O O . ARG A 1 215 ? -4.326 4.123 10.678 1.00 87.56 215 ARG A O 1
ATOM 1773 N N . ARG A 1 216 ? -4.287 2.139 11.707 1.00 84.19 216 ARG A N 1
ATOM 1774 C CA . ARG A 1 216 ? -2.970 1.711 11.205 1.00 84.19 216 ARG A CA 1
ATOM 1775 C C . ARG A 1 216 ? -3.059 1.203 9.771 1.00 84.19 216 ARG A C 1
ATOM 1777 O O . ARG A 1 216 ? -4.137 0.889 9.261 1.00 84.19 216 ARG A O 1
ATOM 1784 N N . ARG A 1 217 ? -1.901 1.096 9.108 1.00 85.56 217 ARG A N 1
ATOM 1785 C CA . ARG A 1 217 ? -1.831 0.420 7.807 1.00 85.56 217 ARG A CA 1
ATOM 1786 C C . ARG A 1 217 ? -2.189 -1.053 8.001 1.00 85.56 217 ARG A C 1
ATOM 1788 O O . ARG A 1 217 ? -1.751 -1.672 8.964 1.00 85.56 217 ARG A O 1
ATOM 1795 N N . ILE A 1 218 ? -2.896 -1.645 7.043 1.00 89.88 218 ILE A N 1
ATOM 1796 C CA . ILE A 1 218 ? -3.224 -3.085 7.047 1.00 89.88 218 ILE A CA 1
ATOM 1797 C C . ILE A 1 218 ? -1.990 -3.959 7.313 1.00 89.88 218 ILE A C 1
ATOM 1799 O O . ILE A 1 218 ? -2.037 -4.871 8.132 1.00 89.88 218 ILE A O 1
ATOM 1803 N N . GLY A 1 219 ? -0.870 -3.647 6.653 1.00 86.75 219 GLY A N 1
ATOM 1804 C CA . GLY A 1 219 ? 0.383 -4.387 6.805 1.00 86.75 219 GLY A CA 1
ATOM 1805 C C . GLY A 1 219 ? 1.058 -4.237 8.170 1.00 86.75 219 GLY A C 1
ATOM 1806 O O . GLY A 1 219 ? 1.990 -4.975 8.446 1.00 86.75 219 GLY A O 1
ATOM 1807 N N . ASP A 1 220 ? 0.624 -3.310 9.015 1.00 86.94 220 ASP A N 1
ATOM 1808 C CA . ASP A 1 220 ? 1.141 -3.182 10.377 1.00 86.94 220 ASP A CA 1
ATOM 1809 C C . ASP A 1 220 ? 0.416 -4.155 11.328 1.00 86.94 220 ASP A C 1
ATOM 1811 O O . ASP A 1 220 ? 1.024 -4.655 12.266 1.00 86.94 220 ASP A O 1
ATOM 1815 N N . VAL A 1 221 ? -0.854 -4.483 11.047 1.00 90.12 221 VAL A N 1
ATOM 1816 C CA . VAL A 1 221 ? -1.714 -5.298 11.927 1.00 90.12 221 VAL A CA 1
ATOM 1817 C C . VAL A 1 221 ? -1.850 -6.748 11.447 1.00 90.12 221 VAL A C 1
ATOM 1819 O O . VAL A 1 221 ? -1.737 -7.675 12.243 1.00 90.12 221 VAL A O 1
ATOM 1822 N N . GLN A 1 222 ? -2.041 -6.988 10.144 1.00 90.25 222 GLN A N 1
ATOM 1823 C CA . GLN A 1 222 ? -2.326 -8.343 9.635 1.00 90.25 222 GLN A CA 1
ATOM 1824 C C . GLN A 1 222 ? -1.143 -9.323 9.763 1.00 90.25 222 GLN A C 1
ATOM 1826 O O . GLN A 1 222 ? -1.333 -10.529 9.658 1.00 90.25 222 GLN A O 1
ATOM 1831 N N . TYR A 1 223 ? 0.079 -8.809 9.960 1.00 88.12 223 TYR A N 1
ATOM 1832 C CA . TYR A 1 223 ? 1.307 -9.605 10.089 1.00 88.12 223 TYR A CA 1
ATOM 1833 C C . TYR A 1 223 ? 1.784 -9.769 11.537 1.00 88.12 223 TYR A C 1
ATOM 1835 O O . TYR A 1 223 ? 2.906 -10.227 11.743 1.00 88.12 223 TYR A O 1
ATOM 1843 N N . VAL A 1 224 ? 0.989 -9.362 12.531 1.00 88.50 224 VAL A N 1
ATOM 1844 C CA . VAL A 1 224 ? 1.348 -9.543 13.944 1.00 88.50 224 VAL A CA 1
ATOM 1845 C C . VAL A 1 224 ? 1.503 -11.035 14.238 1.00 88.50 224 VAL A C 1
ATOM 1847 O O . VAL A 1 224 ? 0.687 -11.846 13.797 1.00 88.50 224 VAL A O 1
ATOM 1850 N N . TYR A 1 225 ? 2.564 -11.396 14.958 1.00 87.81 225 TYR A N 1
ATOM 1851 C CA . TYR A 1 225 ? 2.808 -12.768 15.394 1.00 87.81 225 TYR A CA 1
ATOM 1852 C C . TYR A 1 225 ? 2.164 -13.039 16.752 1.00 87.81 225 TYR A C 1
ATOM 1854 O O . TYR A 1 225 ? 2.030 -12.123 17.566 1.00 87.81 225 TYR A O 1
ATOM 1862 N N . VAL A 1 226 ? 1.810 -14.300 17.003 1.00 86.50 226 VAL A N 1
ATOM 1863 C CA . VAL A 1 226 ? 1.279 -14.748 18.301 1.00 86.50 226 VAL A CA 1
ATOM 1864 C C . VAL A 1 226 ? 2.276 -14.431 19.418 1.00 86.50 226 VAL A C 1
ATOM 1866 O O . VAL A 1 226 ? 1.902 -13.797 20.397 1.00 86.50 226 VAL A O 1
ATOM 1869 N N . ASP A 1 227 ? 3.561 -14.729 19.216 1.00 85.44 227 ASP A N 1
ATOM 1870 C CA . ASP A 1 227 ? 4.620 -14.435 20.191 1.00 85.44 227 ASP A CA 1
ATOM 1871 C C . ASP A 1 227 ? 4.704 -12.945 20.538 1.00 85.44 227 ASP A C 1
ATOM 1873 O O . ASP A 1 227 ? 4.948 -12.583 21.681 1.00 85.44 227 ASP A O 1
ATOM 1877 N N . SER A 1 228 ? 4.492 -12.051 19.565 1.00 86.81 228 SER A N 1
ATOM 1878 C CA . SER A 1 228 ? 4.481 -10.606 19.823 1.00 86.81 228 SER A CA 1
ATOM 1879 C C . SER A 1 228 ? 3.301 -10.184 20.694 1.00 86.81 228 SER A C 1
ATOM 1881 O O . SER A 1 228 ? 3.440 -9.241 21.461 1.00 86.81 228 SER A O 1
ATOM 1883 N N . TYR A 1 229 ? 2.157 -10.859 20.566 1.00 86.38 229 TYR A N 1
ATOM 1884 C CA . TYR A 1 229 ? 0.962 -10.598 21.367 1.00 86.38 229 TYR A CA 1
ATOM 1885 C C . TYR A 1 229 ? 1.067 -11.183 22.785 1.00 86.38 229 TYR A C 1
ATOM 1887 O O . TYR A 1 229 ? 0.569 -10.584 23.738 1.00 86.38 229 TYR A O 1
ATOM 1895 N N . LEU A 1 230 ? 1.696 -12.354 22.921 1.00 83.56 230 LEU A N 1
ATOM 1896 C CA . LEU A 1 230 ? 1.910 -13.025 24.207 1.00 83.56 230 LEU A CA 1
ATOM 1897 C C . LEU A 1 230 ? 3.045 -12.409 25.021 1.00 83.56 230 LEU A C 1
ATOM 1899 O O . LEU A 1 230 ? 3.038 -12.530 26.238 1.00 83.56 230 LEU A O 1
ATOM 1903 N N . LYS A 1 231 ? 4.002 -11.742 24.370 1.00 82.69 231 LYS A N 1
ATOM 1904 C CA . LYS A 1 231 ? 5.000 -10.937 25.069 1.00 82.69 231 LYS A CA 1
ATOM 1905 C C . LYS A 1 231 ? 4.303 -9.813 25.814 1.00 82.69 231 LYS A C 1
ATOM 1907 O O . LYS A 1 231 ? 3.870 -8.831 25.207 1.00 82.69 231 LYS A O 1
ATOM 1912 N N . ASP A 1 232 ? 4.252 -9.950 27.127 1.00 67.75 232 ASP A N 1
ATOM 1913 C CA . ASP A 1 232 ? 3.957 -8.830 27.990 1.00 67.75 232 ASP A CA 1
ATOM 1914 C C . ASP A 1 232 ? 5.189 -7.932 27.972 1.00 67.75 232 ASP A C 1
ATOM 1916 O O . ASP A 1 232 ? 6.268 -8.266 28.461 1.00 67.75 232 ASP A O 1
ATOM 1920 N N . PHE A 1 233 ? 5.048 -6.793 27.299 1.00 61.69 233 PHE A N 1
ATOM 1921 C CA . PHE A 1 233 ? 5.915 -5.665 27.579 1.00 61.69 233 PHE A CA 1
ATOM 1922 C C . PHE A 1 233 ? 5.480 -5.164 28.946 1.00 61.69 233 PHE A C 1
ATOM 1924 O O . PHE A 1 233 ? 4.674 -4.237 29.021 1.00 61.69 233 PHE A O 1
ATOM 1931 N N . GLU A 1 234 ? 5.956 -5.823 30.004 1.00 52.31 234 GLU A N 1
ATOM 1932 C CA . GLU A 1 234 ? 5.963 -5.219 31.325 1.00 52.31 234 GLU A CA 1
ATOM 1933 C C . GLU A 1 234 ? 6.581 -3.839 31.135 1.00 52.31 234 GLU A C 1
ATOM 1935 O O . GLU A 1 234 ? 7.711 -3.677 30.656 1.00 52.31 234 GLU A O 1
ATOM 1940 N N . SER A 1 235 ? 5.757 -2.824 31.361 1.00 52.34 235 SER A N 1
ATOM 1941 C CA . SER A 1 235 ? 6.222 -1.470 31.551 1.00 52.34 235 SER A CA 1
ATOM 1942 C C . SER A 1 235 ? 7.162 -1.537 32.740 1.00 52.34 235 SER A C 1
ATOM 1944 O O . SER A 1 235 ? 6.693 -1.519 33.872 1.00 52.34 235 SER A O 1
ATOM 1946 N N . PHE A 1 236 ? 8.462 -1.688 32.475 1.00 47.75 236 PHE A N 1
ATOM 1947 C CA . PHE A 1 236 ? 9.511 -1.364 33.435 1.00 47.75 236 PHE A CA 1
ATOM 1948 C C . PHE A 1 236 ? 9.059 -0.112 34.182 1.00 47.75 236 PHE A C 1
ATOM 1950 O O . PHE A 1 236 ? 8.759 0.871 33.504 1.00 47.75 236 PHE A O 1
ATOM 1957 N N . ASP A 1 237 ? 8.925 -0.217 35.507 1.00 49.56 237 ASP A N 1
ATOM 1958 C CA . ASP A 1 237 ? 8.439 0.794 36.454 1.00 49.56 237 ASP A CA 1
ATOM 1959 C C . ASP A 1 237 ? 8.455 2.226 35.901 1.00 49.56 237 ASP A C 1
ATOM 1961 O O . ASP A 1 237 ? 9.421 2.971 36.034 1.00 49.56 237 ASP A O 1
ATOM 1965 N N . GLN A 1 238 ? 7.359 2.615 35.250 1.00 58.44 238 GLN A N 1
ATOM 1966 C CA . GLN A 1 238 ? 7.076 4.003 34.884 1.00 58.44 238 GLN A CA 1
ATOM 1967 C C . GLN A 1 238 ? 5.955 4.526 35.781 1.00 58.44 238 GLN A C 1
ATOM 1969 O O . GLN A 1 238 ? 5.010 5.152 35.304 1.00 58.44 238 GLN A O 1
ATOM 1974 N N . THR A 1 239 ? 6.037 4.223 37.078 1.00 62.59 239 THR A N 1
ATOM 1975 C CA . THR A 1 239 ? 5.076 4.663 38.099 1.00 62.59 239 THR A CA 1
ATOM 1976 C C . THR A 1 239 ? 4.884 6.176 38.049 1.00 62.59 239 THR A C 1
ATOM 1978 O O . THR A 1 239 ? 3.752 6.631 37.971 1.00 62.59 239 THR A O 1
ATOM 1981 N N . GLU A 1 240 ? 5.966 6.944 37.906 1.00 69.62 240 GLU A N 1
ATOM 1982 C CA . GLU A 1 240 ? 5.931 8.410 37.785 1.00 69.62 240 GLU A CA 1
ATOM 1983 C C . GLU A 1 240 ? 5.104 8.906 36.584 1.00 69.62 240 GLU A C 1
ATOM 1985 O O . GLU A 1 240 ? 4.311 9.839 36.709 1.00 69.62 240 GLU A O 1
ATOM 1990 N N . PHE A 1 241 ? 5.236 8.265 35.415 1.00 71.69 241 PHE A N 1
ATOM 1991 C CA . PHE A 1 241 ? 4.440 8.627 34.237 1.00 71.69 241 PHE A CA 1
ATOM 1992 C C . PHE A 1 241 ? 2.992 8.188 34.376 1.00 71.69 241 PHE A C 1
ATOM 1994 O O . PHE A 1 241 ? 2.103 8.906 33.932 1.00 71.69 241 PHE A O 1
ATOM 2001 N N . LEU A 1 242 ? 2.750 7.017 34.973 1.00 70.50 242 LEU A N 1
ATOM 2002 C CA . LEU A 1 242 ? 1.397 6.558 35.258 1.00 70.50 242 LEU A CA 1
ATOM 2003 C C . LEU A 1 242 ? 0.717 7.495 36.253 1.00 70.50 242 LEU A C 1
ATOM 2005 O O . LEU A 1 242 ? -0.460 7.779 36.073 1.00 70.50 242 LEU A O 1
ATOM 2009 N N . ASP A 1 243 ? 1.436 8.022 37.241 1.00 74.94 243 ASP A N 1
ATOM 2010 C CA . ASP A 1 243 ? 0.901 8.934 38.249 1.00 74.94 243 ASP A CA 1
ATOM 2011 C C . ASP A 1 243 ? 0.616 10.338 37.732 1.00 74.94 243 ASP A C 1
ATOM 2013 O O . ASP A 1 243 ? -0.347 10.955 38.189 1.00 74.94 243 ASP A O 1
ATOM 2017 N N . ALA A 1 244 ? 1.357 10.788 36.719 1.00 80.44 244 ALA A N 1
ATOM 2018 C CA . ALA A 1 244 ? 1.068 12.020 35.992 1.00 80.44 244 ALA A CA 1
ATOM 2019 C C . ALA A 1 244 ? -0.203 11.944 35.117 1.00 80.44 244 ALA A C 1
ATOM 2021 O O . ALA A 1 244 ? -0.711 12.984 34.697 1.00 80.44 244 ALA A O 1
ATOM 2022 N N . LEU A 1 245 ? -0.725 10.744 34.829 1.00 80.69 245 LEU A N 1
ATOM 2023 C CA . LEU A 1 245 ? -1.956 10.579 34.049 1.00 80.69 245 LEU A CA 1
ATOM 2024 C C . LEU A 1 245 ? -3.199 10.934 34.868 1.00 80.69 245 LEU A C 1
ATOM 2026 O O . LEU A 1 245 ? -3.330 10.589 36.047 1.00 80.69 245 LEU A O 1
ATOM 2030 N N . THR A 1 246 ? -4.183 11.522 34.193 1.00 84.31 246 THR A N 1
ATOM 2031 C CA . THR A 1 246 ? -5.520 11.726 34.757 1.00 84.31 246 THR A CA 1
ATOM 2032 C C . THR A 1 246 ? -6.199 10.388 35.072 1.00 84.31 246 THR A C 1
ATOM 2034 O O . THR A 1 246 ? -5.891 9.345 34.488 1.00 84.31 246 THR A O 1
ATOM 2037 N N . VAL A 1 247 ? -7.190 10.403 35.971 1.00 83.31 247 VAL A N 1
ATOM 2038 C CA . VAL A 1 247 ? -7.974 9.202 36.330 1.00 83.31 247 VAL A CA 1
ATOM 2039 C C . VAL A 1 247 ? -8.569 8.534 35.082 1.00 83.31 247 VAL A C 1
ATOM 2041 O O . VAL A 1 247 ? -8.508 7.314 34.928 1.00 83.31 247 VAL A O 1
ATOM 2044 N N . SER A 1 248 ? -9.075 9.342 34.151 1.00 81.19 248 SER A N 1
ATOM 2045 C CA . SER A 1 248 ? -9.618 8.906 32.864 1.00 81.19 248 SER A CA 1
ATOM 2046 C C . SER A 1 248 ? -8.578 8.153 32.028 1.00 81.19 248 SER A C 1
ATOM 2048 O O . SER A 1 248 ? -8.856 7.079 31.497 1.00 81.19 248 SER A O 1
ATOM 2050 N N . GLU A 1 249 ? -7.360 8.686 31.927 1.00 82.81 249 GLU A N 1
ATOM 2051 C CA . GLU A 1 249 ? -6.261 8.101 31.151 1.00 82.81 249 GLU A CA 1
ATOM 2052 C C . GLU A 1 249 ? -5.703 6.829 31.791 1.00 82.81 249 GLU A C 1
ATOM 2054 O O . GLU A 1 249 ? -5.373 5.882 31.070 1.00 82.81 249 GLU A O 1
ATOM 2059 N N . LYS A 1 250 ? -5.663 6.760 33.129 1.00 82.06 250 LYS A N 1
ATOM 2060 C CA . LYS A 1 250 ? -5.324 5.537 33.874 1.00 82.06 250 LYS A CA 1
ATOM 2061 C C . LYS A 1 250 ? -6.307 4.412 33.538 1.00 82.06 250 LYS A C 1
ATOM 2063 O O . LYS A 1 250 ? -5.892 3.319 33.147 1.00 82.06 250 LYS A O 1
ATOM 2068 N N . VAL A 1 251 ? -7.612 4.697 33.599 1.00 82.00 251 VAL A N 1
ATOM 2069 C CA . VAL A 1 251 ? -8.671 3.731 33.250 1.00 82.00 251 VAL A CA 1
ATOM 2070 C C . VAL A 1 251 ? -8.599 3.330 31.777 1.00 82.00 251 VAL A C 1
ATOM 2072 O O . VAL A 1 251 ? -8.761 2.153 31.448 1.00 82.00 251 VAL A O 1
ATOM 2075 N N . LEU A 1 252 ? -8.343 4.278 30.872 1.00 79.81 252 LEU A N 1
ATOM 2076 C CA . LEU A 1 252 ? -8.170 3.969 29.455 1.00 79.81 252 LEU A CA 1
ATOM 2077 C C . LEU A 1 252 ? -6.976 3.039 29.257 1.00 79.81 252 LEU A C 1
ATOM 2079 O O . LEU A 1 252 ? -7.150 1.967 28.689 1.00 79.81 252 LEU A O 1
ATOM 2083 N N . THR A 1 253 ? -5.804 3.386 29.781 1.00 76.88 253 THR A N 1
ATOM 2084 C CA . THR A 1 253 ? -4.572 2.599 29.618 1.00 76.88 253 THR A CA 1
ATOM 2085 C C . THR A 1 253 ? -4.728 1.173 30.150 1.00 76.88 253 THR A C 1
ATOM 2087 O O . THR A 1 253 ? -4.315 0.232 29.477 1.00 76.88 253 THR A O 1
ATOM 2090 N N . ALA A 1 254 ? -5.422 0.985 31.278 1.00 78.25 254 ALA A N 1
ATOM 2091 C CA . ALA A 1 254 ? -5.717 -0.339 31.833 1.00 78.25 254 ALA A CA 1
ATOM 2092 C C . ALA A 1 254 ? -6.649 -1.197 30.948 1.00 78.25 254 ALA A C 1
ATOM 2094 O O . ALA A 1 254 ? -6.621 -2.426 31.010 1.00 78.25 254 ALA A O 1
ATOM 2095 N N . ASN A 1 255 ? -7.476 -0.573 30.105 1.00 84.00 255 ASN A N 1
ATOM 2096 C CA . ASN A 1 255 ? -8.425 -1.265 29.229 1.00 84.00 255 ASN A CA 1
ATOM 2097 C C . ASN A 1 255 ? -7.840 -1.672 27.864 1.00 84.00 255 ASN A C 1
ATOM 2099 O O . ASN A 1 255 ? -8.530 -2.336 27.079 1.00 84.00 255 ASN A O 1
ATOM 2103 N N . TYR A 1 256 ? -6.584 -1.320 27.568 1.00 84.62 256 TYR A N 1
ATOM 2104 C CA . TYR A 1 256 ? -5.922 -1.677 26.313 1.00 84.62 256 TYR A CA 1
ATOM 2105 C C . TYR A 1 256 ? -4.658 -2.499 26.551 1.00 84.62 256 TYR A C 1
ATOM 2107 O O . TYR A 1 256 ? -3.773 -2.108 27.304 1.00 84.62 256 TYR A O 1
ATOM 2115 N N . LYS A 1 257 ? -4.509 -3.601 25.809 1.00 86.31 257 LYS A N 1
ATOM 2116 C 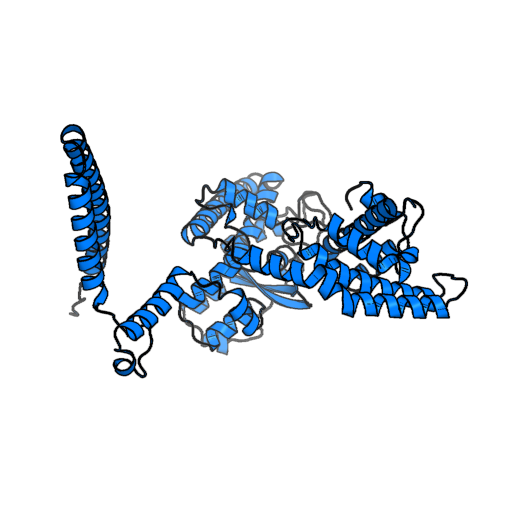CA . LYS A 1 257 ? -3.235 -4.318 25.734 1.00 86.31 257 LYS A CA 1
ATOM 2117 C C . LYS A 1 257 ? -2.348 -3.663 24.682 1.00 86.31 257 LYS A C 1
ATOM 2119 O O . LYS A 1 257 ? -2.732 -3.540 23.515 1.00 86.31 257 LYS A O 1
ATOM 2124 N N . LYS A 1 258 ? -1.151 -3.256 25.097 1.00 87.00 258 LYS A N 1
ATOM 2125 C CA . LYS A 1 258 ? -0.110 -2.705 24.228 1.00 87.00 258 LYS A CA 1
ATOM 2126 C C . LYS A 1 258 ? 0.723 -3.841 23.640 1.00 87.00 258 LYS A C 1
ATOM 2128 O O . LYS A 1 258 ? 1.338 -4.604 24.372 1.00 87.00 258 LYS A O 1
ATOM 2133 N N . VAL A 1 259 ? 0.791 -3.917 22.315 1.00 87.69 259 VAL A N 1
ATOM 2134 C CA . VAL A 1 259 ? 1.592 -4.917 21.596 1.00 87.69 259 VAL A CA 1
ATOM 2135 C C . VAL A 1 259 ? 2.576 -4.215 20.675 1.00 87.69 259 VAL A C 1
ATOM 2137 O O . VAL A 1 259 ? 2.190 -3.344 19.890 1.00 87.69 259 VAL A O 1
ATOM 2140 N N . VAL A 1 260 ? 3.849 -4.604 20.740 1.00 86.50 260 VAL A N 1
ATOM 2141 C CA . VAL A 1 260 ? 4.890 -4.073 19.851 1.00 86.50 260 VAL A CA 1
ATOM 2142 C C . VAL A 1 260 ? 5.138 -5.044 18.699 1.00 86.50 260 VAL A C 1
ATOM 2144 O O . VAL A 1 260 ? 5.436 -6.219 18.904 1.00 86.50 260 VAL A O 1
ATOM 2147 N N . ALA A 1 261 ? 5.042 -4.542 17.469 1.00 84.94 261 ALA A N 1
ATOM 2148 C CA . ALA A 1 261 ? 5.259 -5.305 16.242 1.00 84.94 261 ALA A CA 1
ATOM 2149 C C . ALA A 1 261 ? 6.262 -4.609 15.302 1.00 84.94 261 ALA A C 1
ATOM 2151 O O . ALA A 1 261 ? 6.696 -3.481 15.538 1.00 84.94 261 ALA A O 1
ATOM 2152 N N . GLY A 1 262 ? 6.660 -5.287 14.221 1.00 79.94 262 GLY A N 1
ATOM 2153 C CA . GLY A 1 262 ? 7.607 -4.760 13.232 1.00 79.94 262 GLY A CA 1
ATOM 2154 C C . GLY A 1 262 ? 6.934 -4.062 12.041 1.00 79.94 262 GLY A C 1
ATOM 2155 O O . GLY A 1 262 ? 6.505 -4.713 11.087 1.00 79.94 262 GLY A O 1
ATOM 2156 N N . GLY A 1 263 ? 6.943 -2.731 12.013 1.00 74.56 263 GLY A N 1
ATOM 2157 C CA . GLY A 1 263 ? 6.423 -1.895 10.923 1.00 74.56 263 GLY A CA 1
ATOM 2158 C C . GLY A 1 263 ? 7.428 -1.673 9.789 1.00 74.56 263 GLY A C 1
ATOM 2159 O O . GLY A 1 263 ? 8.571 -2.127 9.854 1.00 74.56 263 GLY A O 1
ATOM 2160 N N . LYS A 1 264 ? 7.017 -1.017 8.696 1.00 70.06 264 LYS A N 1
ATOM 2161 C CA . LYS A 1 264 ? 7.866 -0.781 7.502 1.00 70.06 264 LYS A CA 1
ATOM 2162 C C . LYS A 1 264 ? 9.254 -0.221 7.877 1.00 70.06 264 LYS A C 1
ATOM 2164 O O . LYS A 1 264 ? 9.360 0.687 8.693 1.00 70.06 264 LYS A O 1
ATOM 2169 N N . GLY A 1 265 ? 10.312 -0.745 7.248 1.00 69.19 265 GLY A N 1
ATOM 2170 C CA . GLY A 1 265 ? 11.692 -0.298 7.493 1.00 69.19 265 GLY A CA 1
ATOM 2171 C C . GLY A 1 265 ? 12.290 -0.783 8.817 1.00 69.19 265 GLY A C 1
ATOM 2172 O O . GLY A 1 265 ? 13.173 -0.125 9.346 1.00 69.19 265 GLY A O 1
ATOM 2173 N N . SER A 1 266 ? 11.790 -1.900 9.361 1.00 73.56 266 SER A N 1
ATOM 2174 C CA . SER A 1 266 ? 12.239 -2.477 10.642 1.00 73.56 266 SER A CA 1
ATOM 2175 C C . SER A 1 266 ? 12.010 -1.571 11.859 1.00 73.56 266 SER A C 1
ATOM 2177 O O . SER A 1 266 ? 12.647 -1.752 12.889 1.00 73.56 266 SER A O 1
ATOM 2179 N N . ARG A 1 267 ? 11.075 -0.620 11.760 1.00 79.56 267 ARG A N 1
ATOM 2180 C CA . ARG A 1 267 ? 10.681 0.244 12.877 1.00 79.56 267 ARG A CA 1
ATOM 2181 C C . ARG A 1 267 ? 9.719 -0.493 13.804 1.00 79.56 267 ARG A C 1
ATOM 2183 O O . ARG A 1 267 ? 8.802 -1.159 13.319 1.00 79.56 267 ARG A O 1
ATOM 2190 N N . ALA A 1 268 ? 9.901 -0.349 15.112 1.00 83.25 268 ALA A N 1
ATOM 2191 C CA . ALA A 1 268 ? 8.929 -0.820 16.089 1.00 83.25 268 ALA A CA 1
ATOM 2192 C C . ALA A 1 268 ? 7.636 0.002 15.973 1.00 83.25 268 ALA A C 1
ATOM 2194 O O . ALA A 1 268 ? 7.675 1.227 15.848 1.00 83.25 268 ALA A O 1
ATOM 2195 N N . ILE A 1 269 ? 6.497 -0.680 15.982 1.00 84.38 269 ILE A N 1
ATOM 2196 C CA . ILE A 1 269 ? 5.165 -0.073 15.971 1.00 84.38 269 ILE A CA 1
ATOM 2197 C C . ILE A 1 269 ? 4.380 -0.563 17.176 1.00 84.38 269 ILE A C 1
ATOM 2199 O O . ILE A 1 269 ? 4.512 -1.716 17.575 1.00 84.38 269 ILE A O 1
ATOM 2203 N N . VAL A 1 270 ? 3.546 0.312 17.724 1.00 87.50 270 VAL A N 1
ATOM 2204 C CA . VAL A 1 270 ? 2.662 -0.010 18.843 1.00 87.50 270 VAL A CA 1
ATOM 2205 C C . VAL A 1 270 ? 1.240 -0.191 18.325 1.00 87.50 270 VAL A C 1
ATOM 2207 O O . VAL A 1 270 ? 0.724 0.661 17.595 1.00 87.50 270 VAL A O 1
ATOM 2210 N N . ILE A 1 271 ? 0.618 -1.302 18.700 1.00 89.88 271 ILE A N 1
ATOM 2211 C CA . ILE A 1 271 ? -0.770 -1.637 18.391 1.00 89.88 271 ILE A CA 1
ATOM 2212 C C . ILE A 1 271 ? -1.508 -1.788 19.716 1.00 89.88 271 ILE A C 1
ATOM 2214 O O . ILE A 1 271 ? -1.052 -2.503 20.607 1.00 89.88 271 ILE A O 1
ATOM 2218 N N . LEU A 1 272 ? -2.631 -1.091 19.837 1.00 90.56 272 LEU A N 1
ATOM 2219 C CA . LEU A 1 272 ? -3.488 -1.105 21.012 1.00 90.56 272 LEU A CA 1
ATOM 2220 C C . LEU A 1 272 ? -4.669 -2.040 20.759 1.00 90.56 272 LEU A C 1
ATOM 2222 O O . LEU A 1 272 ? -5.384 -1.888 19.766 1.00 90.56 272 LEU A O 1
ATOM 2226 N N . PHE A 1 273 ? -4.874 -3.005 21.647 1.00 89.62 273 PHE A N 1
ATOM 2227 C CA . PHE A 1 273 ? -5.972 -3.962 21.565 1.00 89.62 273 PHE A CA 1
ATOM 2228 C C . PHE A 1 273 ? -7.039 -3.628 22.613 1.00 89.62 273 PHE A C 1
ATOM 2230 O O . PHE A 1 273 ? -6.762 -3.756 23.805 1.00 89.62 273 PHE A O 1
ATOM 2237 N N . PRO A 1 274 ? -8.249 -3.207 22.206 1.00 88.31 274 PRO A N 1
ATOM 2238 C CA . PRO A 1 274 ? -9.368 -2.978 23.124 1.00 88.31 274 PRO A CA 1
ATOM 2239 C C . PRO A 1 274 ? -9.777 -4.247 23.879 1.00 88.31 274 PRO A C 1
ATOM 2241 O O . PRO A 1 274 ? -9.689 -5.338 23.320 1.00 88.31 274 PRO A O 1
ATOM 2244 N N . LYS A 1 275 ? -10.254 -4.122 25.125 1.00 86.56 275 LYS A N 1
ATOM 2245 C CA . LYS A 1 275 ? -10.623 -5.263 25.986 1.00 86.56 275 LYS A CA 1
ATOM 2246 C C . LYS A 1 275 ? -11.601 -6.253 25.334 1.00 86.56 275 LYS A C 1
ATOM 2248 O O . LYS A 1 275 ? -11.377 -7.453 25.421 1.00 86.56 275 LYS A O 1
ATOM 2253 N N . ASN A 1 276 ? -12.619 -5.776 24.611 1.00 85.12 276 ASN A N 1
ATOM 2254 C CA . ASN A 1 276 ? -13.542 -6.644 23.860 1.00 85.12 276 ASN A CA 1
ATOM 2255 C C . ASN A 1 276 ? -12.811 -7.470 22.785 1.00 85.12 276 ASN A C 1
ATOM 2257 O O . ASN A 1 276 ? -12.991 -8.681 22.692 1.00 85.12 276 ASN A O 1
ATOM 2261 N N . VAL A 1 277 ? -11.916 -6.833 22.024 1.00 85.94 277 VAL A N 1
ATOM 2262 C CA . VAL A 1 277 ? -11.095 -7.509 21.012 1.00 85.94 277 VAL A CA 1
ATOM 2263 C C . VAL A 1 277 ? -10.107 -8.475 21.660 1.00 85.94 277 VAL A C 1
ATOM 2265 O O . VAL A 1 277 ? -9.889 -9.555 21.123 1.00 85.94 277 VAL A O 1
ATOM 2268 N N . GLN A 1 278 ? -9.541 -8.134 22.821 1.00 86.44 278 GLN A N 1
ATOM 2269 C CA . GLN A 1 278 ? -8.702 -9.055 23.586 1.00 86.44 278 GLN A CA 1
ATOM 2270 C C . GLN A 1 278 ? -9.484 -10.309 23.968 1.00 86.44 278 GLN A C 1
ATOM 2272 O O . GLN A 1 278 ? -8.965 -11.396 23.766 1.00 86.44 278 GLN A O 1
ATOM 2277 N N . THR A 1 279 ? -10.730 -10.192 24.439 1.00 83.75 279 THR A N 1
ATOM 2278 C CA . THR A 1 279 ? -11.584 -11.353 24.733 1.00 83.75 279 THR A CA 1
ATOM 2279 C C . THR A 1 279 ? -11.769 -12.232 23.497 1.00 83.75 279 THR A C 1
ATOM 2281 O O . THR A 1 279 ? -11.539 -13.437 23.572 1.00 83.75 279 THR A O 1
ATOM 2284 N N . TYR A 1 280 ? -12.091 -11.651 22.337 1.00 83.62 280 TYR A N 1
ATOM 2285 C CA . TYR A 1 280 ? -12.222 -12.417 21.091 1.00 83.62 280 TYR A CA 1
ATOM 2286 C C . TYR A 1 280 ? -10.906 -13.084 20.684 1.00 83.62 280 TYR A C 1
ATOM 2288 O O . TYR A 1 280 ? -10.892 -14.262 20.339 1.00 83.62 280 TYR A O 1
ATOM 2296 N N . ILE A 1 281 ? -9.789 -12.359 20.772 1.00 78.88 281 ILE A N 1
ATOM 2297 C CA . ILE A 1 281 ? -8.454 -12.872 20.464 1.00 78.88 281 ILE A CA 1
ATOM 2298 C C . ILE A 1 281 ? -8.060 -13.986 21.432 1.00 78.88 281 ILE A C 1
ATOM 2300 O O . ILE A 1 281 ? -7.517 -14.985 20.991 1.00 78.88 281 ILE A O 1
ATOM 2304 N N . ILE A 1 282 ? -8.348 -13.861 22.725 1.00 74.69 282 ILE A N 1
ATOM 2305 C CA . ILE A 1 282 ? -8.103 -14.896 23.735 1.00 74.69 282 ILE A CA 1
ATOM 2306 C C . ILE A 1 282 ? -8.917 -16.149 23.394 1.00 74.69 282 ILE A C 1
ATOM 2308 O O . ILE A 1 282 ? -8.374 -17.243 23.408 1.00 74.69 282 ILE A O 1
ATOM 2312 N N . VAL A 1 283 ? -10.180 -16.026 22.994 1.00 67.50 283 VAL A N 1
ATOM 2313 C CA . VAL A 1 283 ? -10.970 -17.191 22.557 1.00 67.50 283 VAL A CA 1
ATOM 2314 C C . VAL A 1 283 ? -10.415 -17.808 21.272 1.00 67.50 283 VAL A C 1
ATOM 2316 O O . VAL A 1 283 ? -10.297 -19.026 21.174 1.00 67.50 283 VAL A O 1
ATOM 2319 N N . VAL A 1 284 ? -9.990 -16.982 20.315 1.00 61.34 284 VAL A N 1
ATOM 2320 C CA . VAL A 1 284 ? -9.376 -17.421 19.049 1.00 61.34 284 VAL A CA 1
ATOM 2321 C C . VAL A 1 284 ? -7.980 -18.044 19.247 1.00 61.34 284 VAL A C 1
ATOM 2323 O O . VAL A 1 284 ? -7.606 -18.972 18.530 1.00 61.34 284 VAL A O 1
ATOM 2326 N N . LEU A 1 285 ? -7.175 -17.548 20.188 1.00 61.09 285 LEU A N 1
ATOM 2327 C CA . LEU A 1 285 ? -5.785 -17.968 20.398 1.00 61.09 285 LEU A CA 1
ATOM 2328 C C . LEU A 1 285 ? -5.602 -18.990 21.519 1.00 61.09 285 LEU A C 1
ATOM 2330 O O . LEU A 1 285 ? -4.789 -19.896 21.363 1.00 61.09 285 LEU A O 1
ATOM 2334 N N . LEU A 1 286 ? -6.282 -18.803 22.651 1.00 53.41 286 LEU A N 1
ATOM 2335 C CA . LEU A 1 286 ? -5.984 -19.448 23.934 1.00 53.41 286 LEU A CA 1
ATOM 2336 C C . LEU A 1 286 ? -7.004 -20.521 24.337 1.00 53.41 286 LEU A C 1
ATOM 2338 O O . LEU A 1 286 ? -6.630 -21.442 25.055 1.00 53.41 286 LEU A O 1
ATOM 2342 N N . LEU A 1 287 ? -8.256 -20.487 23.864 1.00 50.16 287 LEU A N 1
ATOM 2343 C CA . LEU A 1 287 ? -9.248 -21.508 24.241 1.00 50.16 287 LEU A CA 1
ATOM 2344 C C . LEU A 1 287 ? -9.172 -22.776 23.382 1.00 50.16 287 LEU A C 1
ATOM 2346 O O . LEU A 1 287 ? -10.111 -23.115 22.673 1.00 50.16 287 LEU A O 1
ATOM 2350 N N . ASN A 1 288 ? -8.076 -23.530 23.479 1.00 50.72 288 ASN A N 1
ATOM 2351 C CA . ASN A 1 288 ? -7.953 -24.892 22.935 1.00 50.72 288 ASN A CA 1
ATOM 2352 C C . ASN A 1 288 ? -7.996 -25.044 21.402 1.00 50.72 288 ASN A C 1
ATOM 2354 O O . ASN A 1 288 ? -7.589 -26.089 20.915 1.00 50.72 288 ASN A O 1
ATOM 2358 N N . ILE A 1 289 ? -8.405 -24.057 20.601 1.00 57.97 289 ILE A N 1
ATOM 2359 C CA . ILE A 1 289 ? -8.562 -24.271 19.151 1.00 57.97 289 ILE A CA 1
ATOM 2360 C C . ILE A 1 289 ? -7.203 -24.411 18.445 1.00 57.97 289 ILE A C 1
ATOM 2362 O O . ILE A 1 289 ? -6.981 -25.401 17.759 1.00 57.97 289 ILE A O 1
ATOM 2366 N N . ARG A 1 290 ? -6.235 -23.500 18.614 1.00 64.06 290 ARG A N 1
ATOM 2367 C CA . ARG A 1 290 ? -4.914 -23.675 17.958 1.00 64.06 290 ARG A CA 1
ATOM 2368 C C . ARG A 1 290 ? -4.082 -24.813 18.565 1.00 64.06 290 ARG A C 1
ATOM 2370 O O . ARG A 1 290 ? -3.276 -25.414 17.861 1.00 64.06 290 ARG A O 1
ATOM 2377 N N . SER A 1 291 ? -4.264 -25.097 19.856 1.00 61.12 291 SER A N 1
ATOM 2378 C CA . SER A 1 291 ? -3.506 -26.136 20.568 1.00 61.12 291 SER A CA 1
ATOM 2379 C C . SER A 1 291 ? -4.085 -27.544 20.376 1.00 61.12 291 SER A C 1
ATOM 2381 O O . SER A 1 291 ? -3.305 -28.485 20.210 1.00 61.12 291 SER A O 1
ATOM 2383 N N . ASN A 1 292 ? -5.419 -27.671 20.338 1.00 58.31 292 ASN A N 1
ATOM 2384 C CA . ASN A 1 292 ? -6.164 -28.941 20.357 1.00 58.31 292 ASN A CA 1
ATOM 2385 C C . ASN A 1 292 ? -7.016 -29.179 19.098 1.00 58.31 292 ASN A C 1
ATOM 2387 O O . ASN A 1 292 ? -7.782 -30.137 19.0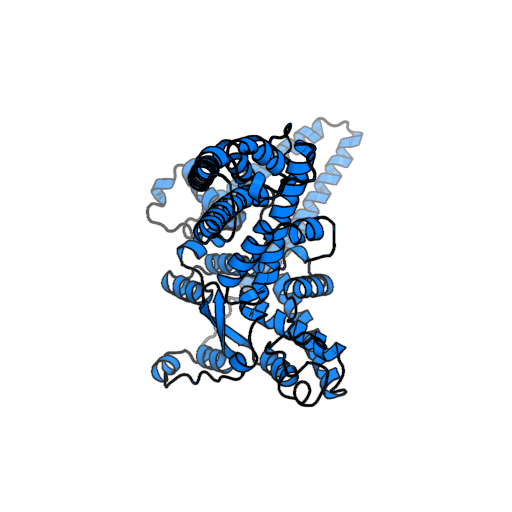70 1.00 58.31 292 ASN A O 1
ATOM 2391 N N . SER A 1 293 ? -6.935 -28.331 18.067 1.00 61.25 293 SER A N 1
ATOM 2392 C CA . SER A 1 293 ? -7.642 -28.562 16.802 1.00 61.25 293 SER A CA 1
ATOM 2393 C C . SER A 1 293 ? -6.728 -28.420 15.588 1.00 61.25 293 SER A C 1
ATOM 2395 O O . SER A 1 293 ? -5.854 -27.555 15.542 1.00 61.25 293 SER A O 1
ATOM 2397 N N . ASP A 1 294 ? -7.021 -29.197 14.546 1.00 67.75 294 ASP A N 1
ATOM 2398 C CA . ASP A 1 294 ? -6.371 -29.106 13.232 1.00 67.75 294 ASP A CA 1
ATOM 2399 C C . ASP A 1 294 ? -6.878 -27.914 12.391 1.00 67.75 294 ASP A C 1
ATOM 2401 O O . ASP A 1 294 ? -6.695 -27.862 11.173 1.00 67.75 294 ASP A O 1
ATOM 2405 N N . ILE A 1 295 ? -7.578 -26.949 13.003 1.00 73.56 295 ILE A N 1
ATOM 2406 C CA . ILE A 1 295 ? -8.168 -25.807 12.290 1.00 73.56 295 ILE A CA 1
ATOM 2407 C C . ILE A 1 295 ? -7.084 -24.838 11.823 1.00 73.56 295 ILE A C 1
ATOM 2409 O O . ILE A 1 295 ? -7.181 -24.309 10.716 1.00 73.56 295 ILE A O 1
ATOM 2413 N N . VAL A 1 296 ? -6.046 -24.605 12.628 1.00 74.38 296 VAL A N 1
ATOM 2414 C CA . VAL A 1 296 ? -4.893 -23.784 12.241 1.00 74.38 296 VAL A CA 1
ATOM 2415 C C . VAL A 1 296 ? -3.618 -24.582 12.497 1.00 74.38 296 VAL A C 1
ATOM 2417 O O . VAL A 1 296 ? -3.369 -24.950 13.642 1.00 74.38 296 VAL A O 1
ATOM 2420 N N . PRO A 1 297 ? -2.775 -24.816 11.477 1.00 74.12 297 PRO A N 1
ATOM 2421 C CA . PRO A 1 297 ? -1.517 -25.523 11.676 1.00 74.12 297 PRO A CA 1
ATOM 2422 C C . PRO A 1 297 ? -0.630 -24.825 12.714 1.00 74.12 297 PRO A C 1
ATOM 2424 O O . PRO A 1 297 ? -0.430 -23.609 12.642 1.00 74.12 297 PRO A O 1
ATOM 2427 N N . LYS A 1 298 ? -0.029 -25.600 13.630 1.00 74.62 298 LYS A N 1
ATOM 2428 C CA . LYS A 1 298 ? 0.882 -25.091 14.681 1.00 74.62 298 LYS A CA 1
ATOM 2429 C C . LYS A 1 298 ? 2.087 -24.328 14.116 1.00 74.62 298 LYS A C 1
ATOM 2431 O O . LYS A 1 298 ? 2.635 -23.452 14.770 1.00 74.62 298 LYS A O 1
ATOM 2436 N N . VAL A 1 299 ? 2.460 -24.626 12.870 1.00 82.38 299 VAL A N 1
ATOM 2437 C CA . VAL A 1 299 ? 3.544 -23.965 12.127 1.00 82.38 299 VAL A CA 1
ATOM 2438 C C . VAL A 1 299 ? 3.222 -22.500 11.789 1.00 82.38 299 VAL A C 1
ATOM 2440 O O . VAL A 1 299 ? 4.140 -21.730 11.507 1.00 82.38 299 VAL A O 1
ATOM 2443 N N . ASN A 1 300 ? 1.948 -22.088 11.799 1.00 83.75 300 ASN A N 1
ATOM 2444 C CA . ASN A 1 300 ? 1.548 -20.734 11.426 1.00 83.75 300 ASN A CA 1
ATOM 2445 C C . ASN A 1 300 ? 1.827 -19.744 12.577 1.00 83.75 300 ASN A C 1
ATOM 2447 O O . ASN A 1 300 ? 1.150 -19.820 13.605 1.00 83.75 300 ASN A O 1
ATOM 2451 N N . PRO A 1 301 ? 2.749 -18.771 12.421 1.00 85.25 301 PRO A N 1
ATOM 2452 C CA . PRO A 1 301 ? 3.114 -17.854 13.503 1.00 85.25 301 PRO A CA 1
ATOM 2453 C C . PRO A 1 301 ? 2.169 -16.648 13.617 1.00 85.25 301 PRO A C 1
ATOM 2455 O O . PRO A 1 301 ? 2.274 -15.867 14.563 1.00 85.25 301 PRO A O 1
ATOM 2458 N N . TYR A 1 302 ? 1.282 -16.428 12.640 1.00 87.25 302 TYR A N 1
ATOM 2459 C CA . TYR A 1 302 ? 0.463 -15.219 12.574 1.00 87.25 302 TYR A CA 1
ATOM 2460 C C . TYR A 1 302 ? -0.697 -15.263 13.567 1.00 87.25 302 TYR A C 1
ATOM 2462 O O . TYR A 1 302 ? -1.403 -16.270 13.685 1.00 87.25 302 TYR A O 1
ATOM 2470 N N . LEU A 1 303 ? -0.926 -14.122 14.217 1.00 86.50 303 LEU A N 1
ATOM 2471 C CA . LEU A 1 303 ? -2.055 -13.875 15.106 1.00 86.50 303 LEU A CA 1
ATOM 2472 C C . LEU A 1 303 ? -3.380 -14.075 14.356 1.00 86.50 303 LEU A C 1
ATOM 2474 O O . LEU A 1 303 ? -4.219 -14.872 14.763 1.00 86.50 303 LEU A O 1
ATOM 2478 N N . PHE A 1 304 ? -3.506 -13.438 13.191 1.00 88.38 304 PHE A N 1
ATOM 2479 C CA . PHE A 1 304 ? -4.680 -13.513 12.318 1.00 88.38 304 PHE A CA 1
ATOM 2480 C C . PHE A 1 304 ? -4.467 -14.515 11.172 1.00 88.38 304 PHE A C 1
ATOM 2482 O O . PHE A 1 304 ? -4.366 -14.145 9.997 1.00 88.38 304 PHE A O 1
ATOM 2489 N N . ALA A 1 305 ? -4.333 -15.792 11.528 1.00 85.06 305 ALA A N 1
ATOM 2490 C CA . ALA A 1 305 ? -4.093 -16.881 10.584 1.00 85.06 305 ALA A CA 1
ATOM 2491 C C . ALA A 1 305 ? -5.359 -17.280 9.805 1.00 85.06 305 ALA A C 1
ATOM 2493 O O . ALA A 1 305 ? -6.472 -17.239 10.327 1.00 85.06 305 ALA A O 1
ATOM 2494 N N . CYS A 1 306 ? -5.185 -17.714 8.553 1.00 82.56 306 CYS A N 1
ATOM 2495 C CA . CYS A 1 306 ? -6.257 -18.384 7.818 1.00 82.56 306 CYS A CA 1
ATOM 2496 C C . CYS A 1 306 ? -6.403 -19.845 8.283 1.00 82.56 306 CYS A C 1
ATOM 2498 O O . CYS A 1 306 ? -5.392 -20.548 8.362 1.00 82.56 306 CYS A O 1
ATOM 2500 N N . PRO A 1 307 ? -7.635 -20.336 8.514 1.00 77.12 307 PRO A N 1
ATOM 2501 C CA . PRO A 1 307 ? -7.866 -21.749 8.805 1.00 77.12 307 PRO A CA 1
ATOM 2502 C C . PRO A 1 307 ? -7.382 -22.664 7.674 1.00 77.12 307 PRO A C 1
ATOM 2504 O O . PRO A 1 307 ? -7.595 -22.362 6.500 1.00 77.12 307 PRO A O 1
ATOM 2507 N N . GLY A 1 308 ? -6.755 -23.785 8.032 1.00 71.56 308 GLY A N 1
ATOM 2508 C CA . GLY A 1 308 ? -6.334 -24.851 7.121 1.00 71.56 308 GLY A CA 1
ATOM 2509 C C . GLY A 1 308 ? -5.085 -24.562 6.282 1.00 71.56 308 GLY A C 1
ATOM 2510 O O . GLY A 1 308 ? -4.771 -25.357 5.403 1.00 71.56 308 GLY A O 1
ATOM 2511 N N . VAL A 1 309 ? -4.370 -23.449 6.514 1.00 77.12 309 VAL A N 1
ATOM 2512 C CA . VAL A 1 309 ? -3.179 -23.083 5.724 1.00 77.12 309 VAL A CA 1
ATOM 2513 C C . VAL A 1 309 ? -1.974 -22.782 6.619 1.00 77.12 309 VAL A C 1
ATOM 2515 O O . VAL A 1 309 ? -2.040 -21.967 7.540 1.00 77.12 309 VAL A O 1
ATOM 2518 N N . GLU A 1 310 ? -0.836 -23.407 6.310 1.00 70.31 310 GLU A N 1
ATOM 2519 C CA . GLU A 1 310 ? 0.357 -23.415 7.170 1.00 70.31 310 GLU A CA 1
ATOM 2520 C C . GLU A 1 310 ? 1.022 -22.050 7.371 1.00 70.31 310 GLU A C 1
ATOM 2522 O O . GLU A 1 310 ? 1.531 -21.769 8.449 1.00 70.31 310 GLU A O 1
ATOM 2527 N N . LYS A 1 311 ? 1.062 -21.191 6.347 1.00 73.50 311 LYS A N 1
ATOM 2528 C CA . LYS A 1 311 ? 1.779 -19.900 6.398 1.00 73.50 311 LYS A CA 1
ATOM 2529 C C . LYS A 1 311 ? 1.013 -18.793 5.681 1.00 73.50 311 LYS A C 1
ATOM 2531 O O . LYS A 1 311 ? 1.567 -18.072 4.853 1.00 73.50 311 LYS A O 1
ATOM 2536 N N . GLN A 1 312 ? -0.277 -18.666 5.988 1.00 81.56 312 GLN A N 1
ATOM 2537 C CA . GLN A 1 312 ? -1.128 -17.626 5.416 1.00 81.56 312 GLN A CA 1
ATOM 2538 C C . GLN A 1 312 ? -1.881 -16.847 6.496 1.00 81.56 312 GLN A C 1
ATOM 2540 O O . GLN A 1 312 ? -2.375 -17.408 7.475 1.00 81.56 312 GLN A O 1
ATOM 2545 N N . TRP A 1 313 ? -1.956 -15.537 6.287 1.00 87.06 313 TRP A N 1
ATOM 2546 C CA . TRP A 1 313 ? -2.708 -14.584 7.097 1.00 87.06 313 TRP A CA 1
ATOM 2547 C C . TRP A 1 313 ? -3.987 -14.157 6.371 1.00 87.06 313 TRP A C 1
ATOM 2549 O O . TRP A 1 313 ? -4.095 -14.236 5.139 1.00 87.06 313 TRP A O 1
ATOM 2559 N N . ILE A 1 314 ? -4.940 -13.635 7.135 1.00 88.94 314 ILE A N 1
ATOM 2560 C CA . ILE A 1 314 ? -6.166 -13.050 6.597 1.00 88.94 314 ILE A CA 1
ATOM 2561 C C . ILE A 1 314 ? -5.845 -11.740 5.870 1.00 88.94 314 ILE A C 1
ATOM 2563 O O . ILE A 1 314 ? -5.216 -10.831 6.410 1.00 88.94 314 ILE A O 1
ATOM 2567 N N . ARG A 1 315 ? -6.309 -11.624 4.622 1.00 90.44 315 ARG A N 1
ATOM 2568 C CA . ARG A 1 315 ? -6.141 -10.416 3.803 1.00 90.44 315 ARG A CA 1
ATOM 2569 C C . ARG A 1 315 ? -7.147 -9.345 4.210 1.00 90.44 315 ARG A C 1
ATOM 2571 O O . ARG A 1 315 ? -8.285 -9.358 3.740 1.00 90.44 315 ARG A O 1
ATOM 2578 N N . ALA A 1 316 ? -6.727 -8.408 5.056 1.00 92.12 316 ALA A N 1
ATOM 2579 C CA . ALA A 1 316 ? -7.641 -7.409 5.605 1.00 92.12 316 ALA A CA 1
ATOM 2580 C C . ALA A 1 316 ? -8.305 -6.529 4.529 1.00 92.12 316 ALA A C 1
ATOM 2582 O O . ALA A 1 316 ? -9.440 -6.116 4.709 1.00 92.12 316 ALA A O 1
ATOM 2583 N N . ASP A 1 317 ? -7.654 -6.265 3.391 1.00 90.81 317 ASP A N 1
ATOM 2584 C CA . ASP A 1 317 ? -8.233 -5.457 2.306 1.00 90.81 317 ASP A CA 1
ATOM 2585 C C . ASP A 1 317 ? -9.486 -6.094 1.680 1.00 90.81 317 ASP A C 1
ATOM 2587 O O . ASP A 1 317 ? -10.398 -5.393 1.242 1.00 90.81 317 ASP A O 1
ATOM 2591 N N . VAL A 1 318 ? -9.536 -7.426 1.630 1.00 92.31 318 VAL A N 1
ATOM 2592 C CA . VAL A 1 318 ? -10.695 -8.175 1.130 1.00 92.31 318 VAL A CA 1
ATOM 2593 C C . VAL A 1 318 ? -11.798 -8.179 2.181 1.00 92.31 318 VAL A C 1
ATOM 2595 O O . VAL A 1 318 ? -12.963 -7.975 1.854 1.00 92.31 318 VAL A O 1
ATOM 2598 N N . ILE A 1 319 ? -11.421 -8.365 3.445 1.00 94.00 319 ILE A N 1
ATOM 2599 C CA . ILE A 1 319 ? -12.363 -8.470 4.559 1.00 94.00 319 ILE A CA 1
ATOM 2600 C C . ILE A 1 319 ? -13.014 -7.122 4.894 1.00 94.00 319 ILE A C 1
ATOM 2602 O O . ILE A 1 319 ? -14.219 -7.079 5.117 1.00 94.00 319 ILE A O 1
ATOM 2606 N N . ILE A 1 320 ? -12.265 -6.015 4.844 1.00 93.81 320 ILE A N 1
ATOM 2607 C CA . ILE A 1 320 ? -12.830 -4.665 4.999 1.00 93.81 320 ILE A CA 1
ATOM 2608 C C . ILE A 1 320 ? -13.919 -4.432 3.954 1.00 93.81 320 ILE A C 1
ATOM 2610 O O . ILE A 1 320 ? -15.010 -4.010 4.310 1.00 93.81 320 ILE A O 1
ATOM 2614 N N . ARG A 1 321 ? -13.651 -4.754 2.680 1.00 93.44 321 ARG A N 1
ATOM 2615 C CA . ARG A 1 321 ? -14.636 -4.598 1.598 1.00 93.44 321 ARG A CA 1
ATOM 2616 C C . ARG A 1 321 ? -15.860 -5.489 1.798 1.00 93.44 321 ARG A C 1
ATOM 2618 O O . ARG A 1 321 ? -16.977 -5.030 1.605 1.00 93.44 321 ARG A O 1
ATOM 2625 N N . LYS A 1 322 ? -15.650 -6.741 2.220 1.00 94.75 322 LYS A N 1
ATOM 2626 C CA . LYS A 1 322 ? -16.731 -7.682 2.547 1.00 94.75 322 LYS A CA 1
ATOM 2627 C C . LYS A 1 322 ? -17.672 -7.094 3.604 1.00 94.75 322 LYS A C 1
ATOM 2629 O O . LYS A 1 322 ? -18.872 -7.049 3.367 1.00 94.75 322 LYS A O 1
ATOM 2634 N N . PHE A 1 323 ? -17.141 -6.632 4.737 1.00 94.50 323 PHE A N 1
ATOM 2635 C CA . PHE A 1 323 ? -17.977 -6.116 5.824 1.00 94.50 323 PHE A CA 1
ATOM 2636 C C . PHE A 1 323 ? -18.535 -4.719 5.555 1.00 94.50 323 PHE A C 1
ATOM 2638 O O . PHE A 1 323 ? -19.672 -4.472 5.925 1.00 94.50 323 PHE A O 1
ATOM 2645 N N . ALA A 1 324 ? -17.801 -3.847 4.859 1.00 93.75 324 ALA A N 1
ATOM 2646 C CA . ALA A 1 324 ? -18.311 -2.543 4.432 1.00 93.75 324 ALA A CA 1
ATOM 2647 C C . ALA A 1 324 ? -19.543 -2.683 3.522 1.00 93.75 324 ALA A C 1
ATOM 2649 O O . ALA A 1 324 ? -20.503 -1.939 3.666 1.00 93.75 324 ALA A O 1
ATOM 2650 N N . ASN A 1 325 ? -19.545 -3.663 2.615 1.00 93.94 325 ASN A N 1
ATOM 2651 C CA . ASN A 1 325 ? -20.708 -3.925 1.766 1.00 93.94 325 ASN A CA 1
ATOM 2652 C C . ASN A 1 325 ? -21.863 -4.579 2.542 1.00 93.94 325 ASN A C 1
ATOM 2654 O O . ASN A 1 325 ? -23.021 -4.353 2.214 1.00 93.94 325 ASN A O 1
ATOM 2658 N N . ALA A 1 326 ? -21.558 -5.391 3.559 1.00 93.12 326 ALA A N 1
ATOM 2659 C CA . ALA A 1 326 ? -22.565 -6.092 4.355 1.00 93.12 326 ALA A CA 1
ATOM 2660 C C . ALA A 1 326 ? -23.210 -5.219 5.449 1.00 93.12 326 ALA A C 1
ATOM 2662 O O . ALA A 1 326 ? -24.308 -5.529 5.895 1.00 93.12 326 ALA A O 1
ATOM 2663 N N . SER A 1 327 ? -22.555 -4.135 5.878 1.00 90.69 327 SER A N 1
ATOM 2664 C CA . SER A 1 327 ? -23.019 -3.281 6.981 1.00 90.69 327 SER A CA 1
ATOM 2665 C C . SER A 1 327 ? -24.099 -2.261 6.598 1.00 90.69 327 SER A C 1
ATOM 2667 O O . SER A 1 327 ? -24.559 -1.525 7.470 1.00 90.69 327 SER A O 1
ATOM 2669 N N . GLY A 1 328 ? -24.467 -2.159 5.314 1.00 90.06 328 GLY A N 1
ATOM 2670 C CA . GLY A 1 328 ? -25.488 -1.214 4.837 1.00 90.06 328 GLY A CA 1
ATOM 2671 C C . GLY A 1 328 ? -25.117 0.263 5.023 1.00 90.06 328 GLY A C 1
ATOM 2672 O O . GLY A 1 328 ? -25.990 1.085 5.282 1.00 90.06 328 GLY A O 1
ATOM 2673 N N . ILE A 1 329 ? -23.824 0.593 4.969 1.00 92.25 329 ILE A N 1
ATOM 2674 C CA . ILE A 1 329 ? -23.336 1.980 5.076 1.00 92.25 329 ILE A CA 1
ATOM 2675 C C . ILE A 1 329 ? -23.515 2.723 3.751 1.00 92.25 329 ILE A C 1
ATOM 2677 O O . ILE A 1 329 ? -23.549 2.094 2.694 1.00 92.25 329 ILE A O 1
ATOM 2681 N N . GLU A 1 330 ? -23.582 4.054 3.803 1.00 88.69 330 GLU A N 1
ATOM 2682 C CA . GLU A 1 330 ? -23.894 4.888 2.635 1.00 88.69 330 GLU A CA 1
ATOM 2683 C C . GLU A 1 330 ? -22.798 4.799 1.568 1.00 88.69 330 GLU A C 1
ATOM 2685 O O . GLU A 1 330 ? -23.082 4.661 0.379 1.00 88.69 330 GLU A O 1
ATOM 2690 N N . ASN A 1 331 ? -21.526 4.827 1.989 1.00 87.94 331 ASN A N 1
ATOM 2691 C CA . ASN A 1 331 ? -20.385 4.802 1.075 1.00 87.94 331 ASN A CA 1
ATOM 2692 C C . ASN A 1 331 ? -19.393 3.659 1.375 1.00 87.94 331 ASN A C 1
ATOM 2694 O O . ASN A 1 331 ? -18.265 3.914 1.820 1.00 87.94 331 ASN A O 1
ATOM 2698 N N . PRO A 1 332 ? -19.724 2.393 1.048 1.00 89.75 332 PRO A N 1
ATOM 2699 C CA . PRO A 1 332 ? -18.841 1.250 1.295 1.00 89.75 332 PRO A CA 1
ATOM 2700 C C . PRO A 1 332 ? -17.470 1.380 0.627 1.00 89.75 332 PRO A C 1
ATOM 2702 O O . PRO A 1 332 ? -16.442 1.025 1.206 1.00 89.75 332 PRO A O 1
ATOM 2705 N N . GLU A 1 333 ? -17.425 1.961 -0.574 1.00 89.12 333 GLU A N 1
ATOM 2706 C CA . GLU A 1 333 ? -16.180 2.155 -1.316 1.00 89.12 333 GLU A CA 1
ATOM 2707 C C . GLU A 1 333 ? -15.203 3.099 -0.603 1.00 89.12 333 GLU A C 1
ATOM 2709 O O . GLU A 1 333 ? -13.984 2.973 -0.760 1.00 89.12 333 GLU A O 1
ATOM 2714 N N . ALA A 1 334 ? -15.705 4.057 0.187 1.00 87.75 334 ALA A N 1
ATOM 2715 C CA . ALA A 1 334 ? -14.879 4.990 0.954 1.00 87.75 334 ALA A CA 1
ATOM 2716 C C . ALA A 1 334 ? -14.094 4.275 2.066 1.00 87.75 334 ALA A C 1
ATOM 2718 O O . ALA A 1 334 ? -12.990 4.706 2.415 1.00 87.75 334 ALA A O 1
ATOM 2719 N N . ILE A 1 335 ? -14.589 3.138 2.565 1.00 90.56 335 ILE A N 1
ATOM 2720 C CA . ILE A 1 335 ? -13.953 2.392 3.647 1.00 90.56 335 ILE A CA 1
ATOM 2721 C C . ILE A 1 335 ? -12.753 1.591 3.133 1.00 90.56 335 ILE A C 1
ATOM 2723 O O . ILE A 1 335 ? -12.845 0.507 2.561 1.00 90.56 335 ILE A O 1
ATOM 2727 N N . SER A 1 336 ? -11.561 2.109 3.412 1.00 89.31 336 SER A N 1
ATOM 2728 C CA . SER A 1 336 ? -10.306 1.368 3.274 1.00 89.31 336 SER A CA 1
ATOM 2729 C C . SER A 1 336 ? -9.313 1.838 4.326 1.00 89.31 336 SER A C 1
ATOM 2731 O O . SER A 1 336 ? -9.369 2.986 4.754 1.00 89.31 336 SER A O 1
ATOM 2733 N N . SER A 1 337 ? -8.349 1.000 4.714 1.00 85.88 337 SER A N 1
ATOM 2734 C CA . SER A 1 337 ? -7.340 1.384 5.720 1.00 85.88 337 SER A CA 1
ATOM 2735 C C . SER A 1 337 ? -6.585 2.666 5.355 1.00 85.88 337 SER A C 1
ATOM 2737 O O . SER A 1 337 ? -6.356 3.499 6.224 1.00 85.88 337 SER A O 1
ATOM 2739 N N . ASN A 1 338 ? -6.260 2.881 4.075 1.00 83.94 338 ASN A N 1
ATOM 2740 C CA . ASN A 1 338 ? -5.601 4.116 3.644 1.00 83.94 338 ASN A CA 1
ATOM 2741 C C . ASN A 1 338 ? -6.511 5.342 3.799 1.00 83.94 338 ASN A C 1
ATOM 2743 O O . ASN A 1 338 ? -6.029 6.399 4.197 1.00 83.94 338 ASN A O 1
ATOM 2747 N N . ARG A 1 339 ? -7.807 5.216 3.489 1.00 86.31 339 ARG A N 1
ATOM 2748 C CA . ARG A 1 339 ? -8.767 6.323 3.593 1.00 86.31 339 ARG A CA 1
ATOM 2749 C C . ARG A 1 339 ? -9.184 6.598 5.043 1.00 86.31 339 ARG A C 1
ATOM 2751 O O . ARG A 1 339 ? -9.197 7.752 5.439 1.00 86.31 339 ARG A O 1
ATOM 2758 N N . LEU A 1 340 ? -9.399 5.559 5.851 1.00 87.19 340 LEU A N 1
ATOM 2759 C CA . LEU A 1 340 ? -9.606 5.643 7.307 1.00 87.19 340 LEU A CA 1
ATOM 2760 C C . LEU A 1 340 ? -8.428 6.313 8.002 1.00 87.19 340 LEU A C 1
ATOM 2762 O O . LEU A 1 340 ? -8.588 7.109 8.922 1.00 87.19 340 LEU A O 1
ATOM 2766 N N . ARG A 1 341 ? -7.220 5.982 7.544 1.00 83.31 341 ARG A N 1
ATOM 2767 C CA . ARG A 1 341 ? -6.022 6.653 7.996 1.00 83.31 341 ARG A CA 1
ATOM 2768 C C . ARG A 1 341 ? -6.085 8.122 7.596 1.00 83.31 341 ARG A C 1
ATOM 2770 O O . ARG A 1 341 ? -6.041 8.930 8.495 1.00 83.31 341 ARG A O 1
ATOM 2777 N N . LYS A 1 342 ? -6.288 8.485 6.325 1.00 80.06 342 LYS A N 1
ATOM 2778 C CA . LYS A 1 342 ? -6.420 9.900 5.905 1.00 80.06 342 LYS A CA 1
ATOM 2779 C C . LYS A 1 342 ? -7.477 10.689 6.691 1.00 80.06 342 LYS A C 1
ATOM 2781 O O . LYS A 1 342 ? -7.192 11.795 7.125 1.00 80.06 342 LYS A O 1
ATOM 2786 N N . GLN A 1 343 ? -8.635 10.086 6.950 1.00 84.00 343 GLN A N 1
ATOM 2787 C CA . GLN A 1 343 ? -9.708 10.688 7.741 1.00 84.00 343 GLN A CA 1
ATOM 2788 C C . GLN A 1 343 ? -9.218 11.163 9.119 1.00 84.00 343 GLN A C 1
ATOM 2790 O O . GLN A 1 343 ? -9.618 12.233 9.560 1.00 84.00 343 GLN A O 1
ATOM 2795 N N . ILE A 1 344 ? -8.328 10.415 9.792 1.00 82.12 344 ILE A N 1
ATOM 2796 C CA . ILE A 1 344 ? -7.875 10.801 11.136 1.00 82.12 344 ILE A CA 1
ATOM 2797 C C . ILE A 1 344 ? -7.065 12.098 11.132 1.00 82.12 344 ILE A C 1
ATOM 2799 O O . ILE A 1 344 ? -7.212 12.888 12.050 1.00 82.12 344 ILE A O 1
ATOM 2803 N N . GLY A 1 345 ? -6.264 12.365 10.096 1.00 74.00 345 GLY A N 1
ATOM 2804 C CA . GLY A 1 345 ? -5.510 13.619 10.044 1.00 74.00 345 GLY A CA 1
ATOM 2805 C C . GLY A 1 345 ? -6.402 14.810 9.711 1.00 74.00 345 GLY A C 1
ATOM 2806 O O . GLY A 1 345 ? -6.181 15.879 10.262 1.00 74.00 345 GLY A O 1
ATOM 2807 N N . THR A 1 346 ? -7.465 14.612 8.925 1.00 73.12 346 THR A N 1
ATOM 2808 C CA . THR A 1 346 ? -8.508 15.634 8.750 1.00 73.12 346 THR A CA 1
ATOM 2809 C C . THR A 1 346 ? -9.214 15.929 10.078 1.00 73.12 346 THR A C 1
ATOM 2811 O O . THR A 1 346 ? -9.392 17.087 10.436 1.00 73.12 346 THR A O 1
ATOM 2814 N N . LEU A 1 347 ? -9.554 14.899 10.863 1.00 77.44 347 LEU A N 1
ATOM 2815 C CA . LEU A 1 347 ? -10.147 15.091 12.192 1.00 77.44 347 LEU A CA 1
ATOM 2816 C C . LEU A 1 347 ? -9.190 15.810 13.154 1.00 77.44 347 LEU A C 1
ATOM 2818 O O . LEU A 1 347 ? -9.631 16.661 13.915 1.00 77.44 347 LEU A O 1
ATOM 2822 N N . MET A 1 348 ? -7.886 15.531 13.095 1.00 75.69 348 MET A N 1
ATOM 2823 C CA . MET A 1 348 ? -6.892 16.246 13.906 1.00 75.69 348 MET A CA 1
ATOM 2824 C C . MET A 1 348 ? -6.808 17.738 13.571 1.00 75.69 348 MET A C 1
ATOM 2826 O O . MET A 1 348 ? -6.613 18.542 14.477 1.00 75.69 348 MET A O 1
ATOM 2830 N N . GLN A 1 349 ? -6.971 18.114 12.297 1.00 69.69 349 GLN A N 1
ATOM 2831 C CA . GLN A 1 349 ? -7.026 19.525 11.895 1.00 69.69 349 GLN A CA 1
ATOM 2832 C C . GLN A 1 349 ? -8.260 20.226 12.470 1.00 69.69 349 GLN A C 1
ATOM 2834 O O . GLN A 1 349 ? -8.166 21.372 12.896 1.00 69.69 349 GLN A O 1
ATOM 2839 N N . ILE A 1 350 ? -9.401 19.530 12.524 1.00 73.88 350 ILE A N 1
ATOM 2840 C CA . ILE A 1 350 ? -10.633 20.048 13.138 1.00 73.88 350 ILE A CA 1
ATOM 2841 C C . ILE A 1 350 ? -10.464 20.201 14.655 1.00 73.88 350 ILE A C 1
ATOM 2843 O O . ILE A 1 350 ? -10.916 21.191 15.221 1.00 73.88 350 ILE A O 1
ATOM 2847 N N . LEU A 1 351 ? -9.786 19.250 15.306 1.00 74.00 351 LEU A N 1
ATOM 2848 C CA . LEU A 1 351 ? -9.514 19.276 16.748 1.00 74.00 351 LEU A CA 1
ATOM 2849 C C . LEU A 1 351 ? -8.491 20.346 17.168 1.00 74.00 351 LEU A C 1
ATOM 2851 O O . LEU A 1 351 ? -8.303 20.542 18.362 1.00 74.00 351 LEU A O 1
ATOM 2855 N N . ASN A 1 352 ? -7.848 21.029 16.211 1.00 72.00 352 ASN A N 1
ATOM 2856 C CA . ASN A 1 352 ? -6.882 22.108 16.439 1.00 72.00 352 ASN A CA 1
ATOM 2857 C C . ASN A 1 352 ? -5.803 21.760 17.488 1.00 72.00 352 ASN A C 1
ATOM 2859 O O . ASN A 1 352 ? -5.505 22.557 18.376 1.00 72.00 352 ASN A O 1
ATOM 2863 N N . LEU A 1 353 ? -5.247 20.547 17.387 1.00 75.88 353 LEU A N 1
ATOM 2864 C CA . LEU A 1 353 ? -4.212 20.053 18.300 1.00 75.88 353 LEU A CA 1
ATOM 2865 C C . LEU A 1 353 ? -2.952 20.920 18.236 1.00 75.88 353 LEU A C 1
ATOM 2867 O O . LEU A 1 353 ? -2.576 21.414 17.167 1.00 75.88 353 LEU A O 1
ATOM 2871 N N . ASN A 1 354 ? -2.259 21.048 19.366 1.00 79.88 354 ASN A N 1
ATOM 2872 C CA . ASN A 1 354 ? -0.993 21.767 19.401 1.00 79.88 354 ASN A CA 1
ATOM 2873 C C . ASN A 1 354 ? 0.117 20.979 18.666 1.00 79.88 354 ASN A C 1
ATOM 2875 O O . ASN A 1 354 ? -0.019 19.798 18.325 1.00 79.88 354 ASN A O 1
ATOM 2879 N N . LYS A 1 355 ? 1.245 21.645 18.387 1.00 77.88 355 LYS A N 1
ATOM 2880 C CA . LYS A 1 355 ? 2.340 21.051 17.600 1.00 77.88 355 LYS A CA 1
ATOM 2881 C C . LYS A 1 355 ? 2.927 19.799 18.266 1.00 77.88 355 LYS A C 1
ATOM 2883 O O . LYS A 1 355 ? 3.304 18.860 17.565 1.00 77.88 355 LYS A O 1
ATOM 2888 N N . GLU A 1 356 ? 2.992 19.774 19.593 1.00 81.25 356 GLU A N 1
ATOM 2889 C CA . GLU A 1 356 ? 3.571 18.670 20.362 1.00 81.25 356 GLU A CA 1
ATOM 2890 C C . GLU A 1 356 ? 2.653 17.442 20.368 1.00 81.25 356 GLU A C 1
ATOM 2892 O O . GLU A 1 356 ? 3.100 16.337 20.061 1.00 81.25 356 GLU A O 1
ATOM 2897 N N . GLU A 1 357 ? 1.356 17.631 20.602 1.00 80.38 357 GLU A N 1
ATOM 2898 C CA . GLU A 1 357 ? 0.313 16.604 20.506 1.00 80.38 357 GLU A CA 1
ATOM 2899 C C . GLU A 1 357 ? 0.262 16.004 19.097 1.00 80.38 357 GLU A C 1
ATOM 2901 O O . GLU A 1 357 ? 0.223 14.781 18.914 1.00 80.38 357 GLU A O 1
ATOM 2906 N N . TYR A 1 358 ? 0.343 16.861 18.074 1.00 78.81 358 TYR A N 1
ATOM 2907 C CA . TYR A 1 358 ? 0.391 16.429 16.682 1.00 78.81 358 TYR A CA 1
ATOM 2908 C C . TYR A 1 358 ? 1.648 15.598 16.382 1.00 78.81 358 TYR A C 1
ATOM 2910 O O . TYR A 1 358 ? 1.570 14.573 15.690 1.00 78.81 358 TYR A O 1
ATOM 2918 N N . ALA A 1 359 ? 2.807 15.998 16.916 1.00 79.19 359 ALA A N 1
ATOM 2919 C CA . ALA A 1 359 ? 4.065 15.268 16.780 1.00 79.19 359 ALA A CA 1
ATOM 2920 C C . ALA A 1 359 ? 4.011 13.902 17.484 1.00 79.19 359 ALA A C 1
ATOM 2922 O O . ALA A 1 359 ? 4.394 12.882 16.896 1.00 79.19 359 ALA A O 1
ATOM 2923 N N . GLN A 1 360 ? 3.471 13.848 18.705 1.00 81.50 360 GLN A N 1
ATOM 2924 C CA . GLN A 1 360 ? 3.278 12.610 19.460 1.00 81.50 360 GLN A CA 1
ATOM 2925 C C . GLN A 1 360 ? 2.361 11.635 18.714 1.00 81.50 360 GLN A C 1
ATOM 2927 O O . GLN A 1 360 ? 2.715 10.464 18.526 1.00 81.50 360 GLN A O 1
ATOM 2932 N N . PHE A 1 361 ? 1.228 12.115 18.198 1.00 82.19 361 PHE A N 1
ATOM 2933 C CA . PHE A 1 361 ? 0.314 11.290 17.413 1.00 82.19 361 PHE A CA 1
ATOM 2934 C C . PHE A 1 361 ? 0.931 10.844 16.079 1.00 82.19 361 PHE A C 1
ATOM 2936 O O . PHE A 1 361 ? 0.801 9.683 15.679 1.00 82.19 361 PHE A O 1
ATOM 2943 N N . SER A 1 362 ? 1.671 11.721 15.397 1.00 78.69 362 SER A N 1
ATOM 2944 C CA . SER A 1 362 ? 2.378 11.391 14.152 1.00 78.69 362 SER A CA 1
ATOM 2945 C C . SER A 1 362 ? 3.431 10.301 14.364 1.00 78.69 362 SER A C 1
ATOM 2947 O O . SER A 1 362 ? 3.514 9.342 13.580 1.00 78.69 362 SER A O 1
ATOM 2949 N N . LYS A 1 363 ? 4.189 10.405 15.465 1.00 81.25 363 LYS A N 1
ATOM 2950 C CA . LYS A 1 363 ? 5.154 9.396 15.912 1.00 81.25 363 LYS A CA 1
ATOM 2951 C C . LYS A 1 363 ? 4.455 8.087 16.233 1.00 81.25 363 LYS A C 1
ATOM 2953 O O . LYS A 1 363 ? 4.916 7.049 15.750 1.00 81.25 363 LYS A O 1
ATOM 2958 N N . PHE A 1 364 ? 3.329 8.130 16.959 1.00 81.56 364 PHE A N 1
ATOM 2959 C CA . PHE A 1 364 ? 2.494 6.954 17.173 1.00 81.56 364 PHE A CA 1
ATOM 2960 C C . PHE A 1 364 ? 2.164 6.351 15.820 1.00 81.56 364 PHE A C 1
ATOM 2962 O O . PHE A 1 364 ? 2.610 5.245 15.558 1.00 81.56 364 PHE A O 1
ATOM 2969 N N . MET A 1 365 ? 1.539 7.083 14.902 1.00 77.12 365 MET A N 1
ATOM 2970 C CA . MET A 1 365 ? 1.138 6.597 13.584 1.00 77.12 365 MET A CA 1
ATOM 2971 C C . MET A 1 365 ? 2.299 6.072 12.723 1.00 77.12 365 MET A C 1
ATOM 2973 O O . MET A 1 365 ? 2.062 5.226 11.857 1.00 77.12 365 MET A O 1
ATOM 2977 N N . GLY A 1 366 ? 3.548 6.453 12.984 1.00 68.56 366 GLY A N 1
ATOM 2978 C CA . GLY A 1 366 ? 4.727 5.953 12.273 1.00 68.56 366 GLY A CA 1
ATOM 2979 C C . GLY A 1 366 ? 5.027 6.734 10.992 1.00 68.56 366 GLY A C 1
ATOM 2980 O O . GLY A 1 366 ? 5.473 6.151 9.998 1.00 68.56 366 GLY A O 1
ATOM 2981 N N . HIS A 1 367 ? 4.744 8.038 11.006 1.00 67.62 367 HIS A N 1
ATOM 2982 C CA . HIS A 1 367 ? 5.114 8.991 9.959 1.00 67.62 367 HIS A CA 1
ATOM 2983 C C . HIS A 1 367 ? 6.089 10.038 10.512 1.00 67.62 367 HIS A C 1
ATOM 2985 O O . HIS A 1 367 ? 6.126 10.289 11.711 1.00 67.62 367 HIS A O 1
ATOM 2991 N N . THR A 1 368 ? 6.875 10.650 9.631 1.00 54.50 368 THR A N 1
ATOM 2992 C CA . THR A 1 368 ? 7.578 11.913 9.904 1.00 54.50 368 THR A CA 1
ATOM 2993 C C . THR A 1 368 ? 6.580 13.074 9.846 1.00 54.50 368 THR A C 1
ATOM 2995 O O . THR A 1 368 ? 5.680 13.027 9.008 1.00 54.50 368 THR A O 1
ATOM 2998 N N . GLU A 1 369 ? 6.733 14.106 10.685 1.00 54.22 369 GLU A N 1
ATOM 2999 C CA . GLU A 1 369 ? 5.819 15.271 10.769 1.00 54.22 369 GLU A CA 1
ATOM 3000 C C . GLU A 1 369 ? 5.487 15.862 9.390 1.00 54.22 369 GLU A C 1
ATOM 3002 O O . GLU A 1 369 ? 4.319 16.007 9.036 1.00 54.22 369 GLU A O 1
ATOM 3007 N N . LYS A 1 370 ? 6.512 16.059 8.551 1.00 50.91 370 LYS A N 1
ATOM 3008 C CA . LYS A 1 370 ? 6.381 16.560 7.173 1.00 50.91 370 LYS A CA 1
ATOM 3009 C C . LYS A 1 370 ? 5.504 15.675 6.279 1.00 50.91 370 LYS A C 1
ATOM 3011 O O . LYS A 1 370 ? 4.684 16.156 5.510 1.00 50.91 370 LYS A O 1
ATOM 3016 N N . THR A 1 371 ? 5.626 14.358 6.422 1.00 51.62 371 THR A N 1
ATOM 3017 C CA . THR A 1 371 ? 4.799 13.392 5.685 1.00 51.62 371 THR A CA 1
ATOM 3018 C C . THR A 1 371 ? 3.369 13.382 6.207 1.00 51.62 371 THR A C 1
ATOM 3020 O O . THR A 1 371 ? 2.461 13.057 5.458 1.00 51.62 371 THR A O 1
ATOM 3023 N N . HIS A 1 372 ? 3.144 13.718 7.478 1.00 51.69 372 HIS A N 1
ATOM 3024 C CA . HIS A 1 372 ? 1.801 13.795 8.042 1.00 51.69 372 HIS A CA 1
ATOM 3025 C C . HIS A 1 372 ? 1.078 15.088 7.633 1.00 51.69 372 HIS A C 1
ATOM 3027 O O . HIS A 1 372 ? -0.122 15.035 7.402 1.00 51.69 372 HIS A O 1
ATOM 3033 N N . ALA A 1 373 ? 1.784 16.214 7.479 1.00 50.50 373 ALA A N 1
ATOM 3034 C CA . ALA A 1 373 ? 1.224 17.425 6.870 1.00 50.50 373 ALA A CA 1
ATOM 3035 C C . ALA A 1 373 ? 0.807 17.151 5.411 1.00 50.50 373 ALA A C 1
ATOM 3037 O O . ALA A 1 373 ? -0.378 17.117 5.102 1.00 50.50 373 ALA A O 1
ATOM 3038 N N . GLU A 1 374 ? 1.744 16.737 4.553 1.00 52.34 374 GLU A N 1
ATOM 3039 C CA . GLU A 1 374 ? 1.491 16.541 3.113 1.00 52.34 374 GLU A CA 1
ATOM 3040 C C . GLU A 1 374 ? 0.487 15.405 2.782 1.00 52.34 374 GLU A C 1
ATOM 3042 O O . GLU A 1 374 ? -0.193 15.443 1.754 1.00 52.34 374 GLU A O 1
ATOM 3047 N N . PHE A 1 375 ? 0.386 14.347 3.607 1.00 46.34 375 PHE A N 1
ATOM 3048 C CA . PHE A 1 375 ? -0.550 13.232 3.348 1.00 46.34 375 PHE A CA 1
ATOM 3049 C C . PHE A 1 375 ? -1.983 13.485 3.832 1.00 46.34 375 PHE A C 1
ATOM 3051 O O . PHE A 1 375 ? -2.885 12.756 3.395 1.00 46.34 375 PHE A O 1
ATOM 3058 N N . TYR A 1 376 ? -2.181 14.438 4.747 1.00 51.69 376 TYR A N 1
ATOM 3059 C CA . TYR A 1 376 ? -3.448 14.656 5.451 1.00 51.69 376 TYR A CA 1
ATOM 3060 C C . TYR A 1 376 ? -3.974 16.091 5.345 1.00 51.69 376 TYR A C 1
ATOM 3062 O O . TYR A 1 376 ? -5.138 16.311 5.650 1.00 51.69 376 TYR A O 1
ATOM 3070 N N . GLU A 1 377 ? -3.200 17.014 4.769 1.00 49.94 377 GLU A N 1
ATOM 3071 C CA . GLU A 1 377 ? -3.662 18.259 4.131 1.00 49.94 377 GLU A CA 1
ATOM 3072 C C . GLU A 1 377 ? -4.563 18.022 2.909 1.00 49.94 377 GLU A C 1
ATOM 3074 O O . GLU A 1 377 ? -4.794 18.926 2.117 1.00 49.94 377 GLU A O 1
ATOM 3079 N N . ILE A 1 378 ? -5.141 16.824 2.759 1.00 49.19 378 ILE A N 1
ATOM 3080 C CA . ILE A 1 378 ? -6.407 16.695 2.034 1.00 49.19 378 ILE A CA 1
ATOM 3081 C C . ILE A 1 378 ? -7.466 17.227 2.990 1.00 49.19 378 ILE A C 1
ATOM 3083 O O . ILE A 1 378 ? -8.177 16.502 3.689 1.00 49.19 378 ILE A O 1
ATOM 3087 N N . THR A 1 379 ? -7.431 18.537 3.083 1.00 48.69 379 THR A N 1
ATOM 3088 C CA . THR A 1 379 ? -8.421 19.381 3.686 1.00 48.69 379 THR A CA 1
ATOM 3089 C C . THR A 1 379 ? -9.738 19.093 3.009 1.00 48.69 379 THR A C 1
ATOM 3091 O O . THR A 1 379 ? -9.815 18.764 1.826 1.00 48.69 379 THR A O 1
ATOM 3094 N N . GLN A 1 380 ? -10.804 19.118 3.795 1.00 55.41 380 GLN A N 1
ATOM 3095 C CA . GLN A 1 380 ? -12.107 19.248 3.179 1.00 55.41 380 GLN A CA 1
ATOM 3096 C C . GLN A 1 380 ? -12.056 20.552 2.394 1.00 55.41 380 GLN A C 1
ATOM 3098 O O . GLN A 1 380 ? -11.877 21.606 3.011 1.00 55.41 380 GLN A O 1
ATOM 3103 N N . ASP A 1 381 ? -12.176 20.455 1.068 1.00 61.00 381 ASP A N 1
ATOM 3104 C CA . ASP A 1 381 ? -12.198 21.612 0.175 1.00 61.00 381 ASP A CA 1
ATOM 3105 C C . ASP A 1 381 ? -13.152 22.663 0.741 1.00 61.00 381 ASP A C 1
ATOM 3107 O O . ASP A 1 381 ? -12.780 23.815 0.836 1.00 61.00 381 ASP A O 1
ATOM 3111 N N . ALA A 1 382 ? -14.297 22.253 1.296 1.00 61.53 382 ALA A N 1
ATOM 3112 C CA . ALA A 1 382 ? -15.245 23.143 1.961 1.00 61.53 382 ALA A CA 1
ATOM 3113 C C . ALA A 1 382 ? -14.683 23.912 3.177 1.00 61.53 382 ALA A C 1
ATOM 3115 O O . ALA A 1 382 ? -14.916 25.108 3.287 1.00 61.53 382 ALA A O 1
ATOM 3116 N N . TYR A 1 383 ? -13.942 23.277 4.096 1.00 68.31 383 TYR A N 1
ATOM 3117 C CA . TYR A 1 383 ? -13.448 23.957 5.308 1.00 68.31 383 TYR A CA 1
ATOM 3118 C C . TYR A 1 383 ? -12.324 24.948 4.991 1.00 68.31 383 TYR A C 1
ATOM 3120 O O . TYR A 1 383 ? -12.304 26.066 5.507 1.00 68.31 383 TYR A O 1
ATOM 3128 N N . GLN A 1 384 ? -11.379 24.546 4.135 1.00 68.25 384 GLN A N 1
ATOM 3129 C CA . GLN A 1 384 ? -10.329 25.454 3.683 1.00 68.25 384 GLN A CA 1
ATOM 3130 C C . GLN A 1 384 ? -10.865 26.512 2.728 1.00 68.25 384 GLN A C 1
ATOM 3132 O O . GLN A 1 384 ? -10.500 27.670 2.891 1.00 68.25 384 GLN A O 1
ATOM 3137 N N . ALA A 1 385 ? -11.747 26.154 1.794 1.00 71.31 385 ALA A N 1
ATOM 3138 C CA . ALA A 1 385 ? -12.392 27.118 0.914 1.00 71.31 385 ALA A CA 1
ATOM 3139 C C . ALA A 1 385 ? -13.200 28.119 1.725 1.00 71.31 385 ALA A C 1
ATOM 3141 O O . ALA A 1 385 ? -13.048 29.292 1.464 1.00 71.31 385 ALA A O 1
ATOM 3142 N N . ALA A 1 386 ? -13.953 27.724 2.756 1.00 74.19 386 ALA A N 1
ATOM 3143 C CA . ALA A 1 386 ? -14.655 28.682 3.613 1.00 74.19 386 ALA A CA 1
ATOM 3144 C C . ALA A 1 386 ? -13.684 29.654 4.306 1.00 74.19 386 ALA A C 1
ATOM 3146 O O . ALA A 1 386 ? -13.916 30.859 4.337 1.00 74.19 386 ALA A O 1
ATOM 3147 N N . LYS A 1 387 ? -12.555 29.150 4.821 1.00 75.69 387 LYS A N 1
ATOM 3148 C CA . LYS A 1 387 ? -11.504 29.974 5.441 1.00 75.69 387 LYS A CA 1
ATOM 3149 C C . LYS A 1 387 ? -10.814 30.920 4.455 1.00 75.69 387 LYS A C 1
ATOM 3151 O O . LYS A 1 387 ? -10.544 32.064 4.806 1.00 75.69 387 LYS A O 1
ATOM 3156 N N . VAL A 1 388 ? -10.510 30.443 3.252 1.00 78.88 388 VAL A N 1
ATOM 3157 C CA . VAL A 1 388 ? -9.880 31.235 2.188 1.00 78.88 388 VAL A CA 1
ATOM 3158 C C . VAL A 1 388 ? -10.880 32.221 1.599 1.00 78.88 388 VAL A C 1
ATOM 3160 O O . VAL A 1 388 ? -10.531 33.378 1.441 1.00 78.88 388 VAL A O 1
ATOM 3163 N N . LEU A 1 389 ? -12.122 31.808 1.354 1.00 79.06 389 LEU A N 1
ATOM 3164 C CA . LEU A 1 389 ? -13.220 32.650 0.884 1.00 79.06 389 LEU A CA 1
ATOM 3165 C C . LEU A 1 389 ? -13.429 33.809 1.846 1.00 79.06 389 LEU A C 1
ATOM 3167 O O . LEU A 1 389 ? -13.397 34.946 1.418 1.00 79.06 389 LEU A O 1
ATOM 3171 N N . LYS A 1 390 ? -13.481 33.542 3.151 1.00 78.00 390 LYS A N 1
ATOM 3172 C CA . LYS A 1 390 ? -13.531 34.580 4.183 1.00 78.00 390 LYS A CA 1
ATOM 3173 C C . LYS A 1 390 ? -12.385 35.596 4.079 1.00 78.00 390 LYS A C 1
ATOM 3175 O O . LYS A 1 390 ? -12.609 36.785 4.255 1.00 78.00 390 LYS A O 1
ATOM 3180 N N . LEU A 1 391 ? -11.160 35.149 3.792 1.00 78.50 391 LEU A N 1
ATOM 3181 C CA . LEU A 1 391 ? -10.021 36.050 3.568 1.00 78.50 391 LEU A CA 1
ATOM 3182 C C . LEU A 1 391 ? -10.135 36.818 2.246 1.00 78.50 391 LEU A C 1
ATOM 3184 O O . LEU A 1 391 ? -9.814 37.999 2.206 1.00 78.50 391 LEU A O 1
ATOM 3188 N N . LEU A 1 392 ? -10.575 36.158 1.175 1.00 82.06 392 LEU A N 1
ATOM 3189 C CA . LEU A 1 392 ? -10.760 36.777 -0.134 1.00 82.06 392 LEU A CA 1
ATOM 3190 C C . LEU A 1 392 ? -11.869 37.835 -0.090 1.00 82.06 392 LEU A C 1
ATOM 3192 O O . LEU A 1 392 ? -11.650 38.929 -0.587 1.00 82.06 392 LEU A O 1
ATOM 3196 N N . THR A 1 393 ? -12.988 37.559 0.584 1.00 81.94 393 THR A N 1
ATOM 3197 C CA . THR A 1 393 ? -14.077 38.515 0.827 1.00 81.94 393 THR A CA 1
ATOM 3198 C C . THR A 1 393 ? -13.595 39.713 1.649 1.00 81.94 393 THR A C 1
ATOM 3200 O O . THR A 1 393 ? -13.855 40.849 1.278 1.00 81.94 393 THR A O 1
ATOM 3203 N N . LEU A 1 394 ? -12.785 39.500 2.697 1.00 80.25 394 LEU A N 1
ATOM 3204 C CA . LEU A 1 394 ? -12.157 40.606 3.439 1.00 80.25 394 LEU A CA 1
ATOM 3205 C C . LEU A 1 394 ? -11.249 41.491 2.572 1.00 80.25 394 LEU A C 1
ATOM 3207 O O . LEU A 1 394 ? -11.131 42.691 2.829 1.00 80.25 394 LEU A O 1
ATOM 3211 N N . PHE A 1 395 ? -10.542 40.895 1.607 1.00 80.31 395 PHE A N 1
ATOM 3212 C CA . PHE A 1 395 ? -9.713 41.649 0.671 1.00 80.31 395 PHE A CA 1
ATOM 3213 C C . PHE A 1 395 ? -10.554 42.414 -0.346 1.00 80.31 395 PHE A C 1
ATOM 3215 O O . PHE A 1 395 ? -10.195 43.544 -0.667 1.00 80.31 395 PHE A O 1
ATOM 3222 N N . ASP A 1 396 ? -11.662 41.832 -0.797 1.00 82.19 396 ASP A N 1
ATOM 3223 C CA . ASP A 1 396 ? -12.604 42.463 -1.722 1.00 82.19 396 ASP A CA 1
ATOM 3224 C C . ASP A 1 396 ? -13.303 43.673 -1.076 1.00 82.19 396 ASP A C 1
ATOM 3226 O O . ASP A 1 396 ? -13.382 44.747 -1.665 1.00 82.19 396 ASP A O 1
ATOM 3230 N N . GLU A 1 397 ? -13.678 43.557 0.202 1.00 81.00 397 GLU A N 1
ATOM 3231 C CA . GLU A 1 397 ? -14.249 44.651 1.001 1.00 81.00 397 GLU A CA 1
ATOM 3232 C C . GLU A 1 397 ? -13.222 45.722 1.425 1.00 81.00 397 GLU A C 1
ATOM 3234 O O . GLU A 1 397 ? -13.581 46.720 2.050 1.00 81.00 397 GLU A O 1
ATOM 3239 N N . GLY A 1 398 ? -11.924 45.521 1.168 1.00 74.75 398 GLY A N 1
ATOM 3240 C CA . GLY A 1 398 ? -10.864 46.453 1.572 1.00 74.75 398 GLY A CA 1
ATOM 3241 C C . GLY A 1 398 ? -10.592 46.528 3.086 1.00 74.75 398 GLY A C 1
ATOM 3242 O O . GLY A 1 398 ? -9.725 47.289 3.517 1.00 74.75 398 GLY A O 1
ATOM 3243 N N . LYS A 1 399 ? -11.254 45.701 3.909 1.00 75.12 399 LYS A N 1
ATOM 3244 C CA . LYS A 1 399 ? -11.147 45.693 5.386 1.00 75.12 399 LYS A CA 1
ATOM 3245 C C . LYS A 1 399 ? -9.947 44.907 5.927 1.00 75.12 399 LYS A C 1
ATOM 3247 O O . LYS A 1 399 ? -9.808 44.706 7.133 1.00 75.12 399 LYS A O 1
ATOM 3252 N N . GLY A 1 400 ? -9.026 44.467 5.068 1.00 70.44 400 GLY A N 1
ATOM 3253 C CA . GLY A 1 400 ? -7.881 43.632 5.462 1.00 70.44 400 GLY A CA 1
ATOM 3254 C C . GLY A 1 400 ? -6.979 44.232 6.558 1.00 70.44 400 GLY A C 1
ATOM 3255 O O . GLY A 1 400 ? -6.368 43.490 7.328 1.00 70.44 400 GLY A O 1
ATOM 3256 N N . LEU A 1 401 ? 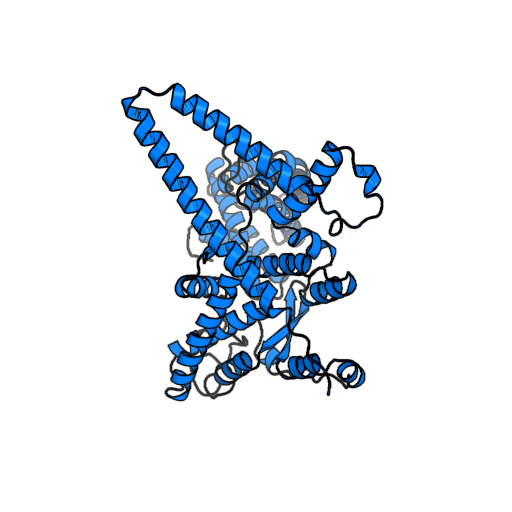-6.910 45.565 6.671 1.00 73.62 401 LEU A N 1
ATOM 3257 C CA . LEU A 1 401 ? -6.122 46.257 7.702 1.00 73.62 401 LEU A CA 1
ATOM 3258 C C . LEU A 1 401 ? -6.789 46.247 9.089 1.00 73.62 401 LEU A C 1
ATOM 3260 O O . LEU A 1 401 ? -6.080 46.261 10.096 1.00 73.62 401 LEU A O 1
ATOM 3264 N N . GLU A 1 402 ? -8.120 46.167 9.158 1.00 73.06 402 GLU A N 1
ATOM 3265 C CA . GLU A 1 402 ? -8.906 46.216 10.405 1.00 73.06 402 GLU A CA 1
ATOM 3266 C C . GLU A 1 402 ? -8.741 44.950 11.260 1.00 73.06 402 GLU A C 1
ATOM 3268 O O . GLU A 1 402 ? -8.919 44.958 12.482 1.00 73.06 402 GLU A O 1
ATOM 3273 N N . TYR A 1 403 ? -8.345 43.851 10.619 1.00 70.00 403 TYR A N 1
ATOM 3274 C CA . TYR A 1 403 ? -8.155 42.544 11.248 1.00 70.00 403 TYR A CA 1
ATOM 3275 C C . TYR A 1 403 ? -6.675 42.160 11.394 1.00 70.00 403 TYR A C 1
ATOM 3277 O O . TYR A 1 403 ? -6.347 40.995 11.635 1.00 70.00 403 TYR A O 1
ATOM 3285 N N . LYS A 1 404 ? -5.756 43.131 11.296 1.00 71.94 404 LYS A N 1
ATOM 3286 C CA . LYS A 1 404 ? -4.315 42.900 11.459 1.00 71.94 404 LYS A CA 1
ATOM 3287 C C . LYS A 1 404 ? -4.007 42.278 12.829 1.00 71.94 404 LYS A C 1
ATOM 3289 O O . LYS A 1 404 ? -4.256 42.877 13.868 1.00 71.94 404 LYS A O 1
ATOM 3294 N N . GLY A 1 405 ? -3.416 41.082 12.817 1.00 70.81 405 GLY A N 1
ATOM 3295 C CA . GLY A 1 405 ? -3.005 40.360 14.027 1.00 70.81 405 GLY A CA 1
ATOM 3296 C C . GLY A 1 405 ? -4.100 39.521 14.697 1.00 70.81 405 GLY A C 1
ATOM 3297 O O . GLY A 1 405 ? -3.799 38.846 15.677 1.00 70.81 405 GLY A O 1
ATOM 3298 N N . LYS A 1 406 ? -5.333 39.508 14.170 1.00 74.75 406 LYS A N 1
ATOM 3299 C CA . LYS A 1 406 ? -6.410 38.643 14.675 1.00 74.75 406 LYS A CA 1
ATOM 3300 C C . LYS A 1 406 ? -6.345 37.246 14.034 1.00 74.75 406 LYS A C 1
ATOM 3302 O O . LYS A 1 406 ? -6.071 37.137 12.835 1.00 74.75 406 LYS A O 1
ATOM 3307 N N . PRO A 1 407 ? -6.599 36.160 14.785 1.00 71.88 407 PRO A N 1
ATOM 3308 C CA . PRO A 1 407 ? -6.681 34.820 14.216 1.00 71.88 407 PRO A CA 1
ATOM 3309 C C . PRO A 1 407 ? -7.941 34.663 13.346 1.00 71.88 407 PRO A C 1
ATOM 3311 O O . PRO A 1 407 ? -9.008 35.191 13.648 1.00 71.88 407 PRO A O 1
ATOM 3314 N N . LEU A 1 408 ? -7.848 33.861 12.280 1.00 67.81 408 LEU A N 1
ATOM 3315 C CA . LEU A 1 408 ? -8.914 33.682 11.275 1.00 67.81 408 LEU A CA 1
ATOM 3316 C C . LEU A 1 408 ? -10.257 33.170 11.840 1.00 67.81 408 LEU A C 1
ATOM 3318 O O . LEU A 1 408 ? -11.311 33.364 11.229 1.00 67.81 408 LEU A O 1
ATOM 3322 N N . ASN A 1 409 ? -10.229 32.513 13.001 1.00 67.19 409 ASN A N 1
ATOM 3323 C CA . ASN A 1 409 ? -11.429 32.023 13.680 1.00 67.19 409 ASN A CA 1
ATOM 3324 C C . ASN A 1 409 ? -12.234 33.147 14.362 1.00 67.19 409 ASN A C 1
ATOM 3326 O O . ASN A 1 409 ? -13.420 32.956 14.588 1.00 67.19 409 ASN A O 1
ATOM 3330 N N . GLU A 1 410 ? -11.618 34.295 14.662 1.00 68.00 410 GLU A N 1
ATOM 3331 C CA . GLU A 1 410 ? -12.248 35.426 15.374 1.00 68.00 410 GLU A CA 1
ATOM 3332 C C . GLU A 1 410 ? -12.777 36.518 14.442 1.00 68.00 410 GLU A C 1
ATOM 3334 O O . GLU A 1 410 ? -13.490 37.425 14.860 1.00 68.00 410 GLU A O 1
ATOM 3339 N N . ILE A 1 411 ? -12.425 36.449 13.164 1.00 68.88 411 ILE A N 1
ATOM 3340 C CA . ILE A 1 411 ? -12.996 37.320 12.144 1.00 68.88 411 ILE A CA 1
ATOM 3341 C C . ILE A 1 411 ? -14.454 36.881 11.979 1.00 68.88 411 ILE A C 1
ATOM 3343 O O . ILE A 1 411 ? -14.682 35.747 11.599 1.00 68.88 411 ILE A O 1
ATOM 3347 N N . ASN A 1 412 ? -15.459 37.698 12.249 1.00 65.44 412 ASN A N 1
ATOM 3348 C CA . ASN A 1 412 ? -16.831 37.389 11.840 1.00 65.44 412 ASN A CA 1
ATOM 3349 C C . ASN A 1 412 ? -17.185 38.374 10.736 1.00 65.44 412 ASN A C 1
ATOM 3351 O O . ASN A 1 412 ? -17.170 39.578 10.964 1.00 65.44 412 ASN A O 1
ATOM 3355 N N . LEU A 1 413 ? -17.405 37.854 9.529 1.00 65.06 413 LEU A N 1
ATOM 3356 C CA . LEU A 1 413 ? -17.940 38.647 8.432 1.00 65.06 413 LEU A CA 1
ATOM 3357 C C . LEU A 1 413 ? -19.441 38.768 8.683 1.00 65.06 413 LEU A C 1
ATOM 3359 O O . LEU A 1 413 ? -20.165 37.786 8.537 1.00 65.06 413 LEU A O 1
ATOM 3363 N N . GLU A 1 414 ? -19.900 39.946 9.090 1.00 57.34 414 GLU A N 1
ATOM 3364 C CA . GLU A 1 414 ? -21.334 40.243 9.222 1.00 57.34 414 GLU A CA 1
ATOM 3365 C C . GLU A 1 414 ? -22.056 40.230 7.853 1.00 57.34 414 GLU A C 1
ATOM 3367 O O . GLU A 1 414 ? -23.281 40.170 7.804 1.00 57.34 414 GLU A O 1
ATOM 3372 N N . CYS A 1 415 ? -21.309 40.153 6.740 1.00 51.56 415 CYS A N 1
ATOM 3373 C CA . CYS A 1 415 ? -21.815 40.111 5.363 1.00 51.56 415 CYS A CA 1
ATOM 3374 C C . CYS A 1 415 ? -22.611 38.858 4.961 1.00 51.56 415 CYS A C 1
ATOM 3376 O O . CYS A 1 415 ? -23.124 38.820 3.848 1.00 51.56 415 CYS A O 1
ATOM 3378 N N . ILE A 1 416 ? -22.765 37.832 5.807 1.00 50.56 416 ILE A N 1
ATOM 3379 C CA . ILE A 1 416 ? -23.604 36.672 5.434 1.00 50.56 416 ILE A CA 1
ATOM 3380 C C . ILE A 1 416 ? -25.074 37.097 5.261 1.00 50.56 416 ILE A C 1
ATOM 3382 O O . ILE A 1 416 ? -25.734 36.625 4.340 1.00 50.56 416 ILE A O 1
ATOM 3386 N N . ASN A 1 417 ? -25.554 38.044 6.075 1.00 45.03 417 ASN A N 1
ATOM 3387 C CA . ASN A 1 417 ? -26.940 38.514 6.006 1.00 45.03 417 ASN A CA 1
ATOM 3388 C C . ASN A 1 417 ? -27.216 39.385 4.767 1.00 45.03 417 ASN A C 1
ATOM 3390 O O . ASN A 1 417 ? -28.318 39.331 4.233 1.00 45.03 417 ASN A O 1
ATOM 3394 N N . GLU A 1 418 ? -26.228 40.161 4.307 1.00 48.78 418 GLU A N 1
ATOM 3395 C CA . GLU A 1 418 ? -26.351 41.016 3.114 1.00 48.78 418 GLU A CA 1
ATOM 3396 C C . GLU A 1 418 ? -26.215 40.202 1.813 1.00 48.78 418 GLU A C 1
ATOM 3398 O O . GLU A 1 418 ? -26.962 40.413 0.862 1.00 48.78 418 GLU A O 1
ATOM 3403 N N . ILE A 1 419 ? -25.336 39.190 1.788 1.00 52.22 419 ILE A N 1
ATOM 3404 C CA . ILE A 1 419 ? -25.173 38.303 0.622 1.00 52.22 419 ILE A CA 1
ATOM 3405 C C . ILE A 1 419 ? -26.412 37.407 0.429 1.00 52.22 419 ILE A C 1
ATOM 3407 O O . ILE A 1 419 ? -26.833 37.186 -0.707 1.00 52.22 419 ILE A O 1
ATOM 3411 N N . GLU A 1 420 ? -27.027 36.906 1.510 1.00 47.16 420 GLU A N 1
ATOM 3412 C CA . GLU A 1 420 ? -28.303 36.179 1.420 1.00 47.16 420 GLU A CA 1
ATOM 3413 C C . GLU A 1 420 ? -29.467 37.086 0.991 1.00 47.16 420 GLU A C 1
ATOM 3415 O O . GLU A 1 420 ? -30.344 36.625 0.258 1.00 47.16 420 GLU A O 1
ATOM 3420 N N . SER A 1 421 ? -29.503 38.359 1.405 1.00 48.97 421 SER A N 1
ATOM 3421 C CA . SER A 1 421 ? -30.573 39.277 0.992 1.00 48.97 421 SER A CA 1
ATOM 3422 C C . SER A 1 421 ? -30.452 39.697 -0.470 1.00 48.97 421 SER A C 1
ATOM 3424 O O . SER A 1 421 ? -31.458 39.680 -1.180 1.00 48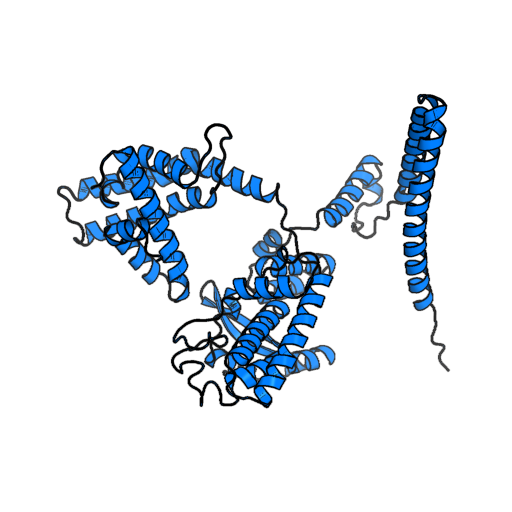.97 421 SER A O 1
ATOM 3426 N N . ASP A 1 422 ? -29.246 39.999 -0.953 1.00 50.59 422 ASP A N 1
ATOM 3427 C CA . ASP A 1 422 ? -29.036 40.441 -2.337 1.00 50.59 422 ASP A CA 1
ATOM 3428 C C . ASP A 1 422 ? -29.215 39.288 -3.333 1.00 50.59 422 ASP A C 1
ATOM 3430 O O . ASP A 1 422 ? -29.927 39.438 -4.327 1.00 50.59 422 ASP A O 1
ATOM 3434 N N . ALA A 1 423 ? -28.693 38.091 -3.028 1.00 49.66 423 ALA A N 1
ATOM 3435 C CA . ALA A 1 423 ? -28.857 36.921 -3.895 1.00 49.66 423 ALA A CA 1
ATOM 3436 C C . ALA A 1 423 ? -30.325 36.478 -4.019 1.00 49.66 423 ALA A C 1
ATOM 3438 O O . ALA A 1 423 ? -30.774 36.105 -5.105 1.00 49.66 423 ALA A O 1
ATOM 3439 N N . ASN A 1 424 ? -31.097 36.545 -2.927 1.00 50.84 424 ASN A N 1
ATOM 3440 C CA . ASN A 1 424 ? -32.531 36.251 -2.965 1.00 50.84 424 ASN A CA 1
ATOM 3441 C C . ASN A 1 424 ? -33.322 37.331 -3.716 1.00 50.84 424 ASN A C 1
ATOM 3443 O O . ASN A 1 424 ? -34.329 37.018 -4.352 1.00 50.84 424 ASN A O 1
ATOM 3447 N N . THR A 1 425 ? -32.883 38.589 -3.669 1.00 55.75 425 THR A N 1
ATOM 3448 C CA . THR A 1 425 ? -33.542 39.692 -4.382 1.00 55.75 425 THR A CA 1
ATOM 3449 C C . THR A 1 425 ? -33.303 39.585 -5.891 1.00 55.75 425 THR A C 1
ATOM 3451 O O . THR A 1 425 ? -34.273 39.566 -6.648 1.00 55.75 425 THR A O 1
ATOM 3454 N N . GLU A 1 426 ? -32.059 39.363 -6.333 1.00 57.31 426 GLU A N 1
ATOM 3455 C CA . GLU A 1 426 ? -31.728 39.164 -7.755 1.00 57.31 426 GLU A CA 1
ATOM 3456 C C . GLU A 1 426 ? -32.373 37.900 -8.351 1.00 57.31 426 GLU A C 1
ATOM 3458 O O . GLU A 1 426 ? -32.829 37.902 -9.499 1.00 57.31 426 GLU A O 1
ATOM 3463 N N . LEU A 1 427 ? -32.442 36.803 -7.584 1.00 54.81 427 LEU A N 1
ATOM 3464 C CA . LEU A 1 427 ? -33.086 35.568 -8.038 1.00 54.81 427 LEU A CA 1
ATOM 3465 C C . LEU A 1 427 ? -34.600 35.762 -8.214 1.00 54.81 427 LEU A C 1
ATOM 3467 O O . LEU A 1 427 ? -35.161 35.307 -9.211 1.00 54.81 427 LEU A O 1
ATOM 3471 N N . ASN A 1 428 ? -35.246 36.475 -7.287 1.00 59.38 428 ASN A N 1
ATOM 3472 C CA . ASN A 1 428 ? -36.670 36.801 -7.369 1.00 59.38 428 ASN A CA 1
ATOM 3473 C C . ASN A 1 428 ? -36.985 37.747 -8.538 1.00 59.38 428 ASN A C 1
ATOM 3475 O O . ASN A 1 428 ? -38.024 37.593 -9.182 1.00 59.38 428 ASN A O 1
ATOM 3479 N N . GLU A 1 429 ? -36.109 38.706 -8.838 1.00 65.12 429 GLU A N 1
ATOM 3480 C CA . GLU A 1 429 ? -36.264 39.601 -9.992 1.00 65.12 429 GLU A CA 1
ATOM 3481 C C . GLU A 1 429 ? -36.122 38.845 -11.317 1.00 65.12 429 GLU A C 1
ATOM 3483 O O . GLU A 1 429 ? -37.001 38.945 -12.173 1.00 65.12 429 GLU A O 1
ATOM 3488 N N . ARG A 1 430 ? -35.112 37.975 -11.451 1.00 61.84 430 ARG A N 1
ATOM 3489 C CA . ARG A 1 430 ? -34.965 37.118 -12.642 1.00 61.84 430 ARG A CA 1
ATOM 3490 C C . ARG A 1 430 ? -36.118 36.136 -12.817 1.00 61.84 430 ARG A C 1
ATOM 3492 O O . ARG A 1 430 ? -36.544 35.883 -13.940 1.00 61.84 430 ARG A O 1
ATOM 3499 N N . GLN A 1 431 ? -36.636 35.567 -11.729 1.00 64.19 431 GLN A N 1
ATOM 3500 C CA . GLN A 1 431 ? -37.805 34.686 -11.787 1.00 64.19 431 GLN A CA 1
ATOM 3501 C C . GLN A 1 431 ? -39.066 35.437 -12.239 1.00 64.19 431 GLN A C 1
ATOM 3503 O O . GLN A 1 431 ? -39.860 34.872 -12.992 1.00 64.19 431 GLN A O 1
ATOM 3508 N N . LYS A 1 432 ? -39.235 36.707 -11.845 1.00 62.31 432 LYS A N 1
ATOM 3509 C CA . L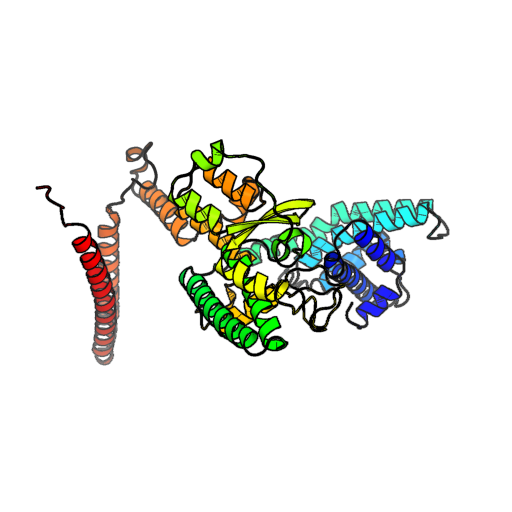YS A 1 432 ? -40.328 37.567 -12.327 1.00 62.31 432 LYS A CA 1
ATOM 3510 C C . LYS A 1 432 ? -40.178 37.929 -13.804 1.00 62.31 432 LYS A C 1
ATOM 3512 O O . LYS A 1 432 ? -41.148 37.788 -14.542 1.00 62.31 432 LYS A O 1
ATOM 3517 N N . GLU A 1 433 ? -38.979 38.295 -14.256 1.00 67.06 433 GLU A N 1
ATOM 3518 C CA . GLU A 1 433 ? -38.723 38.570 -15.680 1.00 67.06 433 GLU A CA 1
ATOM 3519 C C . GLU A 1 433 ? -38.993 37.342 -16.563 1.00 67.06 433 GLU A C 1
ATOM 3521 O O . GLU A 1 433 ? -39.577 37.459 -17.640 1.00 67.06 433 GLU A O 1
ATOM 3526 N N . ILE A 1 434 ? -38.618 36.145 -16.100 1.00 66.44 434 ILE A N 1
ATOM 3527 C CA . ILE A 1 434 ? -38.896 34.891 -16.814 1.00 66.44 434 ILE A CA 1
ATOM 3528 C C . ILE A 1 434 ? -40.402 34.591 -16.831 1.00 66.44 434 ILE A C 1
ATOM 3530 O O . ILE A 1 434 ? -40.918 34.139 -17.853 1.00 66.44 434 ILE A O 1
ATOM 3534 N N . ALA A 1 435 ? -41.118 34.858 -15.734 1.00 63.00 435 ALA A N 1
ATOM 3535 C CA . ALA A 1 435 ? -42.565 34.668 -15.668 1.00 63.00 435 ALA A CA 1
ATOM 3536 C C . ALA A 1 435 ? -43.317 35.599 -16.637 1.00 63.00 435 ALA A C 1
ATOM 3538 O O . ALA A 1 435 ? -44.235 35.148 -17.316 1.00 63.00 435 ALA A O 1
ATOM 3539 N N . GLU A 1 436 ? -42.902 36.861 -16.767 1.00 67.00 436 GLU A N 1
ATOM 3540 C CA . GLU A 1 436 ? -43.538 37.839 -17.665 1.00 67.00 436 GLU A CA 1
ATOM 3541 C C . GLU A 1 436 ? -43.292 37.554 -19.157 1.00 67.00 436 GLU A C 1
ATOM 3543 O O . GLU A 1 436 ? -44.105 37.929 -20.000 1.00 67.00 436 GLU A O 1
ATOM 3548 N N . GLN A 1 437 ? -42.211 36.845 -19.500 1.00 69.19 437 GLN A N 1
ATOM 3549 C CA . GLN A 1 437 ? -41.895 36.456 -20.883 1.00 69.19 437 GLN A CA 1
ATOM 3550 C C . GLN A 1 437 ? -42.581 35.156 -21.341 1.00 69.19 437 GLN A C 1
ATOM 3552 O O . GLN A 1 437 ? -42.508 34.800 -22.521 1.00 69.19 437 GLN A O 1
ATOM 3557 N N . LEU A 1 438 ? -43.243 34.429 -20.435 1.00 66.62 438 LEU A N 1
ATOM 3558 C CA . LEU A 1 438 ? -43.943 33.182 -20.748 1.00 66.62 438 LEU A CA 1
ATOM 3559 C C . LEU A 1 438 ? -45.398 33.449 -21.193 1.00 66.62 438 LEU A C 1
ATOM 3561 O O . LEU A 1 438 ? -46.040 34.345 -20.651 1.00 66.62 438 LEU A O 1
ATOM 3565 N N . PRO A 1 439 ? -45.959 32.666 -22.139 1.00 62.50 439 PRO A N 1
ATOM 3566 C CA . PRO A 1 439 ? -47.375 32.767 -22.507 1.00 62.50 439 PRO A CA 1
ATOM 3567 C C . PRO A 1 439 ? -48.287 32.484 -21.300 1.00 62.50 439 PRO A C 1
ATOM 3569 O O . PRO A 1 439 ? -47.966 31.598 -20.507 1.00 62.50 439 PRO A O 1
ATOM 3572 N N . GLU A 1 440 ? -49.435 33.169 -21.185 1.00 62.03 440 GLU A N 1
ATOM 3573 C CA . GLU A 1 440 ? -50.344 33.123 -20.012 1.00 62.03 440 GLU A CA 1
ATOM 3574 C C . GLU A 1 440 ? -50.674 31.697 -19.529 1.00 62.03 440 GLU A C 1
ATOM 3576 O O . GLU A 1 440 ? -50.678 31.427 -18.331 1.00 62.03 440 GLU A O 1
ATOM 3581 N N . THR A 1 441 ? -50.843 30.738 -20.446 1.00 58.91 441 THR A N 1
ATOM 3582 C CA . THR A 1 441 ? -51.119 29.325 -20.120 1.00 58.91 441 THR A CA 1
ATOM 3583 C C . THR A 1 441 ? -49.986 28.606 -19.375 1.00 58.91 441 THR A C 1
ATOM 3585 O O . THR A 1 441 ? -50.215 27.563 -18.768 1.00 58.91 441 THR A O 1
ATOM 3588 N N . SER A 1 442 ? -48.761 29.129 -19.432 1.00 56.75 442 SER A N 1
ATOM 3589 C CA . SER A 1 442 ? -47.559 28.553 -18.812 1.00 56.75 442 SER A CA 1
ATOM 3590 C C . SER A 1 442 ? -47.121 29.305 -17.550 1.00 56.75 442 SER A C 1
ATOM 3592 O O . SER A 1 442 ? -46.316 28.781 -16.778 1.00 56.75 442 SER A O 1
ATOM 3594 N N . GLN A 1 443 ? -47.657 30.507 -17.317 1.00 58.28 443 GLN A N 1
ATOM 3595 C CA . GLN A 1 443 ? -47.332 31.336 -16.153 1.00 58.28 443 GLN A CA 1
ATOM 3596 C C . GLN A 1 443 ? -47.862 30.719 -14.852 1.00 58.28 443 GLN A C 1
ATOM 3598 O O . GLN A 1 443 ? -47.143 30.667 -13.854 1.00 58.28 443 GLN A O 1
ATOM 3603 N N . GLU A 1 444 ? -49.081 30.170 -14.866 1.00 59.22 444 GLU A N 1
ATOM 3604 C CA . GLU A 1 444 ? -49.670 29.518 -13.687 1.00 59.22 444 GLU A CA 1
ATOM 3605 C C . GLU A 1 444 ? -48.870 28.285 -13.242 1.00 59.22 444 GLU A C 1
ATOM 3607 O O . GLU A 1 444 ? -48.645 28.085 -12.046 1.00 59.22 444 GLU A O 1
ATOM 3612 N N . LEU A 1 445 ? -48.375 27.490 -14.198 1.00 60.16 445 LEU A N 1
ATOM 3613 C CA . LEU A 1 445 ? -47.572 26.299 -13.918 1.00 60.16 445 LEU A CA 1
ATOM 3614 C C . LEU A 1 445 ? -46.192 26.668 -13.349 1.00 60.16 445 LEU A C 1
ATOM 3616 O O . LEU A 1 445 ? -45.718 26.031 -12.409 1.00 60.16 445 LEU A O 1
ATOM 3620 N N . PHE A 1 446 ? -45.570 27.724 -13.879 1.00 65.06 446 PHE A N 1
ATOM 3621 C CA . PHE A 1 446 ? -44.285 28.236 -13.401 1.00 65.06 446 PHE A CA 1
ATOM 3622 C C . PHE A 1 446 ? -44.394 28.800 -11.973 1.00 65.06 446 PHE A C 1
ATOM 3624 O O . PHE A 1 446 ? -43.599 28.446 -11.102 1.00 65.06 446 PHE A O 1
ATOM 3631 N N . CYS A 1 447 ? -45.447 29.574 -11.688 1.00 60.88 447 CYS A N 1
ATOM 3632 C CA . CYS A 1 447 ? -45.755 30.066 -10.342 1.00 60.88 447 CYS A CA 1
ATOM 3633 C C . CYS A 1 447 ? -46.041 28.934 -9.339 1.00 60.88 447 CYS A C 1
ATOM 3635 O O . CYS A 1 447 ? -45.711 29.056 -8.156 1.00 60.88 447 CYS A O 1
ATOM 3637 N N . PHE A 1 448 ? -46.644 27.828 -9.786 1.00 59.12 448 PHE A N 1
ATOM 3638 C CA . PHE A 1 448 ? -46.894 26.661 -8.939 1.00 59.12 448 PHE A CA 1
ATOM 3639 C C . PHE A 1 448 ? -45.600 25.910 -8.585 1.00 59.12 448 PHE A C 1
ATOM 3641 O O . PHE A 1 448 ? -45.416 25.527 -7.431 1.00 59.12 448 PHE A O 1
ATOM 3648 N N . ILE A 1 449 ? -44.677 25.764 -9.542 1.00 58.09 449 ILE A N 1
ATOM 3649 C CA . ILE A 1 449 ? -43.363 25.133 -9.328 1.00 58.09 449 ILE A CA 1
ATOM 3650 C C . ILE A 1 449 ? -42.521 25.946 -8.334 1.00 58.09 449 ILE A C 1
ATOM 3652 O O . ILE A 1 449 ? -42.023 25.379 -7.363 1.00 58.09 449 ILE A O 1
ATOM 3656 N N . ILE A 1 450 ? -42.455 27.274 -8.494 1.00 62.53 450 ILE A N 1
ATOM 3657 C CA . ILE A 1 450 ? -41.738 28.158 -7.555 1.00 62.53 450 ILE A CA 1
ATOM 3658 C C . ILE A 1 450 ? -42.326 28.061 -6.139 1.00 62.53 450 ILE A C 1
ATOM 3660 O O . ILE A 1 450 ? -41.590 28.028 -5.151 1.00 62.53 450 ILE A O 1
ATOM 3664 N N . LYS A 1 451 ? -43.659 27.972 -6.011 1.00 54.50 451 LYS A N 1
ATOM 3665 C CA . LYS A 1 451 ? -44.306 27.783 -4.704 1.00 54.50 451 LYS A CA 1
ATOM 3666 C C . LYS A 1 451 ? -43.914 26.463 -4.045 1.00 54.50 451 LYS A C 1
ATOM 3668 O O . LYS A 1 451 ? -43.688 26.472 -2.838 1.00 54.50 451 LYS A O 1
ATOM 3673 N N . ILE A 1 452 ? -43.815 25.366 -4.796 1.00 50.12 452 ILE A N 1
ATOM 3674 C CA . ILE A 1 452 ? -43.404 24.066 -4.247 1.00 50.12 452 ILE A CA 1
ATOM 3675 C C . ILE A 1 452 ? -41.956 24.112 -3.750 1.00 50.12 452 ILE A C 1
ATOM 3677 O O . ILE A 1 452 ? -41.720 23.725 -2.607 1.00 50.12 452 ILE A O 1
ATOM 3681 N N . ASP A 1 453 ? -41.022 24.656 -4.533 1.00 46.41 453 ASP A N 1
ATOM 3682 C CA . ASP A 1 453 ? -39.619 24.779 -4.105 1.00 46.41 453 ASP A CA 1
ATOM 3683 C C . ASP A 1 453 ? -39.492 25.646 -2.838 1.00 46.41 453 ASP A C 1
ATOM 3685 O O . ASP A 1 453 ? -38.823 25.263 -1.878 1.00 46.41 453 ASP A O 1
ATOM 3689 N N . SER A 1 454 ? -40.262 26.738 -2.746 1.00 52.88 454 SER A N 1
ATOM 3690 C CA . SER A 1 454 ? -40.277 27.601 -1.554 1.00 52.88 454 SER A CA 1
ATOM 3691 C C . SER A 1 454 ? -40.849 26.937 -0.287 1.00 52.88 454 SER A C 1
ATOM 3693 O O . SER A 1 454 ? -40.551 27.374 0.827 1.00 52.88 454 SER A O 1
ATOM 3695 N N . ILE A 1 455 ? -41.691 25.906 -0.435 1.00 46.28 455 ILE A N 1
ATOM 3696 C CA . ILE A 1 455 ? -42.255 25.132 0.684 1.00 46.28 455 ILE A CA 1
ATOM 3697 C C . ILE A 1 455 ? -41.241 24.083 1.155 1.00 46.28 455 ILE A C 1
ATOM 3699 O O . ILE A 1 455 ? -41.055 23.919 2.361 1.00 46.28 455 ILE A O 1
ATOM 3703 N N . VAL A 1 456 ? -40.537 23.435 0.221 1.00 43.56 456 VAL A N 1
ATOM 3704 C CA . VAL A 1 456 ? -39.487 22.449 0.524 1.00 43.56 456 VAL A CA 1
ATOM 3705 C C . VAL A 1 456 ? -38.312 23.102 1.260 1.00 43.56 456 VAL A C 1
ATOM 3707 O O . VAL A 1 456 ? -37.819 22.544 2.244 1.00 43.56 456 VAL A O 1
ATOM 3710 N N . ASP A 1 457 ? -37.920 24.315 0.862 1.00 42.94 457 ASP A N 1
ATOM 3711 C CA . ASP A 1 457 ? -36.855 25.065 1.538 1.00 42.94 457 ASP A CA 1
ATOM 3712 C C . ASP A 1 457 ? -37.263 25.536 2.945 1.00 42.94 457 ASP A C 1
ATOM 3714 O O . ASP A 1 457 ? -36.449 25.487 3.873 1.00 42.94 457 ASP A O 1
ATOM 3718 N N . ARG A 1 458 ? -38.535 25.915 3.164 1.00 42.47 458 ARG A N 1
ATOM 3719 C CA . ARG A 1 458 ? -39.043 26.259 4.509 1.00 42.47 458 ARG A CA 1
ATOM 3720 C C . ARG A 1 458 ? -39.085 25.059 5.447 1.00 42.47 458 ARG A C 1
ATOM 3722 O O . ARG A 1 458 ? -38.648 25.186 6.587 1.00 42.47 458 ARG A O 1
ATOM 3729 N N . GLU A 1 459 ? -39.526 23.889 4.984 1.00 40.03 459 GLU A N 1
ATOM 3730 C CA . GLU A 1 459 ? -39.516 22.671 5.809 1.00 40.03 459 GLU A CA 1
ATOM 3731 C C . GLU A 1 459 ? -38.089 22.234 6.193 1.00 40.03 459 GLU A C 1
ATOM 3733 O O . GLU A 1 459 ? -37.872 21.673 7.274 1.00 40.03 459 GLU A O 1
ATOM 3738 N N . HIS A 1 460 ? -37.091 22.521 5.348 1.00 39.84 460 HIS A N 1
ATOM 3739 C CA . HIS A 1 460 ? -35.680 22.285 5.664 1.00 39.84 460 HIS A CA 1
ATOM 3740 C C . HIS A 1 460 ? -35.140 23.281 6.704 1.00 39.84 460 HIS A C 1
ATOM 3742 O O . HIS A 1 460 ? -34.424 22.883 7.631 1.00 39.84 460 HIS A O 1
ATOM 3748 N N . ASN A 1 461 ? -35.516 24.560 6.593 1.00 40.84 461 ASN A N 1
ATOM 3749 C CA . ASN A 1 461 ? -35.051 25.617 7.493 1.00 40.84 461 ASN A CA 1
ATOM 3750 C C . ASN A 1 461 ? -35.733 25.577 8.873 1.00 40.84 461 ASN A C 1
ATOM 3752 O O . ASN A 1 461 ? -35.068 25.762 9.897 1.00 40.84 461 ASN A O 1
ATOM 3756 N N . ASP A 1 462 ? -37.024 25.245 8.939 1.00 39.78 462 ASP A N 1
ATOM 3757 C CA . ASP A 1 462 ? -37.755 25.099 10.204 1.00 39.78 462 ASP A CA 1
ATOM 3758 C C . ASP A 1 462 ? -37.250 23.892 11.013 1.00 39.78 462 ASP A C 1
ATOM 3760 O O . ASP A 1 462 ? -37.113 23.969 12.240 1.00 39.78 462 ASP A O 1
ATOM 3764 N N . ASN A 1 463 ? -36.856 22.802 10.341 1.00 41.84 463 ASN A N 1
ATOM 3765 C CA . ASN A 1 463 ? -36.199 21.662 10.988 1.00 41.84 463 ASN A CA 1
ATOM 3766 C C . ASN A 1 463 ? -34.818 22.031 11.554 1.00 41.84 463 ASN A C 1
ATOM 3768 O O . ASN A 1 463 ? -34.491 21.646 12.679 1.00 41.84 463 ASN A O 1
ATOM 3772 N N . MET A 1 464 ? -34.018 22.818 10.829 1.00 35.97 464 MET A N 1
ATOM 3773 C CA . MET A 1 464 ? -32.713 23.294 11.311 1.00 35.97 464 MET A CA 1
ATOM 3774 C C . MET A 1 464 ? -32.843 24.273 12.485 1.00 35.97 464 MET A C 1
ATOM 3776 O O . MET A 1 464 ? -32.099 24.165 13.463 1.00 35.97 464 MET A O 1
ATOM 3780 N N . THR A 1 465 ? -33.830 25.167 12.442 1.00 40.88 465 THR A N 1
ATOM 3781 C CA . THR A 1 465 ? -34.083 26.165 13.494 1.00 40.88 465 THR A CA 1
ATOM 3782 C C . THR A 1 465 ? -34.653 25.520 14.764 1.00 40.88 465 THR A C 1
ATOM 3784 O O . THR A 1 465 ? -34.251 25.866 15.878 1.00 40.88 465 THR A O 1
ATOM 3787 N N . SER A 1 466 ? -35.514 24.506 14.620 1.00 35.66 466 SER A N 1
ATOM 3788 C CA . SER A 1 466 ? -36.015 23.672 15.726 1.00 35.66 466 SER A CA 1
ATOM 3789 C C . SER A 1 466 ? -34.884 22.916 16.440 1.00 35.66 466 SER A C 1
ATOM 3791 O O . SER A 1 466 ? -34.778 22.957 17.671 1.00 35.66 466 SER A O 1
ATOM 3793 N N . ILE A 1 467 ? -33.962 22.313 15.677 1.00 41.16 467 ILE A N 1
ATOM 3794 C CA . ILE A 1 467 ? -32.780 21.615 16.213 1.00 41.16 467 ILE A CA 1
ATOM 3795 C C . ILE A 1 467 ? -31.828 22.591 16.925 1.00 41.16 467 ILE A C 1
ATOM 3797 O O . ILE A 1 467 ? -31.233 22.246 17.954 1.00 41.16 467 ILE A O 1
ATOM 3801 N N . PHE A 1 468 ? -31.695 23.818 16.417 1.00 35.66 468 PHE A N 1
ATOM 3802 C CA . PHE A 1 468 ? -30.856 24.852 17.023 1.00 35.66 468 PHE A CA 1
ATOM 3803 C C . PHE A 1 468 ? -31.445 25.359 18.352 1.00 35.66 468 PHE A C 1
ATOM 3805 O O . PHE A 1 468 ? -30.744 25.405 19.365 1.00 35.66 468 PHE A O 1
ATOM 3812 N N . ASN A 1 469 ? -32.755 25.614 18.402 1.00 38.78 469 ASN A N 1
ATOM 3813 C CA . ASN A 1 469 ? -33.441 26.076 19.613 1.00 38.78 469 ASN A CA 1
ATOM 3814 C C . ASN A 1 469 ? -33.514 25.004 20.719 1.00 38.78 469 ASN A C 1
ATOM 3816 O O . ASN A 1 469 ? -33.352 25.329 21.900 1.00 38.78 469 ASN A O 1
ATOM 3820 N N . GLN A 1 470 ? -33.658 23.717 20.373 1.00 39.66 470 GLN A N 1
ATOM 3821 C CA . GLN A 1 470 ? -33.556 22.619 21.350 1.00 39.66 470 GLN A CA 1
ATOM 3822 C C . GLN A 1 470 ? -32.153 22.499 21.966 1.00 39.66 470 GLN A C 1
ATOM 3824 O O . GLN A 1 470 ? -32.019 22.170 23.148 1.00 39.66 470 GLN A O 1
ATOM 3829 N N . ARG A 1 471 ? -31.095 22.797 21.200 1.00 39.41 471 ARG A N 1
ATOM 3830 C CA . ARG A 1 471 ? -29.716 22.828 21.714 1.00 39.41 471 ARG A CA 1
ATOM 3831 C C . ARG A 1 471 ? -29.448 24.036 22.609 1.00 39.41 471 ARG A C 1
ATOM 3833 O O . ARG A 1 471 ? -28.763 23.881 23.617 1.00 39.41 471 ARG A O 1
ATOM 3840 N N . CYS A 1 472 ? -30.012 25.200 22.296 1.00 38.22 472 CYS A N 1
ATOM 3841 C CA . CYS A 1 472 ? -29.833 26.410 23.099 1.00 38.22 472 CYS A CA 1
ATOM 3842 C C . CYS A 1 472 ? -30.577 26.365 24.448 1.00 38.22 472 CYS A C 1
ATOM 3844 O O . CYS A 1 472 ? -30.036 26.841 25.447 1.00 38.22 472 CYS A O 1
ATOM 3846 N N . ASN A 1 473 ? -31.756 25.735 24.527 1.00 37.53 473 ASN A N 1
ATOM 3847 C CA . ASN A 1 473 ? -32.507 25.624 25.788 1.00 37.53 473 ASN A CA 1
ATOM 3848 C C . ASN A 1 473 ? -31.901 24.625 26.792 1.00 37.53 473 ASN A C 1
ATOM 3850 O O . ASN A 1 473 ? -32.079 24.786 27.997 1.00 37.53 473 ASN A O 1
ATOM 3854 N N . ASN A 1 474 ? -31.114 23.647 26.332 1.00 39.12 474 ASN A N 1
ATOM 3855 C CA . ASN A 1 474 ? -30.390 22.724 27.219 1.00 39.12 474 ASN A CA 1
ATOM 3856 C C . ASN A 1 474 ? -29.095 23.316 27.812 1.00 39.12 474 ASN A C 1
ATOM 3858 O O . ASN A 1 474 ? -28.486 22.692 28.677 1.00 39.12 474 ASN A O 1
ATOM 3862 N N . LEU A 1 475 ? -28.687 24.518 27.388 1.00 38.78 475 LEU A N 1
ATOM 3863 C CA . LEU A 1 475 ? -27.485 25.215 27.869 1.00 38.78 475 LEU A CA 1
ATOM 3864 C C . LEU A 1 475 ? -27.784 26.340 28.881 1.00 38.78 475 LEU A C 1
ATOM 3866 O O . LEU A 1 475 ? -26.859 27.001 29.344 1.00 38.78 475 LEU A O 1
ATOM 3870 N N . LYS A 1 476 ? -29.053 26.548 29.267 1.00 37.47 476 LYS A N 1
ATOM 3871 C CA . LYS A 1 476 ? -29.465 27.541 30.276 1.00 37.47 476 LYS A CA 1
ATOM 3872 C C . LYS A 1 476 ? -30.335 26.912 31.372 1.00 37.47 476 LYS A C 1
ATOM 3874 O O . LYS A 1 476 ? -31.534 27.155 31.443 1.00 37.47 476 LYS A O 1
ATOM 3879 N N . LYS A 1 477 ? -29.725 26.135 32.269 1.00 32.06 477 LYS A N 1
ATOM 3880 C CA . LYS A 1 477 ? -30.232 25.974 33.643 1.00 32.06 477 LYS A CA 1
ATOM 3881 C C . LYS A 1 477 ? -29.078 26.203 34.627 1.00 32.06 477 LYS A C 1
ATOM 3883 O O . LYS A 1 477 ? -28.160 25.386 34.644 1.00 32.06 477 LYS A O 1
ATOM 3888 N N . PRO A 1 478 ? -29.084 27.297 35.407 1.00 34.56 478 PRO A N 1
ATOM 3889 C CA . PRO A 1 478 ? -28.130 27.489 36.492 1.00 34.56 478 PRO A CA 1
ATOM 3890 C C . PRO A 1 478 ? -28.462 26.532 37.648 1.00 34.56 478 PRO A C 1
ATOM 3892 O O . PRO A 1 478 ? -29.612 26.439 38.072 1.00 34.56 478 PRO A O 1
ATOM 3895 N N . GLN A 1 479 ? -27.459 25.800 38.138 1.00 35.00 479 GLN A N 1
ATOM 3896 C CA . GLN A 1 479 ? -27.514 25.154 39.449 1.00 35.00 479 GLN A CA 1
ATOM 3897 C C . GLN A 1 479 ? -27.280 26.241 40.501 1.00 35.00 479 GLN A C 1
ATOM 3899 O O . GLN A 1 479 ? -26.159 26.725 40.650 1.00 35.00 479 GLN A O 1
ATOM 3904 N N . GLU A 1 480 ? -28.344 26.655 41.185 1.00 30.11 480 GLU A N 1
ATOM 3905 C CA . GLU A 1 480 ? -28.233 27.415 42.427 1.00 30.11 480 GLU A CA 1
ATOM 3906 C C . GLU A 1 480 ? -27.783 26.486 43.556 1.00 30.11 480 GLU A C 1
ATOM 3908 O O . GLU A 1 480 ? -28.290 25.377 43.730 1.00 30.11 480 GLU A O 1
ATOM 3913 N N . ILE A 1 481 ? -26.785 26.971 44.286 1.00 36.38 481 ILE A N 1
ATOM 3914 C CA . ILE A 1 481 ? -26.254 26.428 45.528 1.00 36.38 481 ILE A CA 1
ATOM 3915 C C . ILE A 1 481 ? -27.158 26.926 46.657 1.00 36.38 481 ILE A C 1
ATOM 3917 O O . ILE A 1 481 ? -27.192 28.134 46.885 1.00 36.38 481 ILE A O 1
ATOM 3921 N N . VAL A 1 482 ? -27.811 26.005 47.372 1.00 34.12 482 VAL A N 1
ATOM 3922 C CA . VAL A 1 482 ? -28.050 26.054 48.828 1.00 34.12 482 VAL A CA 1
ATOM 3923 C C . VAL A 1 482 ? -27.954 24.633 49.362 1.00 34.12 482 VAL A C 1
ATOM 3925 O O . VAL A 1 482 ? -28.627 23.750 48.781 1.00 34.12 482 VAL A O 1
#

Sequence (482 aa):
MRADDIALIAKKDDLIRRYGENYLKRHKRAQIVVTCSNKIRECAKLLKETRRRTNNNKLMFFDIISTCYYDIIVASAKTISRYDDTLKKYLAPSLAIHLATTLKQISDICSHLILKGAFKCNNIEEKLKDLKRFKQMVETQWNCDISSIALKDLAENKWNKPVKLPLTKDVVQLRHYLDQVANENFYILQKQTFDRKAFRTLTEVSLILTILFNRRRIGDVQYVYVDSYLKDFESFDQTEFLDALTVSEKVLTANYKKVVAGGKGSRAIVILFPKNVQTYIIVVLLLNIRSNSDIVPKVNPYLFACPGVEKQWIRADVIIRKFANASGIENPEAISSNRLRKQIGTLMQILNLNKEEYAQFSKFMGHTEKTHAEFYEITQDAYQAAKVLKLLTLFDEGKGLEYKGKPLNEINLECINEIESDANTELNERQKEIAEQLPETSQELFCFIIKIDSIVDREHNDNMTSIFNQRCNNLKKPQEIV

Secondary structure (DSSP, 8-state):
--SSHHHHHHHH-HHHHHHHHHHHHT---TTHHHHHHHHHHHHHHHHHHHHHHHT-TT--HHHHSSGGGHHHHHHHHHHHTTEETTTTEESSHHHHHHHHHHHHHHHHHHHHHHHTTSS--S-HHHHHHHHHHHHHHHHHTHIIIIIHHHHHHHHHHHHHS--PPPPHHHHHHHHHHHHHHHHHHHHHHHH-TT-HHHHHHHHHHHHHHHHHHHT--HHHHTT-BHHHHH------S-HHHHHTS-HHHHHHHHTEEEEEEEEGGGEEEEEEEEHHHHHHHHHHHTSSHHHH-TTS-TT--BTTBPTT-TT-B--HHHHHHHHHHHTT-S-GGG--HHHHHHHHHHHHHHTT--HHHHHHHHHHHT--HHHHHHHH----HHHHHHHHHHHHHHHHTTGGGTTTT--TTT---TTHHHHHHHHHHHHHHHHHHHHHTS-HHHHHHHHHHHHHHHHHHHHHHHHHHHHHHHHHHTT-------

Foldseek 3Di:
DPDDPLVVQLVVAPLLVLLLVVQVVVDPDPVCNVVSVVLSSLLSQLVVLLCVVVVNPPDHSLNCLFPVNLVSSLVSLCVVQVADPVVRAGPNLVSLVVVLVSSLSSLVSSLVCLVVVVDDDPDNVVSNVRSVVSNVCSVPPSCVSGNVRSVVNVVVVCVVDPQDFDDPVLLVLLLVLLLVLLVVLVVVCVVPVAPLVSLLSNLLSLQVNQCLVLLAASVFRQQDFPVQQPDQPPPPPPVVVLVPDDPVVVVVVVQWRWGWDQDPPRDIAIGTHGNSSVVSLCSSPPVCPQPPHQQADVQAGTSQAHGPDNDDTDDNQVSLLVSLVVSPGPCSVNDDSLSSSLVVLLVVVVVVDDPVVLCVSCVNRPHDSVCSCVSNVPHPCVVVVVLVVLVVVCVVVVVNVVCPPPDSVPDDDPCPVVVVVVVVVVVVVVLVVVLVPDDPVCNVVSVVVVVVVVVVVVVVVVVVVVVVVVVVVVVDDDDDDD

Radius of gyration: 30.89 Å; chains: 1; bounding box: 86×76×84 Å

pLDDT: mean 78.61, std 16.21, range [30.11, 95.94]

Organism: NCBI:txid1421715